Protein AF-0000000084354148 (afdb_homodimer)

InterPro domains:
  IPR012507 YibE/F-like [PF07907] (7-247)
  IPR012507 YibE/F-like [PTHR41771] (3-251)
  IPR014564 Uncharacterised conserved protein UCP031503, transmembrane [PIRSF031503] (1-254)

Organism: NCBI:txid482461

Foldseek 3Di:
DVVVVVVLVVQLVVQCVVVPQLSNLQSVLVVVLVVLVVVLVVVLPDLPDQLQVSLLVSLLVSLCSNQCSRVNDDLLSVLLSVLLSVLLVVLLVVLVVCCVPVVVCVVDCVVCVVVCVVVPPRVHDVSSVLSSVLSSLLSVLSSVLLSQLLVVLVVVCVVPVPDALVRSLVVSLVSLVVCLVVSLVVLVCVLVVVVVVVVVVCVVVVDDPVCSCPHSVNVSSVVSSVSSSVSSVSSSSSSSNSSSVSSNVVVVVVVVVD/DVVVVVVLVVQLVVQCVVVPPLSNLQSVLVVVLVVLVVVLVVVLPDQPDQLQVSLLVSLLVSLCSNQCSRVNDDLLSVLLSVLLSVLLVVLLCVLVVCCVPVVVCVVDCVVCVVVCVVCPPRVHDVSSVLSSVLSSLLSVLLSVLLSQLLVVLVVVCVVPVPDALVRSLVVSLVSLVVCLVVSLVVLVCVLVVVVVVVVVVCVVVVDDPVCSCPHSVNVSSVVSSVSSSVSSVSSSSSSSNSSSVSSNVVVVVVVVVD

Secondary structure (DSSP, 8-state):
-HHHHHHHHHHHHHHHHHHTHHHHHHHHHHHHHHHHHHHHHHHHHSTTS-HHHHHHHHHHHHHHIIIIIHH-S-HHHHHHHHHHHHHHHHHHHHHHHHHHHTTTT-S-TTTSHHHHHHHHHS---HHHHHHHHHHHHHHHHHHHHHHHHHHHHHHHHHH-TT--HHHHHHHHHHHHHHHHHHHHHHHHHHHHHHHHHHHHHHHTTT--HHHHHTSHHHHHHHHHHHHHHHHHHHHHHHHHHHHHHHHHHHHHHHHH--/-HHHHHHHHHHHHHHHHHHTHHHHHHHHHHHHHHHHHHHHHHHHHSTT--HHHHHHHHHHHHHHIIIIIHH-S-HHHHHHHHHHHHHHHHHHHHHHHHHHHTTTT-S-TTTSHHHHHHHHHS---HHHHHHHHHHHHHHHHHHHHHHHHHHHHHHHHHH-TT--HHHHHHHHHHHHHHHHHHHHHHHHHHHHHHHHHHHHHHHTTT--HHHHHTSHHHHHHHHHHHHHHHHHHHHHHHHHHHHHHHHHHHHHHHHHT-

Radius of gyration: 22.33 Å; Cα contacts (8 Å, |Δi|>4): 678; chains: 2; bounding box: 47×67×56 Å

Sequence (516 aa):
MNTLVWLAVILFLLMIGIGGKKGARSFFAIMLNFGVLIIILFMMLGRDNDPVILTIVASTLISCITLFFINKVNITTKTAFVSTVITIVLLIFFIVYLTDRSMIQGFSEEEMGELYVFTMHIGVDFVKIAASVIIMSTIGAITDVAISISSPMR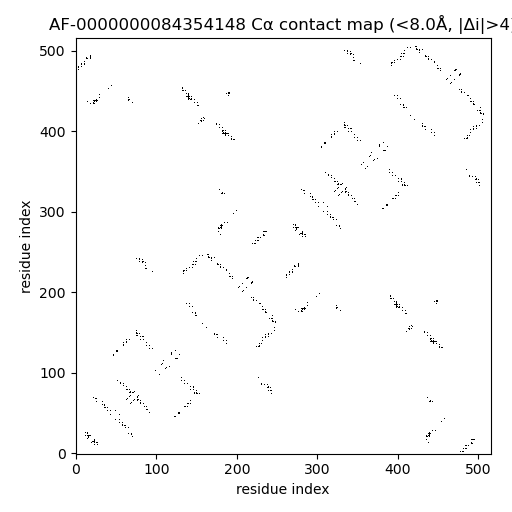EIFYHNPSMNRKELFFSGLSIGRDILGTNTNTVFFAFMGGYLALLIWYKDLAYSLGEIINSKVFAEEMIGILCAGMGVAIVIPITAWITALALVRTKKKSGATQMNTLVWLAVILFLLMIGIGGKKGARSFFAIMLNFGVLIIILFMMLGRDNDPVILTIVASTLISCITLFFINKVNITTKTAFVSTVITIVLLIFFIVYLTDRSMIQGFSEEEMGELYVFTMHIGVDFVKIAASVIIMSTIGAITDVAISISSPMREIFYHNPSMNRKELFFSGLSIGRDILGTNTNTVFFAFMGGYLALLIWYKDLAYSLGEIINSKVFAEEMIGILCAGMGVAIVIPITAWITALALVRTKKKSGATQ

Nearest PDB structures (foldseek):
  9csi-assembly1_A  TM=1.681E-01  e=7.898E-01  Acinetobacter baumannii
  6h2x-assembly1_A  TM=1.507E-01  e=2.523E+00  Escherichia coli K-12
  4f4c-assembly1_A  TM=1.715E-01  e=6.163E+00  Caenorhabditis elegans
  8ipr-assembly2_D  TM=2.597E-01  e=4.072E+00  Mycolicibacterium smegmatis
  9csi-assembly1_A  TM=1.675E-01  e=1.031E+00  Acinetobacter baumannii

Solvent-accessible surface area (backbone atoms only — not comparable to full-atom values): 25383 Å² total; per-residue (Å²): 109,65,65,58,52,50,45,46,50,51,35,46,49,47,26,26,72,71,31,42,70,33,18,47,34,21,53,51,35,47,54,51,41,49,51,51,50,53,53,50,51,53,47,49,73,36,87,86,46,62,38,61,60,52,39,52,53,48,51,50,50,43,47,44,40,46,35,39,62,28,70,37,89,42,73,38,34,51,32,18,47,55,28,35,54,54,36,50,54,50,44,51,52,49,53,54,49,48,49,65,68,39,66,58,58,63,64,31,66,75,68,34,33,74,60,32,64,49,49,71,74,65,76,61,60,59,65,44,49,53,50,35,43,35,48,54,22,30,48,23,50,34,42,28,53,17,38,58,31,24,48,47,46,48,53,45,38,70,78,39,72,82,61,49,51,66,58,44,25,50,51,20,42,53,52,33,36,66,41,46,35,28,49,42,37,17,52,41,24,25,55,44,32,56,45,49,60,50,48,62,57,38,50,77,66,68,58,51,69,66,53,50,66,65,25,64,68,43,52,53,50,50,48,38,37,38,52,38,37,40,41,47,51,53,27,36,61,46,18,20,49,48,33,23,53,51,54,53,49,51,47,52,48,56,54,63,70,96,108,64,64,58,51,51,43,46,50,51,35,46,51,48,27,26,72,70,31,42,70,33,18,47,34,20,52,50,34,47,54,50,43,49,51,52,50,54,52,48,52,54,47,49,72,35,89,85,45,62,38,61,62,52,39,52,52,48,51,52,51,43,47,45,40,45,33,39,62,27,68,37,90,43,73,42,36,51,31,18,46,54,29,36,53,54,36,51,54,50,43,50,51,49,53,54,49,48,49,66,67,40,65,57,59,61,62,33,64,76,66,34,32,74,60,32,64,49,48,73,74,56,80,62,60,59,64,44,49,52,49,34,44,34,46,56,23,30,47,24,49,34,42,28,54,16,37,57,30,24,48,49,46,49,54,45,38,68,78,39,71,82,62,49,52,67,56,42,24,50,52,20,42,52,51,32,36,67,42,46,34,29,47,40,38,18,52,41,24,23,54,44,31,55,45,49,59,50,47,62,57,39,50,78,66,69,59,52,67,67,53,49,66,65,26,62,70,41,50,53,51,48,48,39,38,38,51,37,36,40,40,48,50,54,28,37,60,48,19,18,49,48,35,23,54,51,56,51,51,52,46,53,49,57,53,62,71,97

pLDDT: mean 78.33, std 17.45, range [32.06, 96.81]

Structure (mmCIF, N/CA/C/O backbone):
data_AF-0000000084354148-model_v1
#
loop_
_entity.id
_entity.type
_entity.pdbx_description
1 polymer 'YibE/F-like protein'
#
loop_
_atom_site.group_PDB
_atom_site.id
_atom_site.type_symbol
_atom_site.label_atom_id
_atom_site.label_alt_id
_atom_site.label_comp_id
_atom_site.label_asym_id
_atom_site.label_entity_id
_atom_site.label_seq_id
_atom_site.pdbx_PDB_ins_code
_atom_site.Cartn_x
_atom_site.Cartn_y
_atom_site.Cartn_z
_atom_site.occupancy
_atom_site.B_iso_or_equiv
_atom_site.auth_seq_id
_atom_site.auth_comp_id
_atom_site.auth_asym_id
_atom_site.auth_atom_id
_atom_site.pdbx_PDB_model_num
ATOM 1 N N . MET A 1 1 ? -8.008 -24.547 9.305 1 52.78 1 MET A N 1
ATOM 2 C CA . MET A 1 1 ? -9.117 -23.594 9.32 1 52.78 1 MET A CA 1
ATOM 3 C C . MET A 1 1 ? -9.109 -22.781 10.617 1 52.78 1 MET A C 1
ATOM 5 O O . MET A 1 1 ? -9.32 -21.562 10.594 1 52.78 1 MET A O 1
ATOM 9 N N . ASN A 1 2 ? -8.508 -23.391 11.539 1 67.25 2 ASN A N 1
ATOM 10 C CA . ASN A 1 2 ? -8.562 -22.781 12.867 1 67.25 2 ASN A CA 1
ATOM 11 C C . ASN A 1 2 ? -7.582 -21.625 12.992 1 67.25 2 ASN A C 1
ATOM 13 O O . ASN A 1 2 ? -7.934 -20.562 13.516 1 67.25 2 ASN A O 1
ATOM 17 N N . THR A 1 3 ? -6.535 -21.812 12.328 1 71.44 3 THR A N 1
ATOM 18 C CA . THR A 1 3 ? -5.523 -20.781 12.453 1 71.44 3 THR A CA 1
ATOM 19 C C . THR A 1 3 ? -5.965 -19.5 11.742 1 71.44 3 THR A C 1
ATOM 21 O O . THR A 1 3 ? -5.754 -18.391 12.25 1 71.44 3 THR A O 1
ATOM 24 N N . LEU A 1 4 ? -6.668 -19.703 10.641 1 78.94 4 LEU A N 1
ATOM 25 C CA . LEU A 1 4 ? -7.137 -18.578 9.852 1 78.94 4 LEU A CA 1
ATOM 26 C C . LEU A 1 4 ? -8.172 -17.766 10.625 1 78.94 4 LEU A C 1
ATOM 28 O O . LEU A 1 4 ? -8.156 -16.531 10.602 1 78.94 4 LEU A O 1
ATOM 32 N N . VAL A 1 5 ? -9 -18.5 11.328 1 82.25 5 VAL A N 1
ATOM 33 C CA . VAL A 1 5 ? -10.062 -17.828 12.086 1 82.25 5 VAL A CA 1
ATOM 34 C C . VAL A 1 5 ? -9.453 -17.062 13.25 1 82.25 5 VAL A C 1
ATOM 36 O O . VAL A 1 5 ? -9.852 -15.922 13.523 1 82.25 5 VAL A O 1
ATOM 39 N N . TRP A 1 6 ? -8.477 -17.625 13.859 1 81.5 6 TRP A N 1
ATOM 40 C CA . TRP A 1 6 ? -7.828 -16.969 14.977 1 81.5 6 TRP A CA 1
ATOM 41 C C . TRP A 1 6 ? -7.109 -15.695 14.523 1 81.5 6 TRP A C 1
ATOM 43 O O . TRP A 1 6 ? -7.191 -14.656 15.18 1 81.5 6 TRP A O 1
ATOM 53 N N . LEU A 1 7 ? -6.422 -15.82 13.422 1 84.88 7 LEU A N 1
ATOM 54 C CA . LEU A 1 7 ? -5.719 -14.656 12.891 1 84.88 7 LEU A CA 1
ATOM 55 C C . LEU A 1 7 ? -6.699 -13.555 12.5 1 84.88 7 LEU A C 1
ATOM 57 O O . LEU A 1 7 ? -6.43 -12.375 12.711 1 84.88 7 LEU A O 1
ATOM 61 N N . ALA A 1 8 ? -7.824 -14.016 12.023 1 88.31 8 ALA A N 1
ATOM 62 C CA . ALA A 1 8 ? -8.844 -13.055 11.625 1 88.31 8 ALA A CA 1
ATOM 63 C C . ALA A 1 8 ? -9.422 -12.336 12.844 1 88.31 8 ALA A C 1
ATOM 65 O O . ALA A 1 8 ? -9.625 -11.117 12.805 1 88.31 8 ALA A O 1
ATOM 66 N N . VAL A 1 9 ? -9.617 -13.078 13.891 1 89.62 9 VAL A N 1
ATOM 67 C CA . VAL A 1 9 ? -10.164 -12.5 15.117 1 89.62 9 VAL A CA 1
ATOM 68 C C . VAL A 1 9 ? -9.156 -11.531 15.727 1 89.62 9 VAL A C 1
ATOM 70 O O . VAL A 1 9 ? -9.523 -10.445 16.188 1 89.62 9 VAL A O 1
ATOM 73 N N . ILE A 1 10 ? -7.957 -11.852 15.703 1 87.81 10 ILE A N 1
ATOM 74 C CA . ILE A 1 10 ? -6.91 -11.008 16.266 1 87.81 10 ILE A CA 1
ATOM 75 C C . ILE A 1 10 ? -6.82 -9.711 15.461 1 87.81 10 ILE A C 1
ATOM 77 O O . ILE A 1 10 ? -6.723 -8.617 16.031 1 87.81 10 ILE A O 1
ATOM 81 N N . LEU A 1 11 ? -6.863 -9.898 14.156 1 89.56 11 LEU A N 1
ATOM 82 C CA . LEU A 1 11 ? -6.836 -8.703 13.328 1 89.56 11 LEU A CA 1
ATOM 83 C C . LEU A 1 11 ? -8.047 -7.82 13.609 1 89.56 11 LEU A C 1
ATOM 85 O O . LEU A 1 11 ? -7.918 -6.598 13.703 1 89.56 11 LEU A O 1
ATOM 89 N N . PHE A 1 12 ? -9.172 -8.492 13.75 1 92.5 12 PHE A N 1
ATOM 90 C CA . PHE A 1 12 ? -10.406 -7.766 14.016 1 92.5 12 PHE A CA 1
ATOM 91 C C . PHE A 1 12 ? -10.305 -6.988 15.328 1 92.5 12 PHE A C 1
ATOM 93 O O . PHE A 1 12 ? -10.633 -5.805 15.375 1 92.5 12 PHE A O 1
ATOM 100 N N . LEU A 1 13 ? -9.797 -7.578 16.328 1 92.19 13 LEU A N 1
ATOM 101 C CA . LEU A 1 13 ? -9.656 -6.941 17.641 1 92.19 13 LEU A CA 1
ATOM 102 C C . LEU A 1 13 ? -8.617 -5.824 17.594 1 92.19 13 LEU A C 1
ATOM 104 O O . LEU A 1 13 ? -8.805 -4.773 18.203 1 92.19 13 LEU A O 1
ATOM 108 N N . LEU A 1 14 ? -7.574 -6.051 16.891 1 90.62 14 LEU A N 1
ATOM 109 C CA . LEU A 1 14 ? -6.539 -5.031 16.75 1 90.62 14 LEU A CA 1
ATOM 110 C C . LEU A 1 14 ? -7.078 -3.805 16.016 1 90.62 14 LEU A C 1
ATOM 112 O O . LEU A 1 14 ? -6.801 -2.672 16.422 1 90.62 14 LEU A O 1
ATOM 116 N N . MET A 1 15 ? -7.82 -4.086 14.977 1 91.19 15 MET A N 1
ATOM 117 C CA . MET A 1 15 ? -8.352 -2.982 14.18 1 91.19 15 MET A CA 1
ATOM 118 C C . MET A 1 15 ? -9.375 -2.182 14.984 1 91.19 15 MET A C 1
ATOM 120 O O . MET A 1 15 ? -9.414 -0.953 14.898 1 91.19 15 MET A O 1
ATOM 124 N N . ILE A 1 16 ? -10.141 -2.891 15.766 1 92 16 ILE A N 1
ATOM 125 C CA . ILE A 1 16 ? -11.117 -2.203 16.609 1 92 16 ILE A CA 1
ATOM 126 C C . ILE A 1 16 ? -10.391 -1.441 17.719 1 92 16 ILE A C 1
ATOM 128 O O . ILE A 1 16 ? -10.781 -0.326 18.062 1 92 16 ILE A O 1
ATOM 132 N N . GLY A 1 17 ? -9.445 -2.027 18.297 1 92.19 17 GLY A N 1
ATOM 133 C CA . GLY A 1 17 ? -8.695 -1.389 19.359 1 92.19 17 GLY A CA 1
ATOM 134 C C . GLY A 1 17 ? -8.023 -0.1 18.938 1 92.19 17 GLY A C 1
ATOM 135 O O . GLY A 1 17 ? -8 0.877 19.688 1 92.19 17 GLY A O 1
ATOM 136 N N . ILE A 1 18 ? -7.539 -0.09 17.75 1 89.25 18 ILE A N 1
ATOM 137 C CA . ILE A 1 18 ? -6.785 1.061 17.266 1 89.25 18 ILE A CA 1
ATOM 138 C C . ILE A 1 18 ? -7.73 2.039 16.578 1 89.25 18 ILE A C 1
ATOM 140 O O . ILE A 1 18 ? -7.664 3.248 16.812 1 89.25 18 ILE A O 1
ATOM 144 N N . GLY A 1 19 ? -8.586 1.522 15.711 1 88.88 19 GLY A N 1
ATOM 145 C CA . GLY A 1 19 ? -9.406 2.389 14.891 1 88.88 19 GLY A CA 1
ATOM 146 C C . GLY A 1 19 ? -10.797 2.613 15.453 1 88.88 19 GLY A C 1
ATOM 147 O O . GLY A 1 19 ? -11.547 3.463 14.969 1 88.88 19 GLY A O 1
ATOM 148 N N . GLY A 1 20 ? -11.227 1.86 16.516 1 91 20 GLY A N 1
ATOM 149 C CA . GLY A 1 20 ? -12.578 1.977 17.062 1 91 20 GLY A CA 1
ATOM 150 C C . GLY A 1 20 ? -13.648 1.497 16.094 1 91 20 GLY A C 1
ATOM 151 O O . GLY A 1 20 ? -13.562 0.383 15.57 1 91 20 GLY A O 1
ATOM 152 N N . LYS A 1 21 ? -14.594 2.342 15.805 1 89.94 21 LYS A N 1
ATOM 153 C CA . LYS A 1 21 ? -15.672 2.021 14.875 1 89.94 21 LYS A CA 1
ATOM 154 C C . LYS A 1 21 ? -15.164 1.943 13.438 1 89.94 21 LYS A C 1
ATOM 156 O O . LYS A 1 21 ? -15.586 1.081 12.672 1 89.94 21 LYS A O 1
ATOM 161 N N . LYS A 1 22 ? -14.25 2.793 13.164 1 87.06 22 LYS A N 1
ATOM 162 C CA . LYS A 1 22 ? -13.656 2.785 11.828 1 87.06 22 LYS A CA 1
ATOM 163 C C . LYS A 1 22 ? -12.875 1.499 11.586 1 87.06 22 LYS A C 1
ATOM 165 O O . LYS A 1 22 ? -12.852 0.983 10.461 1 87.06 22 LYS A O 1
ATOM 170 N N . GLY A 1 23 ? -12.273 1.069 12.703 1 89.75 23 GLY A N 1
ATOM 171 C CA . GLY A 1 23 ? -11.555 -0.191 12.594 1 89.75 23 GLY A CA 1
ATOM 172 C C . GLY A 1 23 ? -12.461 -1.371 12.297 1 89.75 23 GLY A C 1
ATOM 173 O O . GLY A 1 23 ? -12.125 -2.219 11.461 1 89.75 23 GLY A O 1
ATOM 174 N N . ALA A 1 24 ? -13.562 -1.397 12.891 1 91.5 24 ALA A N 1
ATOM 175 C CA . ALA A 1 24 ? -14.523 -2.463 12.648 1 91.5 24 ALA A CA 1
ATOM 176 C C . ALA A 1 24 ? -15.062 -2.404 11.219 1 91.5 24 ALA A C 1
ATOM 178 O O . ALA A 1 24 ? -15.156 -3.43 10.539 1 91.5 24 ALA A O 1
ATOM 179 N N . ARG A 1 25 ? -15.391 -1.276 10.828 1 91.75 25 ARG A N 1
ATOM 180 C CA . ARG A 1 25 ? -15.891 -1.088 9.469 1 91.75 25 ARG A CA 1
ATOM 181 C C . ARG A 1 25 ? -14.836 -1.47 8.438 1 91.75 25 ARG A C 1
ATOM 183 O O . ARG A 1 25 ? -15.164 -1.983 7.367 1 91.75 25 ARG A O 1
ATOM 190 N N . SER A 1 26 ? -13.578 -1.148 8.828 1 90.25 26 SER A N 1
ATOM 191 C CA . SER A 1 26 ? -12.484 -1.481 7.93 1 90.25 26 SER A CA 1
ATOM 192 C C . SER A 1 26 ? -12.383 -2.988 7.715 1 90.25 26 SER A C 1
ATOM 194 O O . SER A 1 26 ? -12.125 -3.445 6.598 1 90.25 26 SER A O 1
ATOM 196 N N . PHE A 1 27 ? -12.562 -3.719 8.766 1 91.62 27 PHE A N 1
ATOM 197 C CA . PHE A 1 27 ? -12.516 -5.172 8.672 1 91.62 27 PHE A CA 1
ATOM 198 C C . PHE A 1 27 ? -13.641 -5.695 7.793 1 91.62 27 PHE A C 1
ATOM 200 O O . PHE A 1 27 ? -13.422 -6.562 6.941 1 91.62 27 PHE A O 1
ATOM 207 N N . PHE A 1 28 ? -14.773 -5.191 7.938 1 91.31 28 PHE A N 1
ATOM 208 C CA . PHE A 1 28 ? -15.922 -5.613 7.141 1 91.31 28 PHE A CA 1
ATOM 209 C C . PHE A 1 28 ? -15.773 -5.16 5.691 1 91.31 28 PHE A C 1
ATOM 211 O O . PHE A 1 28 ? -16.25 -5.832 4.773 1 91.31 28 PHE A O 1
ATOM 218 N N . ALA A 1 29 ? -15.141 -4.02 5.555 1 90.31 29 ALA A N 1
ATOM 219 C CA . ALA A 1 29 ? -14.875 -3.547 4.199 1 90.31 29 ALA A CA 1
ATOM 220 C C . ALA A 1 29 ? -13.984 -4.523 3.441 1 90.31 29 ALA A C 1
ATOM 222 O O . ALA A 1 29 ? -14.172 -4.734 2.24 1 90.31 29 ALA A O 1
ATOM 223 N N . ILE A 1 30 ? -13.039 -5.113 4.16 1 89.25 30 ILE A N 1
ATOM 224 C CA . ILE A 1 30 ? -12.18 -6.113 3.545 1 89.25 30 ILE A CA 1
ATOM 225 C C . ILE A 1 30 ? -13.016 -7.293 3.057 1 89.25 30 ILE A C 1
ATOM 227 O O . ILE A 1 30 ? -12.828 -7.777 1.938 1 89.25 30 ILE A O 1
ATOM 231 N N . MET A 1 31 ? -13.961 -7.711 3.836 1 89.31 31 MET A N 1
ATOM 232 C CA . MET A 1 31 ? -14.836 -8.836 3.496 1 89.31 31 MET A CA 1
ATOM 233 C C . MET A 1 31 ? -15.727 -8.492 2.311 1 89.31 31 MET A C 1
ATOM 235 O O . MET A 1 31 ? -15.914 -9.312 1.409 1 89.31 31 MET A O 1
ATOM 239 N N . LEU A 1 32 ? -16.25 -7.328 2.34 1 90.81 32 LEU A N 1
ATOM 240 C CA . LEU A 1 32 ? -17.109 -6.891 1.25 1 90.81 32 LEU A CA 1
ATOM 241 C C . LEU A 1 32 ? -16.328 -6.777 -0.053 1 90.81 32 LEU A C 1
ATOM 243 O O . LEU A 1 32 ? -16.797 -7.199 -1.109 1 90.81 32 LEU A O 1
ATOM 247 N N . ASN A 1 33 ? -15.156 -6.211 0.075 1 89.06 33 ASN A N 1
ATOM 248 C CA . ASN A 1 33 ? -14.312 -6.07 -1.107 1 89.06 33 ASN A CA 1
ATOM 249 C C . ASN A 1 33 ? -13.883 -7.43 -1.652 1 89.06 33 ASN A C 1
ATOM 251 O O . ASN A 1 33 ? -13.719 -7.598 -2.863 1 89.06 33 ASN A O 1
ATOM 255 N N . PHE A 1 34 ? -13.664 -8.336 -0.78 1 86.62 34 PHE A N 1
ATOM 256 C CA . PHE A 1 34 ? -13.367 -9.703 -1.195 1 86.62 34 PHE A CA 1
ATOM 257 C C . PHE A 1 34 ? -14.508 -10.289 -2.012 1 86.62 34 PHE A C 1
ATOM 259 O O . PHE A 1 34 ? -14.281 -10.922 -3.043 1 86.62 34 PHE A O 1
ATOM 266 N N . GLY A 1 35 ? -15.703 -10.117 -1.498 1 85.19 35 GLY A N 1
ATOM 267 C CA . GLY A 1 35 ? -16.875 -10.562 -2.232 1 85.19 35 GLY A CA 1
ATOM 268 C C . GLY A 1 35 ? -16.984 -9.938 -3.611 1 85.19 35 GLY A C 1
ATOM 269 O O . GLY A 1 35 ? -17.266 -10.633 -4.594 1 85.19 35 GLY A O 1
ATOM 270 N N . VAL A 1 36 ? -16.797 -8.664 -3.691 1 87 36 VAL A N 1
ATOM 271 C CA . VAL A 1 36 ? -16.875 -7.949 -4.965 1 87 36 VAL A CA 1
ATOM 272 C C . VAL A 1 36 ? -15.805 -8.484 -5.918 1 87 36 VAL A C 1
ATOM 274 O O . VAL A 1 36 ? -16.062 -8.688 -7.105 1 87 36 VAL A O 1
ATOM 277 N N . LEU A 1 37 ? -14.617 -8.727 -5.395 1 83 37 LEU A N 1
ATOM 278 C CA . LEU A 1 37 ? -13.508 -9.219 -6.203 1 83 37 LEU A CA 1
ATOM 279 C C . LEU A 1 37 ? -13.844 -10.586 -6.797 1 83 37 LEU A C 1
ATOM 281 O O . LEU A 1 37 ? -13.617 -10.828 -7.984 1 83 37 LEU A O 1
ATOM 285 N N . ILE A 1 38 ? -14.406 -11.445 -6.02 1 78.62 38 ILE A N 1
ATOM 286 C CA . ILE A 1 38 ? -14.742 -12.797 -6.465 1 78.62 38 ILE A CA 1
ATOM 287 C C . ILE A 1 38 ? -15.82 -12.734 -7.539 1 78.62 38 ILE A C 1
ATOM 289 O O . ILE A 1 38 ? -15.734 -13.422 -8.555 1 78.62 38 ILE A O 1
ATOM 293 N N . ILE A 1 39 ? -16.797 -11.953 -7.289 1 82.44 39 ILE A N 1
ATOM 294 C CA . ILE A 1 39 ? -17.906 -11.836 -8.227 1 82.44 39 ILE A CA 1
ATOM 295 C C . ILE A 1 39 ? -17.391 -11.305 -9.562 1 82.44 39 ILE A C 1
ATOM 297 O O . ILE A 1 39 ? -17.734 -11.836 -10.625 1 82.44 39 ILE A O 1
ATOM 301 N N . ILE A 1 40 ? -16.594 -10.297 -9.547 1 78.5 40 ILE A N 1
ATOM 302 C CA . ILE A 1 40 ? -16.094 -9.68 -10.766 1 78.5 40 ILE A CA 1
ATOM 303 C C . ILE A 1 40 ? -15.164 -10.648 -11.484 1 78.5 40 ILE A C 1
ATOM 305 O O . ILE A 1 40 ? -15.141 -10.695 -12.719 1 78.5 40 ILE A O 1
ATOM 309 N N . LEU A 1 41 ? -14.391 -11.336 -10.742 1 73.44 41 LEU A N 1
ATOM 310 C CA . LEU A 1 41 ? -13.516 -12.336 -11.344 1 73.44 41 LEU A CA 1
ATOM 311 C C . LEU A 1 41 ? -14.32 -13.383 -12.102 1 73.44 41 LEU A C 1
ATOM 313 O O . LEU A 1 41 ? -13.953 -13.773 -13.211 1 73.44 41 LEU A O 1
ATOM 317 N N . PHE A 1 42 ? -15.398 -13.75 -11.508 1 74.06 42 PHE A N 1
ATOM 318 C CA . PHE A 1 42 ? -16.25 -14.742 -12.148 1 74.06 42 PHE A CA 1
ATOM 319 C C . PHE A 1 42 ? -16.938 -14.148 -13.375 1 74.06 42 PHE A C 1
ATOM 321 O O . PHE A 1 42 ? -17.109 -14.836 -14.383 1 74.06 42 PHE A O 1
ATOM 328 N N . MET A 1 43 ? -17.281 -12.969 -13.227 1 77.44 43 MET A N 1
ATOM 329 C CA . MET A 1 43 ? -17.938 -12.305 -14.344 1 77.44 43 MET A CA 1
ATOM 330 C C . MET A 1 43 ? -16.969 -12.07 -15.5 1 77.44 43 MET A C 1
ATOM 332 O O . MET A 1 43 ? -17.359 -12.094 -16.656 1 77.44 43 MET A O 1
ATOM 336 N N . MET A 1 44 ? -15.758 -11.797 -15.188 1 72.38 44 MET A N 1
ATOM 337 C CA . MET A 1 44 ? -14.719 -11.531 -16.188 1 72.38 44 MET A CA 1
ATOM 338 C C . MET A 1 44 ? -14.352 -12.805 -16.938 1 72.38 44 MET A C 1
ATOM 340 O O . MET A 1 44 ? -13.977 -12.758 -18.109 1 72.38 44 MET A O 1
ATOM 344 N N . LEU A 1 45 ? -14.359 -13.859 -16.203 1 66.75 45 LEU A N 1
ATOM 345 C CA . LEU A 1 45 ? -14.016 -15.141 -16.812 1 66.75 45 LEU A CA 1
ATOM 346 C C . LEU A 1 45 ? -15.164 -15.672 -17.672 1 66.75 45 LEU A C 1
ATOM 348 O O . LEU A 1 45 ? -14.977 -16.594 -18.469 1 66.75 45 LEU A O 1
ATOM 352 N N . GLY A 1 46 ? -16.25 -14.984 -17.406 1 62.81 46 GLY A N 1
ATOM 353 C CA . GLY A 1 46 ? -17.359 -15.367 -18.266 1 62.81 46 GLY A CA 1
ATOM 354 C C . GLY A 1 46 ? -17.312 -14.719 -19.625 1 62.81 46 GLY A C 1
ATOM 355 O O . GLY A 1 46 ? -16.672 -13.68 -19.812 1 62.81 46 GLY A O 1
ATOM 356 N N . ARG A 1 47 ? -17.547 -15.352 -20.766 1 60.5 47 ARG A N 1
ATOM 357 C CA . ARG A 1 47 ? -17.391 -15.094 -22.203 1 60.5 47 ARG A CA 1
ATOM 358 C C . ARG A 1 47 ? -18.031 -13.758 -22.578 1 60.5 47 ARG A C 1
ATOM 360 O O . ARG A 1 47 ? -17.531 -13.055 -23.453 1 60.5 47 ARG A O 1
ATOM 367 N N . ASP A 1 48 ? -18.953 -13.234 -21.906 1 63.34 48 ASP A N 1
ATOM 368 C CA . ASP A 1 48 ? -19.766 -12.227 -22.594 1 63.34 48 ASP A CA 1
ATOM 369 C C . ASP A 1 48 ? -19.5 -10.836 -22.031 1 63.34 48 ASP A C 1
ATOM 371 O O . ASP A 1 48 ? -20.031 -9.844 -22.531 1 63.34 48 ASP A O 1
ATOM 375 N N . ASN A 1 49 ? -18.5 -10.719 -21.203 1 70.88 49 ASN A N 1
ATOM 376 C CA . ASN A 1 49 ? -18.453 -9.375 -20.625 1 70.88 49 ASN A CA 1
ATOM 377 C C . ASN A 1 49 ? -17.141 -8.672 -20.953 1 70.88 49 ASN A C 1
ATOM 379 O O . ASN A 1 49 ? -16.094 -9.32 -21.109 1 70.88 49 ASN A O 1
ATOM 383 N N . ASP A 1 50 ? -17.328 -7.387 -21.312 1 79.75 50 ASP A N 1
ATOM 384 C CA . ASP A 1 50 ? -16.156 -6.547 -21.547 1 79.75 50 ASP A CA 1
ATOM 385 C C . ASP A 1 50 ? -15.367 -6.332 -20.25 1 79.75 50 ASP A C 1
ATOM 387 O O . ASP A 1 50 ? -15.891 -5.762 -19.297 1 79.75 50 ASP A O 1
ATOM 391 N N . PRO A 1 51 ? -14.148 -6.859 -20.172 1 79.88 51 PRO A N 1
ATOM 392 C CA . PRO A 1 51 ? -13.352 -6.758 -18.953 1 79.88 51 PRO A CA 1
ATOM 393 C C . PRO A 1 51 ? -13.117 -5.312 -18.516 1 79.88 51 PRO A C 1
ATOM 395 O O . PRO A 1 51 ? -12.992 -5.035 -17.328 1 79.88 51 PRO A O 1
ATOM 398 N N . VAL A 1 52 ? -13.102 -4.434 -19.5 1 80.75 52 VAL A N 1
ATOM 399 C CA . VAL A 1 52 ? -12.836 -3.029 -19.188 1 80.75 52 VAL A CA 1
ATOM 400 C C . VAL A 1 52 ? -14.016 -2.439 -18.406 1 80.75 52 VAL A C 1
ATOM 402 O O . VAL A 1 52 ? -13.82 -1.771 -17.391 1 80.75 52 VAL A O 1
ATOM 405 N N . ILE A 1 53 ? -15.156 -2.699 -18.844 1 84.38 53 ILE A N 1
ATOM 406 C CA . ILE A 1 53 ? -16.359 -2.178 -18.188 1 84.38 53 ILE A CA 1
ATOM 407 C C . ILE A 1 53 ? -16.484 -2.773 -16.797 1 84.38 53 ILE A C 1
ATOM 409 O O . ILE A 1 53 ? -16.812 -2.064 -15.836 1 84.38 53 ILE A O 1
ATOM 413 N N . LEU A 1 54 ? -16.203 -4.012 -16.703 1 85.12 54 LEU A N 1
ATOM 414 C CA . LEU A 1 54 ? -16.297 -4.684 -15.414 1 85.12 54 LEU A CA 1
ATOM 415 C C . LEU A 1 54 ? -15.266 -4.129 -14.438 1 85.12 54 LEU A C 1
ATOM 417 O O . LEU A 1 54 ? -15.539 -4.012 -13.242 1 85.12 54 LEU A O 1
ATOM 421 N N . THR A 1 55 ? -14.141 -3.814 -14.984 1 85.12 55 THR A N 1
ATOM 422 C CA . THR A 1 55 ? -13.078 -3.27 -14.148 1 85.12 55 THR A CA 1
ATOM 423 C C . THR A 1 55 ? -13.469 -1.894 -13.609 1 85.12 55 THR A C 1
ATOM 425 O O . THR A 1 55 ? -13.227 -1.589 -12.438 1 85.12 55 THR A O 1
ATOM 428 N N . ILE A 1 56 ? -14.055 -1.123 -14.414 1 87.19 56 ILE A N 1
ATOM 429 C CA . ILE A 1 56 ? -14.477 0.213 -14.016 1 87.19 56 ILE A CA 1
ATOM 430 C C . ILE A 1 56 ? -15.555 0.109 -12.938 1 87.19 56 ILE A C 1
ATOM 432 O O . ILE A 1 56 ? -15.5 0.808 -11.922 1 87.19 56 ILE A O 1
ATOM 436 N N . VAL A 1 57 ? -16.453 -0.754 -13.141 1 89.12 57 VAL A N 1
ATOM 437 C CA . VAL A 1 57 ? -17.547 -0.949 -12.195 1 89.12 57 VAL A CA 1
ATOM 438 C C . VAL A 1 57 ? -16.984 -1.479 -10.875 1 89.12 57 VAL A C 1
ATOM 440 O O . VAL A 1 57 ? -17.344 -0.995 -9.797 1 89.12 57 VAL A O 1
ATOM 443 N N . ALA A 1 58 ? -16.109 -2.428 -10.961 1 88.88 58 ALA A N 1
ATOM 444 C CA . ALA A 1 58 ? -15.516 -3.029 -9.773 1 88.88 58 ALA A CA 1
ATOM 445 C C . ALA A 1 58 ? -14.703 -2.004 -8.984 1 88.88 58 ALA A C 1
ATOM 447 O O . ALA A 1 58 ? -14.805 -1.93 -7.758 1 88.88 58 ALA A O 1
ATOM 448 N N . SER A 1 59 ? -13.93 -1.269 -9.703 1 88.81 59 SER A N 1
ATOM 449 C CA . SER A 1 59 ? -13.078 -0.283 -9.039 1 88.81 59 SER A CA 1
ATOM 450 C C . SER A 1 59 ? -13.914 0.793 -8.352 1 88.81 59 SER A C 1
ATOM 452 O O . SER A 1 59 ? -13.555 1.265 -7.273 1 88.81 59 SER A O 1
ATOM 454 N N . THR A 1 60 ? -14.977 1.182 -9.031 1 90.56 60 THR A N 1
ATOM 455 C CA . THR A 1 60 ? -15.875 2.17 -8.445 1 90.56 60 THR A CA 1
ATOM 456 C C . THR A 1 60 ? -16.547 1.62 -7.188 1 90.56 60 THR A C 1
ATOM 458 O O . THR A 1 60 ? -16.609 2.305 -6.164 1 90.56 60 THR A O 1
ATOM 461 N N . LEU A 1 61 ? -16.969 0.418 -7.25 1 92.06 61 LEU A N 1
ATOM 462 C CA . LEU A 1 61 ? -17.625 -0.209 -6.109 1 92.06 61 LEU A CA 1
ATOM 463 C C . LEU A 1 61 ? -16.656 -0.395 -4.953 1 92.06 61 LEU A C 1
ATOM 465 O O . LEU A 1 61 ? -16.984 -0.098 -3.803 1 92.06 61 LEU A O 1
ATOM 469 N N . ILE A 1 62 ? -15.484 -0.865 -5.207 1 91.56 62 ILE A N 1
ATOM 470 C CA . ILE A 1 62 ? -14.469 -1.117 -4.188 1 91.56 62 ILE A CA 1
ATOM 471 C C . ILE A 1 62 ? -14.062 0.198 -3.531 1 91.56 62 ILE A C 1
ATOM 473 O O . ILE A 1 62 ? -13.938 0.274 -2.307 1 9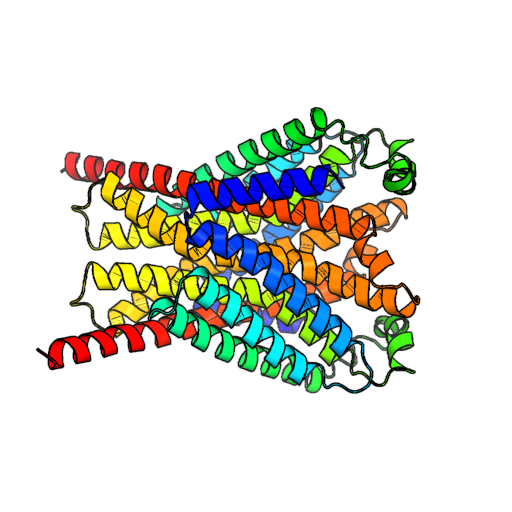1.56 62 ILE A O 1
ATOM 477 N N . SER A 1 63 ? -13.883 1.192 -4.402 1 91.5 63 SER A N 1
ATOM 478 C CA . SER A 1 63 ? -13.508 2.488 -3.85 1 91.5 63 SER A CA 1
ATOM 479 C C . SER A 1 63 ? -14.625 3.066 -2.988 1 91.5 63 SER A C 1
ATOM 481 O O . SER A 1 63 ? -14.359 3.699 -1.962 1 91.5 63 SER A O 1
ATOM 483 N N . CYS A 1 64 ? -15.836 2.846 -3.432 1 92.12 64 CYS A N 1
ATOM 484 C CA . CYS A 1 64 ? -16.984 3.322 -2.66 1 92.12 64 CYS A CA 1
ATOM 485 C C . CYS A 1 64 ? -17.047 2.641 -1.299 1 92.12 64 CYS A C 1
ATOM 487 O O . CYS A 1 64 ? -17.203 3.307 -0.274 1 92.12 64 CYS A O 1
ATOM 489 N N . ILE A 1 65 ? -16.844 1.418 -1.3 1 91.31 65 ILE A N 1
ATOM 490 C CA . ILE A 1 65 ? -16.891 0.656 -0.057 1 91.31 65 ILE A CA 1
ATOM 491 C C . ILE A 1 65 ? -15.727 1.071 0.841 1 91.31 65 ILE A C 1
ATOM 493 O O . ILE A 1 65 ? -15.922 1.347 2.027 1 91.31 65 ILE A O 1
ATOM 497 N N . THR A 1 66 ? -14.609 1.159 0.307 1 88.38 66 THR A N 1
ATOM 498 C CA . THR A 1 66 ? -13.391 1.413 1.069 1 88.38 66 THR A CA 1
ATOM 499 C C . THR A 1 66 ? -13.391 2.83 1.634 1 88.38 66 THR A C 1
ATOM 501 O O . THR A 1 66 ? -12.953 3.055 2.766 1 88.38 66 THR A O 1
ATOM 504 N N . LEU A 1 67 ? -13.898 3.734 0.873 1 89.56 67 LEU A N 1
ATOM 505 C CA . LEU A 1 67 ? -13.797 5.121 1.311 1 89.56 67 LEU A CA 1
ATOM 506 C C . LEU A 1 67 ? -15.023 5.531 2.109 1 89.56 67 LEU A C 1
ATOM 508 O O . LEU A 1 67 ? -14.906 6.133 3.18 1 89.56 67 LEU A O 1
ATOM 512 N N . PHE A 1 68 ? -16.172 5.1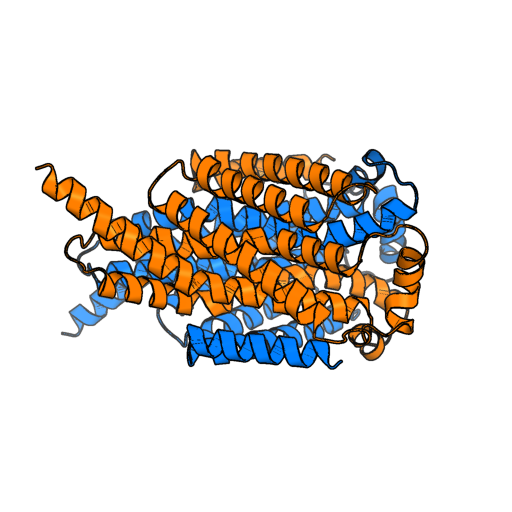52 1.663 1 90.5 68 PHE A N 1
ATOM 513 C CA . PHE A 1 68 ? -17.391 5.664 2.275 1 90.5 68 PHE A CA 1
ATOM 514 C C . PHE A 1 68 ? -17.844 4.754 3.408 1 90.5 68 PHE A C 1
ATOM 516 O O . PHE A 1 68 ? -18.438 5.219 4.387 1 90.5 68 PHE A O 1
ATOM 523 N N . PHE A 1 69 ? -17.672 3.518 3.236 1 87.94 69 PHE A N 1
ATOM 524 C CA . PHE A 1 69 ? -18.094 2.594 4.285 1 87.94 69 PHE A CA 1
ATOM 525 C C . PHE A 1 69 ? -17.203 2.73 5.512 1 87.94 69 PHE A C 1
ATOM 527 O O . PHE A 1 69 ? -17.672 2.67 6.648 1 87.94 69 PHE A O 1
ATOM 534 N N . ILE A 1 70 ? -15.953 2.975 5.324 1 83.44 70 ILE A N 1
ATOM 535 C CA . ILE A 1 70 ? -14.992 3.031 6.418 1 83.44 70 ILE A CA 1
ATOM 536 C C . ILE A 1 70 ? -15.031 4.41 7.07 1 83.44 70 ILE A C 1
ATOM 538 O O . ILE A 1 70 ? -15.148 4.52 8.297 1 83.44 70 ILE A O 1
ATOM 542 N N . ASN A 1 71 ? -14.852 5.598 6.324 1 80.31 71 ASN A N 1
ATOM 543 C CA . ASN A 1 71 ? -14.68 6.945 6.848 1 80.31 71 ASN A CA 1
ATOM 544 C C . ASN A 1 71 ? -15.984 7.738 6.789 1 80.31 71 ASN A C 1
ATOM 546 O O . ASN A 1 71 ? -16.031 8.914 7.164 1 80.31 71 ASN A O 1
ATOM 550 N N . LYS A 1 72 ? -17.125 7.176 6.547 1 81.62 72 LYS A N 1
ATOM 551 C CA . LYS A 1 72 ? -18.375 7.906 6.375 1 81.62 72 LYS A CA 1
ATOM 552 C C . LYS A 1 72 ? -18.266 8.93 5.254 1 81.62 72 LYS A C 1
ATOM 554 O O . LYS A 1 72 ? -17.188 9.133 4.691 1 81.62 72 LYS A O 1
ATOM 559 N N . VAL A 1 73 ? -19.281 9.555 5.004 1 87.5 73 VAL A N 1
ATOM 560 C CA . VAL A 1 73 ? -19.344 10.5 3.891 1 87.5 73 VAL A CA 1
ATOM 561 C C . VAL A 1 73 ? -18.922 11.883 4.371 1 87.5 73 VAL A C 1
ATOM 563 O O . VAL A 1 73 ? -19.656 12.531 5.125 1 87.5 73 VAL A O 1
ATOM 566 N N . ASN A 1 74 ? -17.688 12.312 4.023 1 89 74 ASN A N 1
ATOM 567 C CA . ASN A 1 74 ? -17.172 13.641 4.32 1 89 74 ASN A CA 1
ATOM 568 C C . ASN A 1 74 ? -16.406 14.219 3.139 1 89 74 ASN A C 1
ATOM 570 O O . ASN A 1 74 ? -16.328 13.594 2.078 1 89 74 ASN A O 1
ATOM 574 N N . ILE A 1 75 ? -16.016 15.398 3.277 1 89.75 75 ILE A N 1
ATOM 575 C CA . ILE A 1 75 ? -15.336 16.094 2.186 1 89.75 75 ILE A CA 1
ATOM 576 C C . ILE A 1 75 ? -14.055 15.352 1.815 1 89.75 75 ILE A C 1
ATOM 578 O O . ILE A 1 75 ? -13.703 15.25 0.637 1 89.75 75 ILE A O 1
ATOM 582 N N . THR A 1 76 ? -13.461 14.781 2.83 1 89.56 76 THR A N 1
ATOM 583 C CA . THR A 1 76 ? -12.211 14.055 2.627 1 89.56 76 THR A CA 1
ATOM 584 C C . THR A 1 76 ? -12.445 12.797 1.799 1 89.56 76 THR A C 1
ATOM 586 O O . THR A 1 76 ? -11.695 12.516 0.862 1 89.56 76 THR A O 1
ATOM 589 N N . THR A 1 77 ? -13.477 12.055 2.086 1 92.75 77 THR A N 1
ATOM 590 C CA . THR A 1 77 ? -13.766 10.812 1.385 1 92.75 77 THR A CA 1
ATOM 591 C C . THR A 1 77 ? -14.328 11.094 -0.006 1 92.75 77 THR A C 1
ATOM 593 O O . THR A 1 77 ? -14.047 10.352 -0.955 1 92.75 77 THR A O 1
ATOM 596 N N . LYS A 1 78 ? -15.055 12.109 -0.139 1 94.12 78 LYS A N 1
ATOM 597 C CA . LYS A 1 78 ? -15.617 12.469 -1.436 1 94.12 78 LYS A CA 1
ATOM 598 C C . LYS A 1 78 ? -14.523 12.859 -2.424 1 94.12 78 LYS A C 1
ATOM 600 O O . LYS A 1 78 ? -14.547 12.438 -3.58 1 94.12 78 LYS A O 1
ATOM 605 N N . THR A 1 79 ? -13.625 13.664 -1.902 1 94.94 79 THR A N 1
ATOM 606 C CA . THR A 1 79 ? -12.547 14.109 -2.781 1 94.94 79 THR A CA 1
ATOM 607 C C . THR A 1 79 ? -11.625 12.953 -3.129 1 94.94 79 THR A C 1
ATOM 609 O O . THR A 1 79 ? -11.156 12.844 -4.266 1 94.94 79 THR A O 1
ATOM 612 N N . ALA A 1 80 ? -11.383 12.117 -2.117 1 94.69 80 ALA A N 1
ATOM 613 C CA . ALA A 1 80 ? -10.555 10.938 -2.367 1 94.69 80 ALA A CA 1
ATOM 614 C C . ALA A 1 80 ? -11.211 10.016 -3.393 1 94.69 80 ALA A C 1
ATOM 616 O O . ALA A 1 80 ? -10.531 9.453 -4.254 1 94.69 80 ALA A O 1
ATOM 617 N N . PHE A 1 81 ? -12.531 9.891 -3.355 1 95.06 81 PHE A N 1
ATOM 618 C CA . PHE A 1 81 ? -13.289 9.023 -4.258 1 95.06 81 PHE A CA 1
ATOM 619 C C . PHE A 1 81 ? -13.219 9.547 -5.688 1 95.06 81 PHE A C 1
ATOM 621 O O . PHE A 1 81 ? -12.906 8.797 -6.617 1 95.06 81 PHE A O 1
ATOM 628 N N . VAL A 1 82 ? -13.508 10.805 -5.863 1 95.44 82 VAL A N 1
ATOM 629 C CA . VAL A 1 82 ? -13.492 11.414 -7.184 1 95.44 82 VAL A CA 1
ATOM 630 C C . VAL A 1 82 ? -12.086 11.312 -7.785 1 95.44 82 VAL A C 1
ATOM 632 O O . VAL A 1 82 ? -11.938 10.992 -8.969 1 95.44 82 VAL A O 1
ATOM 635 N N . SER A 1 83 ? -11.102 11.625 -6.945 1 96 83 SER A N 1
ATOM 636 C CA . SER A 1 83 ? -9.719 11.539 -7.402 1 96 83 SER A CA 1
ATOM 637 C C . SER A 1 83 ? -9.367 10.125 -7.84 1 96 83 SER A C 1
ATOM 639 O O . SER A 1 83 ? -8.664 9.93 -8.836 1 96 83 SER A O 1
ATOM 641 N N . THR A 1 84 ? -9.836 9.125 -7.117 1 94.56 84 THR A N 1
ATOM 642 C CA . THR A 1 84 ? -9.562 7.727 -7.414 1 94.56 84 THR A CA 1
ATOM 643 C C . THR A 1 84 ? -10.203 7.32 -8.742 1 94.56 84 THR A C 1
ATOM 645 O O . THR A 1 84 ? -9.555 6.699 -9.586 1 94.56 84 THR A O 1
ATOM 648 N N . VAL A 1 85 ? -11.422 7.699 -8.945 1 93 85 VAL A N 1
ATOM 649 C CA . VAL A 1 85 ? -12.148 7.344 -10.164 1 93 85 VAL A CA 1
ATOM 650 C C . VAL A 1 85 ? -11.469 7.977 -11.375 1 93 85 VAL A C 1
ATOM 652 O O . VAL A 1 85 ? -11.258 7.312 -12.391 1 93 85 VAL A O 1
ATOM 655 N N . ILE A 1 86 ? -11.125 9.203 -11.25 1 94.38 86 ILE A N 1
ATOM 656 C CA . ILE A 1 86 ? -10.477 9.914 -12.344 1 94.38 86 ILE A CA 1
ATOM 657 C C . ILE A 1 86 ? -9.148 9.25 -12.68 1 94.38 86 ILE A C 1
ATOM 659 O O . ILE A 1 86 ? -8.82 9.039 -13.852 1 94.38 86 ILE A O 1
ATOM 663 N N . THR A 1 87 ? -8.422 8.914 -11.648 1 94.25 87 THR A N 1
ATOM 664 C CA . THR A 1 87 ? -7.105 8.305 -11.844 1 94.25 87 THR A CA 1
ATOM 665 C C . THR A 1 87 ? -7.23 6.938 -12.508 1 94.25 87 THR A C 1
ATOM 667 O O . THR A 1 87 ? -6.438 6.594 -13.383 1 94.25 87 THR A O 1
ATOM 670 N N . ILE A 1 88 ? -8.211 6.137 -12.109 1 91.31 88 ILE A N 1
ATOM 671 C CA . ILE A 1 88 ? -8.414 4.805 -12.664 1 91.31 88 ILE A CA 1
ATOM 672 C C . ILE A 1 88 ? -8.781 4.91 -14.141 1 91.31 88 ILE A C 1
ATOM 674 O O . ILE A 1 88 ? -8.258 4.164 -14.969 1 91.31 88 ILE A O 1
ATOM 678 N N . VAL A 1 89 ? -9.672 5.812 -14.484 1 90.69 89 VAL A N 1
ATOM 679 C CA . VAL A 1 89 ? -10.086 6.016 -15.867 1 90.69 89 VAL A CA 1
ATOM 680 C C . VAL A 1 89 ? -8.883 6.434 -16.703 1 90.69 89 VAL A C 1
ATOM 682 O O . VAL A 1 89 ? -8.68 5.926 -17.812 1 90.69 89 VAL A O 1
ATOM 685 N N . LEU A 1 90 ? -8.07 7.32 -16.172 1 91.19 90 LEU A N 1
ATOM 686 C CA . LEU A 1 90 ? -6.875 7.773 -16.875 1 91.19 90 LEU A CA 1
ATOM 687 C C . LEU A 1 90 ? -5.883 6.625 -17.062 1 91.19 90 LEU A C 1
ATOM 689 O O . LEU A 1 90 ? -5.27 6.492 -18.125 1 91.19 90 LEU A O 1
ATOM 693 N N . LEU A 1 91 ? -5.785 5.84 -16.047 1 89.44 91 LEU A N 1
ATOM 694 C CA . LEU A 1 91 ? -4.844 4.727 -16.094 1 89.44 91 LEU A CA 1
ATOM 695 C C . LEU A 1 91 ? -5.293 3.676 -17.094 1 89.44 91 LEU A C 1
ATOM 697 O O . LEU A 1 91 ? -4.469 3.107 -17.812 1 89.44 91 LEU A O 1
ATOM 701 N N . ILE A 1 92 ? -6.578 3.375 -17.094 1 85 92 ILE A N 1
ATOM 702 C CA . ILE A 1 92 ? -7.113 2.416 -18.047 1 85 92 ILE A CA 1
ATOM 703 C C . ILE A 1 92 ? -6.867 2.916 -19.469 1 85 92 ILE A C 1
ATOM 705 O O . ILE A 1 92 ? -6.43 2.154 -20.344 1 85 92 ILE A O 1
ATOM 709 N N . PHE A 1 93 ? -7.191 4.16 -19.672 1 84.88 93 PHE A N 1
ATOM 710 C CA . PHE A 1 93 ? -6.969 4.762 -20.984 1 84.88 93 PHE A CA 1
ATOM 711 C C . PHE A 1 93 ? -5.496 4.699 -21.375 1 84.88 93 PHE A C 1
ATOM 713 O O . PHE A 1 93 ? -5.16 4.426 -22.531 1 84.88 93 PHE A O 1
ATOM 720 N N . PHE A 1 94 ? -4.645 4.961 -20.453 1 83.62 94 PHE A N 1
ATOM 721 C CA . PHE A 1 94 ? -3.207 4.941 -20.688 1 83.62 94 PHE A CA 1
ATOM 722 C C . PHE A 1 94 ? -2.734 3.531 -21.031 1 83.62 94 PHE A C 1
ATOM 724 O O . PHE A 1 94 ? -1.951 3.34 -21.953 1 83.62 94 PHE A O 1
ATOM 731 N N . ILE A 1 95 ? -3.195 2.504 -20.281 1 79.75 95 ILE A N 1
ATOM 732 C CA . ILE A 1 95 ? -2.779 1.119 -20.469 1 79.75 95 ILE A CA 1
ATOM 733 C C . ILE A 1 95 ? -3.254 0.625 -21.844 1 79.75 95 ILE A C 1
ATOM 735 O O . ILE A 1 95 ? -2.486 0.012 -22.578 1 79.75 95 ILE A O 1
ATOM 739 N N . VAL A 1 96 ? -4.473 0.9 -22.172 1 74.19 96 VAL A N 1
ATOM 740 C CA . VAL A 1 96 ? -5.031 0.46 -23.453 1 74.19 96 VAL A CA 1
ATOM 741 C C . VAL A 1 96 ? -4.336 1.185 -24.594 1 74.19 96 VAL A C 1
ATOM 743 O O . VAL A 1 96 ? -4.047 0.583 -25.641 1 74.19 96 VAL A O 1
ATOM 746 N N . TYR A 1 97 ? -4.105 2.486 -24.406 1 76.06 97 TYR A N 1
ATOM 747 C CA . TYR A 1 97 ? -3.443 3.289 -25.422 1 76.06 97 TYR A CA 1
ATOM 748 C C . TYR A 1 97 ? -2.023 2.795 -25.672 1 76.06 97 TYR A C 1
ATOM 750 O O . TYR A 1 97 ? -1.573 2.721 -26.812 1 76.06 97 TYR A O 1
ATOM 758 N N . LEU A 1 98 ? -1.25 2.531 -24.656 1 70.62 98 LEU A N 1
ATOM 759 C CA . LEU A 1 98 ? 0.133 2.084 -24.781 1 70.62 98 LEU A CA 1
ATOM 760 C C . LEU A 1 98 ? 0.203 0.694 -25.406 1 70.62 98 LEU A C 1
ATOM 762 O O . LEU A 1 98 ? 1.148 0.382 -26.125 1 70.62 98 LEU A O 1
ATOM 766 N N . THR A 1 99 ? -0.724 -0.117 -25.047 1 64.81 99 THR A N 1
ATOM 767 C CA . THR A 1 99 ? -0.73 -1.467 -25.594 1 64.81 99 THR A CA 1
ATOM 768 C C . THR A 1 99 ? -1.109 -1.442 -27.078 1 64.81 99 THR A C 1
ATOM 770 O O . THR A 1 99 ? -0.591 -2.23 -27.859 1 64.81 99 THR A O 1
ATOM 773 N N . ASP A 1 100 ? -2.037 -0.619 -27.422 1 61.5 100 ASP A N 1
ATOM 774 C CA . ASP A 1 100 ? -2.424 -0.512 -28.828 1 61.5 100 ASP A CA 1
ATOM 775 C C . ASP A 1 100 ? -1.282 0.048 -29.672 1 61.5 100 ASP A C 1
ATOM 777 O O . ASP A 1 100 ? -1.053 -0.405 -30.797 1 61.5 100 ASP A O 1
ATOM 781 N N . ARG A 1 101 ? -0.762 1.17 -29.234 1 55.78 101 ARG A N 1
ATOM 782 C CA . ARG A 1 101 ? 0.311 1.792 -30 1 55.78 101 ARG A CA 1
ATOM 783 C C . ARG A 1 101 ? 1.6 0.983 -29.891 1 55.78 101 ARG A C 1
ATOM 785 O O . ARG A 1 101 ? 2.457 1.053 -30.781 1 55.78 101 ARG A O 1
ATOM 792 N N . SER A 1 102 ? 1.907 0.749 -28.672 1 49.22 102 SER A N 1
ATOM 793 C CA . SER A 1 102 ? 3.059 -0.143 -28.578 1 49.22 102 SER A CA 1
ATOM 794 C C . SER A 1 102 ? 2.773 -1.484 -29.25 1 49.22 102 SER A C 1
ATOM 796 O O . SER A 1 102 ? 1.723 -2.088 -29.016 1 49.22 102 SER A O 1
ATOM 798 N N . MET A 1 103 ? 2.855 -1.526 -30.641 1 38.16 103 MET A N 1
ATOM 799 C CA . MET A 1 103 ? 2.906 -2.854 -31.25 1 38.16 103 MET A CA 1
ATOM 800 C C . MET A 1 103 ? 3.309 -3.906 -30.219 1 38.16 103 MET A C 1
ATOM 802 O O . MET A 1 103 ? 4.402 -4.473 -30.297 1 38.16 103 MET A O 1
ATOM 806 N N . ILE A 1 104 ? 3.291 -3.684 -29.219 1 39.72 104 ILE A N 1
ATOM 807 C CA . ILE A 1 104 ? 3.617 -4.707 -28.234 1 39.72 104 ILE A CA 1
ATOM 808 C C . ILE A 1 104 ? 3.037 -6.051 -28.672 1 39.72 104 ILE A C 1
ATOM 810 O O . ILE A 1 104 ? 1.896 -6.375 -28.328 1 39.72 104 ILE A O 1
ATOM 814 N N . GLN A 1 105 ? 2.775 -6.273 -29.844 1 35.66 105 GLN A N 1
ATOM 815 C CA . GLN A 1 105 ? 3.039 -7.523 -30.547 1 35.66 105 GLN A CA 1
ATOM 816 C C . GLN A 1 105 ? 4.16 -8.312 -29.875 1 35.66 105 GLN A C 1
ATOM 818 O O . GLN A 1 105 ? 4.32 -9.508 -30.109 1 35.66 105 GLN A O 1
ATOM 823 N N . GLY A 1 106 ? 5.254 -7.539 -29.531 1 33.59 106 GLY A N 1
ATOM 824 C CA . GLY A 1 106 ? 6.43 -8.18 -28.984 1 33.59 106 GLY A CA 1
ATOM 825 C C . GLY A 1 106 ? 6.145 -8.953 -27.703 1 33.59 106 GLY A C 1
ATOM 826 O O . GLY A 1 106 ? 7.066 -9.398 -27.016 1 33.59 106 GLY A O 1
ATOM 827 N N . PHE A 1 107 ? 5.137 -8.531 -26.922 1 35.5 107 PHE A N 1
ATOM 828 C CA . PHE A 1 107 ? 4.766 -9.75 -26.203 1 35.5 107 PHE A CA 1
ATOM 829 C C . PHE A 1 107 ? 4.812 -10.953 -27.141 1 35.5 107 PHE A C 1
ATOM 831 O O . PHE A 1 107 ? 3.984 -11.078 -28.047 1 35.5 107 PHE A O 1
ATOM 838 N N . SER A 1 108 ? 5.988 -11.172 -27.719 1 32.06 108 SER A N 1
ATOM 839 C CA . SER A 1 108 ? 6.309 -12.203 -28.703 1 32.06 108 SER A CA 1
ATOM 840 C C . SER A 1 108 ? 5.262 -13.305 -28.703 1 32.06 108 SER A C 1
ATOM 842 O O . SER A 1 108 ? 4.695 -13.641 -27.656 1 32.06 108 SER A O 1
ATOM 844 N N . GLU A 1 109 ? 4.605 -13.547 -29.828 1 34.22 109 GLU A N 1
ATOM 845 C CA . GLU A 1 109 ? 3.926 -14.789 -30.172 1 34.22 109 GLU A CA 1
ATOM 846 C C . GLU A 1 109 ? 4.426 -15.945 -29.312 1 34.22 109 GLU A C 1
ATOM 848 O O . GLU A 1 109 ? 3.652 -16.844 -28.953 1 34.22 109 GLU A O 1
ATOM 853 N N . GLU A 1 110 ? 5.711 -16.062 -29.266 1 34.03 110 GLU A N 1
ATOM 854 C CA . GLU A 1 110 ? 6.367 -17.125 -28.516 1 34.03 110 GLU A CA 1
ATOM 855 C C . GLU A 1 110 ? 6.098 -17 -27.031 1 34.03 110 GLU A C 1
ATOM 857 O O . GLU A 1 110 ? 6.066 -18 -26.312 1 34.03 110 GLU A O 1
ATOM 862 N N . GLU A 1 111 ? 6.18 -15.781 -26.516 1 33.66 111 GLU A N 1
ATOM 863 C CA . GLU A 1 111 ? 6.012 -15.531 -25.094 1 33.66 111 GLU A CA 1
ATOM 864 C C . GLU A 1 111 ? 4.535 -15.5 -24.703 1 33.66 111 GLU A C 1
ATOM 866 O O . GLU A 1 111 ? 4.184 -15.766 -23.547 1 33.66 111 GLU A O 1
ATOM 871 N N . MET A 1 112 ? 3.666 -15 -25.453 1 35.84 112 MET A N 1
ATOM 872 C CA . MET A 1 112 ? 2.219 -15.203 -25.469 1 35.84 112 MET A CA 1
ATOM 873 C C . MET A 1 112 ? 1.87 -16.641 -25.828 1 35.84 112 MET A C 1
ATOM 875 O O . MET A 1 112 ? 0.694 -17 -25.875 1 35.84 112 MET A O 1
ATOM 879 N N . GLY A 1 113 ? 2.691 -17.312 -26.422 1 32.69 113 GLY A N 1
ATOM 880 C CA . GLY A 1 113 ? 2.432 -18.656 -26.891 1 32.69 113 GLY A CA 1
ATOM 881 C C . GLY A 1 113 ? 1.616 -19.484 -25.906 1 32.69 113 GLY A C 1
ATOM 882 O O . GLY A 1 113 ? 0.62 -20.094 -26.297 1 32.69 113 GLY A O 1
ATOM 883 N N . GLU A 1 114 ? 2.312 -19.703 -24.75 1 33.47 114 GLU A N 1
ATOM 884 C CA . GLU A 1 114 ? 1.51 -20.562 -23.891 1 33.47 114 GLU A CA 1
ATOM 885 C C . GLU A 1 114 ? 0.297 -19.828 -23.344 1 33.47 114 GLU A C 1
ATOM 887 O O . GLU A 1 114 ? -0.691 -20.438 -22.938 1 33.47 114 GLU A O 1
ATOM 892 N N . LEU A 1 115 ? 0.392 -18.516 -23.156 1 35.44 115 LEU A N 1
ATOM 893 C CA . LEU A 1 115 ? -0.835 -17.75 -22.906 1 35.44 115 LEU A CA 1
ATOM 894 C C . LEU A 1 115 ? -1.673 -17.672 -24.188 1 35.44 115 LEU A C 1
ATOM 896 O O . LEU A 1 115 ? -2.855 -17.328 -24.125 1 35.44 115 LEU A O 1
ATOM 900 N N . TYR A 1 116 ? -1.169 -17.734 -25.344 1 35.97 116 TYR A N 1
ATOM 901 C CA . TYR A 1 116 ? -1.777 -17.906 -26.656 1 35.97 116 TYR A CA 1
ATOM 902 C C . TYR A 1 116 ? -2.688 -19.125 -26.672 1 35.97 116 TYR A C 1
ATOM 904 O O . TYR A 1 116 ? -3.629 -19.203 -27.469 1 35.97 116 TYR A O 1
ATOM 912 N N . VAL A 1 117 ? -2.137 -20.188 -26.047 1 34.72 117 VAL A N 1
ATOM 913 C CA . VAL A 1 117 ? -3.131 -21.25 -26.078 1 34.72 117 VAL A CA 1
ATOM 914 C C . VAL A 1 117 ? -4.492 -20.703 -25.672 1 34.72 117 VAL A C 1
ATOM 916 O O . VAL A 1 117 ? -5.531 -21.203 -26.094 1 34.72 117 VAL A O 1
ATOM 919 N N . PHE A 1 118 ? -4.371 -19.672 -24.797 1 34.56 118 PHE A N 1
ATOM 920 C CA . PHE A 1 118 ? -5.633 -19.078 -24.375 1 34.56 118 PHE A CA 1
ATOM 921 C C . PHE A 1 118 ? -6.164 -18.125 -25.438 1 34.56 118 PHE A C 1
ATOM 923 O O . PHE A 1 118 ? -7.293 -17.641 -25.328 1 34.56 118 PHE A O 1
ATOM 930 N N . THR A 1 119 ? -5.316 -17.453 -26.188 1 37.34 119 THR A N 1
ATOM 931 C CA . THR A 1 119 ? -5.809 -16.578 -27.234 1 37.34 119 THR A CA 1
ATOM 932 C C . THR A 1 119 ? -6.719 -17.344 -28.188 1 37.34 119 THR A C 1
ATOM 934 O O . THR A 1 119 ? -7.539 -16.75 -28.891 1 37.34 119 THR A O 1
ATOM 937 N N . MET A 1 120 ? -6.234 -18.516 -28.562 1 34.75 120 MET A N 1
ATOM 938 C CA . MET A 1 120 ? -6.973 -19.109 -29.672 1 34.75 120 MET A CA 1
ATOM 939 C C . MET A 1 120 ? -8.469 -19.078 -29.406 1 34.75 120 MET A C 1
ATOM 941 O O . MET A 1 120 ? -9.266 -18.844 -30.312 1 34.75 120 MET A O 1
ATOM 945 N N . HIS A 1 121 ? -8.984 -19.812 -28.344 1 35.88 121 HIS A N 1
ATOM 946 C CA . HIS A 1 121 ? -10.414 -20.109 -28.344 1 35.88 121 HIS A CA 1
ATOM 947 C C . HIS A 1 121 ? -11.195 -19.047 -27.578 1 35.88 121 HIS A C 1
ATOM 949 O O . HIS A 1 121 ? -12.414 -18.922 -27.734 1 35.88 121 HIS A O 1
ATOM 955 N N . ILE A 1 122 ? -10.742 -18.5 -26.438 1 40.31 122 ILE A N 1
ATOM 956 C CA . ILE A 1 122 ? -11.742 -17.781 -25.656 1 40.31 122 ILE A CA 1
ATOM 957 C C . ILE A 1 122 ? -11.711 -16.297 -26 1 40.31 122 ILE A C 1
ATOM 959 O O . ILE A 1 122 ? -12.625 -15.547 -25.656 1 40.31 122 ILE A O 1
ATOM 963 N N . GLY A 1 123 ? -11.648 -15.703 -27.219 1 41.12 123 GLY A N 1
ATOM 964 C CA . GLY A 1 123 ? -11.812 -14.367 -27.781 1 41.12 123 GLY A CA 1
ATOM 965 C C . GLY A 1 123 ? -11.438 -13.266 -26.797 1 41.12 123 GLY A C 1
ATOM 966 O O . GLY A 1 123 ? -11.734 -12.094 -27.031 1 41.12 123 GLY A O 1
ATOM 967 N N . VAL A 1 124 ? -11.289 -13.445 -25.5 1 50.47 124 VAL A N 1
ATOM 968 C CA . VAL A 1 124 ? -11.094 -12.328 -24.594 1 50.47 124 VAL A CA 1
ATOM 969 C C . VAL A 1 124 ? -9.648 -11.852 -24.656 1 50.47 124 VAL A C 1
ATOM 971 O O . VAL A 1 124 ? -8.719 -12.664 -24.641 1 50.47 124 VAL A O 1
ATOM 974 N N . ASP A 1 125 ? -9.414 -10.492 -25.141 1 60.28 125 ASP A N 1
ATOM 975 C CA . ASP A 1 125 ? -8.148 -9.773 -25.297 1 60.28 125 ASP A CA 1
ATOM 976 C C . ASP A 1 125 ? -7.332 -9.82 -24 1 60.28 125 ASP A C 1
ATOM 978 O O . ASP A 1 125 ? -7.766 -9.32 -22.969 1 60.28 125 ASP A O 1
ATOM 982 N N . PHE A 1 126 ? -6.414 -10.68 -23.766 1 63.44 126 PHE A N 1
ATOM 983 C CA . PHE A 1 126 ? -5.508 -10.875 -22.641 1 63.44 126 PHE A CA 1
ATOM 984 C C . PHE A 1 126 ? -5.008 -9.539 -22.109 1 63.44 126 PHE A C 1
ATOM 986 O O . PHE A 1 126 ? -4.801 -9.383 -20.906 1 63.44 126 PHE A O 1
ATOM 993 N N . VAL A 1 127 ? -4.938 -8.695 -23.047 1 69.19 127 VAL A N 1
ATOM 994 C CA . VAL A 1 127 ? -4.453 -7.383 -22.641 1 69.19 127 VAL A CA 1
ATOM 995 C C . VAL A 1 127 ? -5.469 -6.723 -21.703 1 69.19 127 VAL A C 1
ATOM 997 O O . VAL A 1 127 ? -5.098 -6.105 -20.703 1 69.19 127 VAL A O 1
ATOM 1000 N N . LYS A 1 128 ? -6.719 -6.953 -22.062 1 74.38 128 LYS A N 1
ATOM 1001 C CA . LYS A 1 128 ? -7.773 -6.344 -21.266 1 74.38 128 LYS A CA 1
ATOM 1002 C C . LYS A 1 128 ? -7.875 -7.008 -19.891 1 74.38 128 LYS A C 1
ATOM 1004 O O . LYS A 1 128 ? -8.117 -6.34 -18.891 1 74.38 128 LYS A O 1
ATOM 1009 N N . ILE A 1 129 ? -7.582 -8.266 -19.875 1 74.44 129 ILE A N 1
ATOM 1010 C CA . ILE A 1 129 ? -7.621 -8.992 -18.625 1 74.44 129 ILE A CA 1
ATOM 1011 C C . ILE A 1 129 ? -6.426 -8.602 -17.75 1 74.44 129 ILE A C 1
ATOM 1013 O O . ILE A 1 129 ? -6.57 -8.359 -16.562 1 74.44 129 ILE A O 1
ATOM 1017 N N . ALA A 1 130 ? -5.297 -8.555 -18.422 1 73.06 130 ALA A N 1
ATOM 1018 C CA . ALA A 1 130 ? -4.094 -8.148 -17.703 1 73.06 130 ALA A CA 1
ATOM 1019 C C . ALA A 1 130 ? -4.246 -6.75 -17.125 1 73.06 130 ALA A C 1
ATOM 1021 O O . ALA A 1 130 ? -3.85 -6.496 -15.984 1 73.06 130 ALA A O 1
ATOM 1022 N N . ALA A 1 131 ? -4.844 -5.91 -17.891 1 77.31 131 ALA A N 1
ATOM 1023 C CA . ALA A 1 131 ? -5.086 -4.547 -17.438 1 77.31 131 ALA A CA 1
ATOM 1024 C C . ALA A 1 131 ? -6.039 -4.535 -16.234 1 77.31 131 ALA A C 1
ATOM 1026 O O . ALA A 1 131 ? -5.832 -3.787 -15.281 1 77.31 131 ALA A O 1
ATOM 1027 N N . SER A 1 132 ? -7.004 -5.355 -16.359 1 78.94 132 SER A N 1
ATOM 1028 C CA . SER A 1 132 ? -7.977 -5.445 -15.273 1 78.94 132 SER A CA 1
ATOM 1029 C C . SER A 1 132 ? -7.328 -5.945 -13.984 1 78.94 132 SER A C 1
ATOM 1031 O O . SER A 1 132 ? -7.605 -5.426 -12.906 1 78.94 132 SER A O 1
ATOM 1033 N N . VAL A 1 133 ? -6.5 -6.895 -14.117 1 76.12 133 VAL A N 1
ATOM 1034 C CA . VAL A 1 133 ? -5.816 -7.461 -12.961 1 76.12 133 VAL A CA 1
ATOM 1035 C C . VAL A 1 133 ? -4.906 -6.406 -12.336 1 76.12 133 VAL A C 1
ATOM 1037 O O . VAL A 1 133 ? -4.863 -6.266 -11.109 1 76.12 133 VAL A O 1
ATOM 1040 N N . ILE A 1 134 ? -4.266 -5.668 -13.125 1 79.31 134 ILE A N 1
ATOM 1041 C CA . ILE A 1 134 ? -3.359 -4.629 -12.656 1 79.31 134 ILE A CA 1
ATOM 1042 C C . ILE A 1 134 ? -4.148 -3.555 -11.906 1 79.31 134 ILE A C 1
ATOM 1044 O O . ILE A 1 134 ? -3.76 -3.135 -10.82 1 79.31 134 ILE A O 1
ATOM 1048 N N . ILE A 1 135 ? -5.219 -3.201 -12.453 1 84.12 135 ILE A N 1
ATOM 1049 C CA . ILE A 1 135 ? -6.023 -2.143 -11.859 1 84.12 135 ILE A CA 1
ATOM 1050 C C . ILE A 1 135 ? -6.609 -2.621 -10.531 1 84.12 135 ILE A C 1
ATOM 1052 O O . ILE A 1 135 ? -6.602 -1.886 -9.539 1 84.12 135 ILE A O 1
ATOM 1056 N N . MET A 1 136 ? -7.039 -3.816 -10.562 1 81.69 136 MET A N 1
ATOM 1057 C CA . MET A 1 136 ? -7.625 -4.367 -9.352 1 81.69 136 MET A CA 1
ATOM 1058 C C . MET A 1 136 ? -6.578 -4.492 -8.25 1 81.69 136 MET A C 1
ATOM 1060 O O . MET A 1 136 ? -6.891 -4.332 -7.066 1 81.69 136 MET A O 1
ATOM 1064 N N . SER A 1 137 ? -5.438 -4.715 -8.648 1 80.56 137 SER A N 1
ATOM 1065 C CA . SER A 1 137 ? -4.352 -4.867 -7.6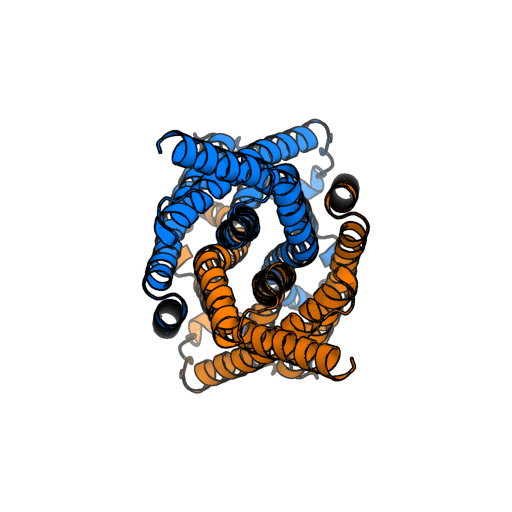84 1 80.56 137 SER A CA 1
ATOM 1066 C C . SER A 1 137 ? -3.891 -3.514 -7.156 1 80.56 137 SER A C 1
ATOM 1068 O O . SER A 1 137 ? -3.357 -3.422 -6.051 1 80.56 137 SER A O 1
ATOM 1070 N N . THR A 1 138 ? -4.164 -2.498 -7.949 1 85.81 138 THR A N 1
ATOM 1071 C 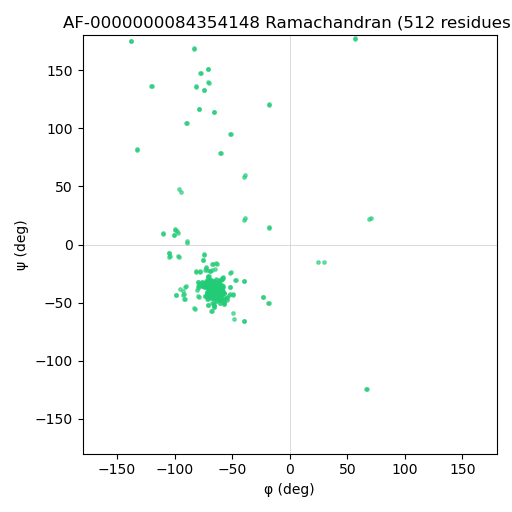CA . THR A 1 138 ? -3.588 -1.199 -7.613 1 85.81 138 THR A CA 1
ATOM 1072 C C . THR A 1 138 ? -4.648 -0.277 -7.016 1 85.81 138 THR A C 1
ATOM 1074 O O . THR A 1 138 ? -4.32 0.775 -6.461 1 85.81 138 THR A O 1
ATOM 1077 N N . ILE A 1 139 ? -5.859 -0.687 -7.102 1 88.44 139 ILE A N 1
ATOM 1078 C CA . ILE A 1 139 ? -6.953 0.168 -6.648 1 88.44 139 ILE A CA 1
ATOM 1079 C C . ILE A 1 139 ? -6.758 0.519 -5.176 1 88.44 139 ILE A C 1
ATOM 1081 O O . ILE A 1 139 ? -7.043 1.643 -4.754 1 88.44 139 ILE A O 1
ATOM 1085 N N . GLY A 1 140 ? -6.332 -0.411 -4.398 1 88.44 140 GLY A N 1
ATOM 1086 C CA . GLY A 1 140 ? -6.074 -0.148 -2.992 1 88.44 140 GLY A CA 1
ATOM 1087 C C . GLY A 1 140 ? -5.023 0.921 -2.768 1 88.44 140 GLY A C 1
ATOM 1088 O O . GLY A 1 140 ? -5.211 1.821 -1.946 1 88.44 140 GLY A O 1
ATOM 1089 N N . ALA A 1 141 ? -3.953 0.859 -3.514 1 90.06 141 ALA A N 1
ATOM 1090 C CA . ALA A 1 141 ? -2.863 1.823 -3.387 1 90.06 141 ALA A CA 1
ATOM 1091 C C . ALA A 1 141 ? -3.311 3.217 -3.818 1 90.06 141 ALA A C 1
ATOM 1093 O O . ALA A 1 141 ? -2.951 4.215 -3.189 1 90.06 141 ALA A O 1
ATOM 1094 N N . ILE A 1 142 ? -4.074 3.26 -4.859 1 93.12 142 ILE A N 1
ATOM 1095 C CA . ILE A 1 142 ? -4.543 4.539 -5.387 1 93.12 142 ILE A CA 1
ATOM 1096 C C . ILE A 1 142 ? -5.473 5.203 -4.375 1 93.12 142 ILE A C 1
ATOM 1098 O O . ILE A 1 142 ? -5.328 6.391 -4.078 1 93.12 142 ILE A O 1
ATOM 1102 N N . THR A 1 143 ? -6.371 4.469 -3.83 1 92.06 143 THR A N 1
ATOM 1103 C CA . THR A 1 143 ? -7.312 5 -2.85 1 92.06 143 THR A CA 1
ATOM 1104 C C . THR A 1 143 ? -6.586 5.41 -1.571 1 92.06 143 THR A C 1
ATOM 1106 O O . THR A 1 143 ? -6.938 6.41 -0.945 1 92.06 143 THR A O 1
ATOM 1109 N N . ASP A 1 144 ? -5.645 4.645 -1.273 1 91.56 144 ASP A N 1
ATOM 1110 C CA . ASP A 1 144 ? -4.855 4.93 -0.079 1 91.56 144 ASP A CA 1
ATOM 1111 C C . ASP A 1 144 ? -4.113 6.258 -0.215 1 91.56 144 ASP A C 1
ATOM 1113 O O . ASP A 1 144 ? -4.09 7.062 0.72 1 91.56 144 ASP A O 1
ATOM 1117 N N . VAL A 1 145 ? -3.453 6.426 -1.332 1 93.38 145 VAL A N 1
ATOM 1118 C CA . VAL A 1 145 ? -2.736 7.68 -1.555 1 93.38 145 VAL A CA 1
ATOM 1119 C C . VAL A 1 145 ? -3.719 8.844 -1.538 1 93.38 145 VAL A C 1
ATOM 1121 O O . VAL A 1 145 ? -3.43 9.906 -0.971 1 93.38 145 VAL A O 1
ATOM 1124 N N . ALA A 1 146 ? -4.867 8.656 -2.088 1 94.94 146 ALA A N 1
ATOM 1125 C CA . ALA A 1 146 ? -5.875 9.719 -2.158 1 94.94 146 ALA A CA 1
ATOM 1126 C C . ALA A 1 146 ? -6.301 10.156 -0.762 1 94.94 146 ALA A C 1
ATOM 1128 O O . ALA A 1 146 ? -6.293 11.352 -0.453 1 94.94 146 ALA A O 1
ATOM 1129 N N . ILE A 1 147 ? -6.566 9.211 0.059 1 91.94 147 ILE A N 1
ATOM 1130 C CA . ILE A 1 147 ? -7.047 9.555 1.392 1 91.94 147 ILE A CA 1
ATOM 1131 C C . ILE A 1 147 ? -5.887 10.047 2.25 1 91.94 147 ILE A C 1
ATOM 1133 O O . ILE A 1 147 ? -6.07 10.891 3.131 1 91.94 147 ILE A O 1
ATOM 1137 N N . SER A 1 148 ? -4.684 9.562 2.053 1 90.75 148 SER A N 1
ATOM 1138 C CA . SER A 1 148 ? -3.498 9.969 2.797 1 90.75 148 SER A CA 1
ATOM 1139 C C . SER A 1 148 ? -3.123 11.414 2.488 1 90.75 148 SER A C 1
ATOM 1141 O O . SER A 1 148 ? -2.338 12.031 3.215 1 90.75 148 SER A O 1
ATOM 1143 N N . ILE A 1 149 ? -3.656 11.883 1.455 1 94.19 149 ILE A N 1
ATOM 1144 C CA . ILE A 1 149 ? -3.422 13.281 1.115 1 94.19 149 ILE A CA 1
ATOM 1145 C C . ILE A 1 149 ? -4.609 14.125 1.567 1 94.19 149 ILE A C 1
ATOM 1147 O O . ILE A 1 149 ? -4.434 15.156 2.227 1 94.19 149 ILE A O 1
ATOM 1151 N N . SER A 1 150 ? -5.793 13.68 1.341 1 94.19 150 SER A N 1
ATOM 1152 C CA . SER A 1 150 ? -6.992 14.461 1.612 1 94.19 150 SER A CA 1
ATOM 1153 C C . SER A 1 150 ? -7.227 14.609 3.111 1 94.19 150 SER A C 1
ATOM 1155 O O . SER A 1 150 ? -7.641 15.672 3.576 1 94.19 150 SER A O 1
ATOM 1157 N N . SER A 1 151 ? -6.914 13.523 3.846 1 90.69 151 SER A N 1
ATOM 1158 C CA . SER A 1 151 ? -7.164 13.539 5.281 1 90.69 151 SER A CA 1
ATOM 1159 C C . SER A 1 151 ? -6.281 14.562 5.984 1 90.69 151 SER A C 1
ATOM 1161 O O . SER A 1 151 ? -6.777 15.422 6.715 1 90.69 151 SER A O 1
ATOM 1163 N N . PRO A 1 152 ? -4.957 14.531 5.82 1 90.56 152 PRO A N 1
ATOM 1164 C CA . PRO A 1 152 ? -4.129 15.562 6.461 1 90.56 152 PRO A CA 1
ATOM 1165 C C . PRO A 1 152 ? -4.449 16.969 5.961 1 90.56 152 PRO A C 1
ATOM 1167 O O . PRO A 1 152 ? -4.328 17.938 6.715 1 90.56 152 PRO A O 1
ATOM 1170 N N . MET A 1 153 ? -4.832 17.125 4.707 1 91.69 153 MET A N 1
ATOM 1171 C CA . MET A 1 153 ? -5.203 18.438 4.184 1 91.69 153 MET A CA 1
ATOM 1172 C C . MET A 1 153 ? -6.395 19 4.949 1 91.69 153 MET A C 1
ATOM 1174 O O . MET A 1 153 ? -6.445 20.203 5.219 1 91.69 153 MET A O 1
ATOM 1178 N N . ARG A 1 154 ? -7.289 18.156 5.254 1 90.19 154 ARG A N 1
ATOM 1179 C CA . ARG A 1 154 ? -8.438 18.578 6.055 1 90.19 154 ARG A CA 1
ATOM 1180 C C . ARG A 1 154 ? -8 19 7.449 1 90.19 154 ARG A C 1
ATOM 1182 O O . ARG A 1 154 ? -8.492 20 7.977 1 90.19 154 ARG A O 1
ATOM 1189 N N . GLU A 1 155 ? -7.121 18.219 8.031 1 85.06 155 GLU A N 1
ATOM 1190 C CA . GLU A 1 155 ? -6.617 18.547 9.367 1 85.06 155 GLU A CA 1
ATOM 1191 C C . GLU A 1 155 ? -5.84 19.859 9.359 1 85.06 155 GLU A C 1
ATOM 1193 O O . GLU A 1 155 ? -5.941 20.656 10.297 1 85.06 155 GLU A O 1
ATOM 1198 N N . ILE A 1 156 ? -5.094 20.062 8.312 1 86 156 ILE A N 1
ATOM 1199 C CA . ILE A 1 156 ? -4.328 21.297 8.172 1 86 156 ILE A CA 1
ATOM 1200 C C . ILE A 1 156 ? -5.281 22.484 8.031 1 86 156 ILE A C 1
ATOM 1202 O O . ILE A 1 156 ? -5.102 23.516 8.68 1 86 156 ILE A O 1
ATOM 1206 N N . PHE A 1 157 ? -6.254 22.297 7.219 1 87.88 157 PHE A N 1
ATOM 1207 C CA . PHE A 1 157 ? -7.234 23.344 6.969 1 87.88 157 PHE A CA 1
ATOM 1208 C C . PHE A 1 157 ? -8.062 23.625 8.219 1 87.88 157 PHE A C 1
ATOM 1210 O O . PHE A 1 157 ? -8.445 24.766 8.477 1 87.88 157 PHE A O 1
ATOM 1217 N N . TYR A 1 158 ? -8.32 22.609 8.961 1 83.06 158 TYR A N 1
ATOM 1218 C CA . TYR A 1 158 ? -9.086 22.734 10.203 1 83.06 158 TYR A CA 1
ATOM 1219 C C . TYR A 1 158 ? -8.328 23.562 11.219 1 83.06 158 TYR A C 1
ATOM 1221 O O . TYR A 1 158 ? -8.922 24.406 11.914 1 83.06 158 TYR A O 1
ATOM 1229 N N . HIS A 1 159 ? -7.047 23.344 11.32 1 81.88 159 HIS A N 1
ATOM 1230 C CA . HIS A 1 159 ? -6.234 24.078 12.289 1 81.88 159 HIS A CA 1
ATOM 1231 C C . HIS A 1 159 ? -5.852 25.453 11.758 1 81.88 159 HIS A C 1
ATOM 1233 O O . HIS A 1 159 ? -5.531 26.359 12.531 1 81.88 159 HIS A O 1
ATOM 1239 N N . ASN A 1 160 ? -5.836 25.672 10.383 1 84.5 160 ASN A N 1
ATOM 1240 C CA . ASN A 1 160 ? -5.559 26.953 9.742 1 84.5 160 ASN A CA 1
ATOM 1241 C C . ASN A 1 160 ? -6.586 27.266 8.664 1 84.5 160 ASN A C 1
ATOM 1243 O O . ASN A 1 160 ? -6.262 27.266 7.473 1 84.5 160 ASN A O 1
ATOM 1247 N N . PRO A 1 161 ? -7.711 27.781 9.07 1 84.62 161 PRO A N 1
ATOM 1248 C CA . PRO A 1 161 ? -8.805 28 8.133 1 84.62 161 PRO A CA 1
ATOM 1249 C C . PRO A 1 161 ? -8.562 29.188 7.203 1 84.62 161 PRO A C 1
ATOM 1251 O O . PRO A 1 161 ? -9.258 29.344 6.199 1 84.62 161 PRO A O 1
ATOM 1254 N N . SER A 1 162 ? -7.562 29.938 7.453 1 85.69 162 SER A N 1
ATOM 1255 C CA . SER A 1 162 ? -7.281 31.125 6.652 1 85.69 162 SER A CA 1
ATOM 1256 C C . SER A 1 162 ? -6.379 30.797 5.469 1 85.69 162 SER A C 1
ATOM 1258 O O . SER A 1 162 ? -6.113 31.656 4.621 1 85.69 162 SER A O 1
ATOM 1260 N N . MET A 1 163 ? -6.066 29.594 5.332 1 86.75 163 MET A N 1
ATOM 1261 C CA . MET A 1 163 ? -5.172 29.188 4.25 1 86.75 163 MET A CA 1
ATOM 1262 C C . MET A 1 163 ? -5.867 29.297 2.896 1 86.75 163 MET A C 1
ATOM 1264 O O . MET A 1 163 ? -7.047 28.953 2.771 1 86.75 163 MET A O 1
ATOM 1268 N N . ASN A 1 164 ? -5.148 29.766 1.914 1 90.25 164 ASN A N 1
ATOM 1269 C CA . ASN A 1 164 ? -5.684 29.891 0.563 1 90.25 164 ASN A CA 1
ATOM 1270 C C . ASN A 1 164 ? -5.59 28.562 -0.198 1 90.25 164 ASN A C 1
ATOM 1272 O O . ASN A 1 164 ? -4.918 27.625 0.248 1 90.25 164 ASN A O 1
ATOM 1276 N N . ARG A 1 165 ? -6.254 28.562 -1.293 1 92.19 165 ARG A N 1
ATOM 1277 C CA . ARG A 1 165 ? -6.324 27.359 -2.115 1 92.19 165 ARG A CA 1
ATOM 1278 C C . ARG A 1 165 ? -4.938 26.938 -2.594 1 92.19 165 ARG A C 1
ATOM 1280 O O . ARG A 1 165 ? -4.613 25.75 -2.611 1 92.19 165 ARG A O 1
ATOM 1287 N N . LYS A 1 166 ? -4.18 27.828 -2.918 1 93.88 166 LYS A N 1
ATOM 1288 C CA . LYS A 1 166 ? -2.842 27.562 -3.436 1 93.88 166 LYS A CA 1
ATOM 1289 C C . LYS A 1 166 ? -1.938 26.984 -2.35 1 93.88 166 LYS A C 1
ATOM 1291 O O . LYS A 1 166 ? -1.188 26.047 -2.6 1 93.88 166 LYS A O 1
ATOM 1296 N N . GLU A 1 167 ? -2.051 27.547 -1.189 1 91.62 167 GLU A N 1
ATOM 1297 C CA . GLU A 1 167 ? -1.246 27.078 -0.069 1 91.62 167 GLU A CA 1
ATOM 1298 C C . GLU A 1 167 ? -1.634 25.641 0.326 1 91.62 167 GLU A C 1
ATOM 1300 O O . GLU A 1 167 ? -0.767 24.828 0.62 1 91.62 167 GLU A O 1
ATOM 1305 N N . LEU A 1 168 ? -2.91 25.5 0.261 1 91.19 168 LEU A N 1
ATOM 1306 C CA . LEU A 1 168 ? -3.408 24.188 0.608 1 91.19 168 LEU A CA 1
ATOM 1307 C C . LEU A 1 168 ? -2.984 23.156 -0.433 1 91.19 168 LEU A C 1
ATOM 1309 O O . LEU A 1 168 ? -2.623 22.031 -0.087 1 91.19 168 LEU A O 1
ATOM 1313 N N . PHE A 1 169 ? -3.037 23.547 -1.687 1 94.19 169 PHE A N 1
ATOM 1314 C CA . PHE A 1 169 ? -2.611 22.672 -2.775 1 94.19 169 PHE A CA 1
ATOM 1315 C C . PHE A 1 169 ? -1.14 22.312 -2.631 1 94.19 169 PHE A C 1
ATOM 1317 O O . PHE A 1 169 ? -0.768 21.141 -2.779 1 94.19 169 PHE A O 1
ATOM 1324 N N . PHE A 1 170 ? -0.354 23.234 -2.242 1 91.5 170 PHE A N 1
ATOM 1325 C CA . PHE A 1 170 ? 1.078 23 -2.111 1 91.5 170 PHE A CA 1
ATOM 1326 C C . PHE A 1 170 ? 1.373 22.125 -0.891 1 91.5 170 PHE A C 1
ATOM 1328 O O . PHE A 1 170 ? 2.307 21.328 -0.904 1 91.5 170 PHE A O 1
ATOM 1335 N N . SER A 1 171 ? 0.568 22.344 0.133 1 89.88 171 SER A N 1
ATOM 1336 C CA . SER A 1 171 ? 0.713 21.484 1.297 1 89.88 171 SER A CA 1
ATOM 1337 C C . SER A 1 171 ? 0.381 20.031 0.952 1 89.88 171 SER A C 1
ATOM 1339 O O . SER A 1 171 ? 1.076 19.109 1.385 1 89.88 171 SER A O 1
ATOM 1341 N N . GLY A 1 172 ? -0.693 19.875 0.153 1 92.44 172 GLY A N 1
ATOM 1342 C CA . GLY A 1 172 ? -1.057 18.547 -0.303 1 92.44 172 GLY A CA 1
ATOM 1343 C C . GLY A 1 172 ? -0.006 17.922 -1.196 1 92.44 172 GLY A C 1
ATOM 1344 O O . GLY A 1 172 ? 0.293 16.719 -1.067 1 92.44 172 GLY A O 1
ATOM 1345 N N . LEU A 1 173 ? 0.552 18.734 -2.047 1 91.62 173 LEU A N 1
ATOM 1346 C CA . LEU A 1 173 ? 1.601 18.25 -2.941 1 91.62 173 LEU A CA 1
ATOM 1347 C C . LEU A 1 173 ? 2.85 17.875 -2.156 1 91.62 173 LEU A C 1
ATOM 1349 O O . LEU A 1 173 ? 3.531 16.906 -2.502 1 91.62 173 LEU A O 1
ATOM 1353 N N . SER A 1 174 ? 3.125 18.641 -1.129 1 89.81 174 SER A N 1
ATOM 1354 C CA . SER A 1 174 ? 4.273 18.344 -0.279 1 89.81 174 SER A CA 1
ATOM 1355 C C . SER A 1 174 ? 4.109 17.016 0.431 1 89.81 174 SER A C 1
ATOM 1357 O O . SER A 1 174 ? 5.043 16.203 0.476 1 89.81 174 SER A O 1
ATOM 1359 N N . ILE A 1 175 ? 2.941 16.781 0.879 1 89.25 175 ILE A N 1
ATOM 1360 C CA . ILE A 1 175 ? 2.629 15.516 1.529 1 89.25 175 ILE A CA 1
ATOM 1361 C C . ILE A 1 175 ? 2.736 14.375 0.52 1 89.25 175 ILE A C 1
ATOM 1363 O O . ILE A 1 175 ? 3.311 13.328 0.817 1 89.25 175 ILE A O 1
ATOM 1367 N N . GLY A 1 176 ? 2.174 14.617 -0.688 1 92.25 176 GLY A N 1
ATOM 1368 C CA . GLY A 1 176 ? 2.217 13.625 -1.749 1 92.25 176 GLY A CA 1
ATOM 1369 C C . GLY A 1 176 ? 3.627 13.273 -2.176 1 92.25 176 GLY A C 1
ATOM 1370 O O . GLY A 1 176 ? 3.924 12.109 -2.455 1 92.25 176 GLY A O 1
ATOM 1371 N N . ARG A 1 177 ? 4.457 14.227 -2.18 1 90.06 177 ARG A N 1
ATOM 1372 C CA . ARG A 1 177 ? 5.852 13.992 -2.553 1 90.06 177 ARG A CA 1
ATOM 1373 C C . ARG A 1 177 ? 6.559 13.133 -1.517 1 90.06 177 ARG A C 1
ATOM 1375 O O . ARG A 1 177 ? 7.406 12.305 -1.864 1 90.06 177 ARG A O 1
ATOM 1382 N N . ASP A 1 178 ? 6.195 13.312 -0.311 1 86.69 178 ASP A N 1
ATOM 1383 C CA . ASP A 1 178 ? 6.816 12.555 0.773 1 86.69 178 ASP A CA 1
ATOM 1384 C C . ASP A 1 178 ? 6.383 11.094 0.737 1 86.69 178 ASP A C 1
ATOM 1386 O O . ASP A 1 178 ? 7.145 10.203 1.136 1 86.69 178 ASP A O 1
ATOM 1390 N N . ILE A 1 179 ? 5.168 10.867 0.2 1 88.81 179 ILE A N 1
ATOM 1391 C CA . ILE A 1 179 ? 4.652 9.508 0.313 1 88.81 179 ILE A CA 1
ATOM 1392 C C . ILE A 1 179 ? 4.762 8.805 -1.036 1 88.81 179 ILE A C 1
ATOM 1394 O O . ILE A 1 179 ? 4.523 7.598 -1.133 1 88.81 179 ILE A O 1
ATOM 1398 N N . LEU A 1 180 ? 5.145 9.523 -2.092 1 90.44 180 LEU A N 1
ATOM 1399 C CA . LEU A 1 180 ? 5.254 8.969 -3.436 1 90.44 180 LEU A CA 1
ATOM 1400 C C . LEU A 1 180 ? 6.203 7.773 -3.453 1 90.44 180 LEU A C 1
ATOM 1402 O O . LEU A 1 180 ? 5.84 6.691 -3.924 1 90.44 180 LEU A O 1
ATOM 1406 N N . GLY A 1 181 ? 7.375 7.977 -2.912 1 87.81 181 GLY A N 1
ATOM 1407 C CA . GLY A 1 181 ? 8.383 6.93 -2.904 1 87.81 181 GLY A CA 1
ATOM 1408 C C . GLY A 1 181 ? 7.965 5.703 -2.115 1 87.81 181 GLY A C 1
ATOM 1409 O O . GLY A 1 181 ? 8.078 4.578 -2.604 1 87.81 181 GLY A O 1
ATOM 1410 N N . THR A 1 182 ? 7.414 5.891 -0.977 1 86.81 182 THR A N 1
ATOM 1411 C CA . THR A 1 182 ? 7.039 4.781 -0.108 1 86.81 182 THR A CA 1
ATOM 1412 C C . THR A 1 182 ? 5.84 4.027 -0.677 1 86.81 182 THR A C 1
ATOM 1414 O O . THR A 1 182 ? 5.773 2.801 -0.586 1 86.81 182 THR A O 1
ATOM 1417 N N . ASN A 1 183 ? 4.906 4.738 -1.267 1 90.31 183 ASN A N 1
ATOM 1418 C CA . ASN A 1 183 ? 3.74 4.086 -1.853 1 90.31 183 ASN A CA 1
ATOM 1419 C C . ASN A 1 183 ? 4.121 3.25 -3.072 1 90.31 183 ASN A C 1
ATOM 1421 O O . ASN A 1 183 ? 3.598 2.15 -3.262 1 90.31 183 ASN A O 1
ATOM 1425 N N . THR A 1 184 ? 4.992 3.797 -3.883 1 89.06 184 THR A N 1
ATOM 1426 C CA . THR A 1 184 ? 5.438 3.027 -5.039 1 89.06 184 THR A CA 1
ATOM 1427 C C . THR A 1 184 ? 6.215 1.79 -4.598 1 89.06 184 THR A C 1
ATOM 1429 O O . THR A 1 184 ? 6.098 0.727 -5.211 1 89.06 184 THR A O 1
ATOM 1432 N N . ASN A 1 185 ? 6.949 1.964 -3.559 1 87.75 185 ASN A N 1
ATOM 1433 C CA . ASN A 1 185 ? 7.668 0.816 -3.016 1 87.75 185 ASN A CA 1
ATOM 1434 C C . ASN A 1 185 ? 6.711 -0.224 -2.441 1 87.75 185 ASN A C 1
ATOM 1436 O O . ASN A 1 185 ? 6.977 -1.426 -2.514 1 87.75 185 ASN A O 1
ATOM 1440 N N . THR A 1 186 ? 5.691 0.262 -1.828 1 86.56 186 THR A N 1
ATOM 1441 C CA . THR A 1 186 ? 4.676 -0.641 -1.302 1 86.56 186 THR A CA 1
ATOM 1442 C C . THR A 1 186 ? 4.102 -1.516 -2.414 1 86.56 186 THR A C 1
ATOM 1444 O O . THR A 1 186 ? 3.982 -2.732 -2.254 1 86.56 186 THR A O 1
ATOM 1447 N N . VAL A 1 187 ? 3.729 -0.914 -3.482 1 84.56 187 VAL A N 1
ATOM 1448 C CA . VAL A 1 187 ? 3.186 -1.643 -4.621 1 84.56 187 VAL A CA 1
ATOM 1449 C C . VAL A 1 187 ? 4.23 -2.617 -5.16 1 84.56 187 VAL A C 1
ATOM 1451 O O . VAL A 1 187 ? 3.904 -3.754 -5.512 1 84.56 187 VAL A O 1
ATOM 1454 N N . PHE A 1 188 ? 5.426 -2.154 -5.164 1 87.44 188 PHE A N 1
ATOM 1455 C CA . PHE A 1 188 ? 6.527 -2.982 -5.641 1 87.44 188 PHE A CA 1
ATOM 1456 C C . PHE A 1 188 ? 6.66 -4.242 -4.793 1 87.44 188 PHE A C 1
ATOM 1458 O O . PHE A 1 188 ? 6.695 -5.355 -5.324 1 87.44 188 PHE A O 1
ATOM 1465 N N . PHE A 1 189 ? 6.699 -4.141 -3.539 1 83.38 189 PHE A N 1
ATOM 1466 C CA . PHE A 1 189 ? 6.918 -5.273 -2.648 1 83.38 189 PHE A CA 1
ATOM 1467 C C . PHE A 1 189 ? 5.684 -6.164 -2.59 1 83.38 189 PHE A C 1
ATOM 1469 O O . PHE A 1 189 ? 5.797 -7.379 -2.426 1 83.38 189 PHE A O 1
ATOM 1476 N N . ALA A 1 190 ? 4.594 -5.543 -2.725 1 78.19 190 ALA A N 1
ATOM 1477 C CA . ALA A 1 190 ? 3.365 -6.336 -2.74 1 78.19 190 ALA A CA 1
ATOM 1478 C C . ALA A 1 190 ? 3.332 -7.273 -3.943 1 78.19 190 ALA A C 1
ATOM 1480 O O . ALA A 1 190 ? 2.963 -8.445 -3.816 1 78.19 190 ALA A O 1
ATOM 1481 N N . PHE A 1 191 ? 3.762 -6.793 -5.039 1 74.88 191 PHE A N 1
ATOM 1482 C CA . PHE A 1 191 ? 3.787 -7.594 -6.258 1 74.88 191 PHE A CA 1
ATOM 1483 C C . PHE A 1 191 ? 4.93 -8.602 -6.215 1 74.88 191 PHE A C 1
ATOM 1485 O O . PHE A 1 191 ? 4.773 -9.742 -6.656 1 74.88 191 PHE A O 1
ATOM 1492 N N . MET A 1 192 ? 5.996 -8.211 -5.641 1 76.88 192 MET A N 1
ATOM 1493 C CA . MET A 1 192 ? 7.168 -9.078 -5.609 1 76.88 192 MET A CA 1
ATOM 1494 C C . MET A 1 192 ? 6.984 -10.203 -4.594 1 76.88 192 MET A C 1
ATOM 1496 O O . MET A 1 192 ? 7.531 -11.297 -4.766 1 76.88 192 MET A O 1
ATOM 1500 N N . GLY A 1 193 ? 6.285 -9.852 -3.523 1 67 193 GLY A N 1
ATOM 1501 C CA . GLY A 1 193 ? 6.027 -10.898 -2.543 1 67 193 GLY A CA 1
ATOM 1502 C C . GLY A 1 193 ? 5.363 -12.125 -3.139 1 67 193 GLY A C 1
ATOM 1503 O O . GLY A 1 193 ? 5.758 -13.258 -2.846 1 67 193 GLY A O 1
ATOM 1504 N N . GLY A 1 194 ? 4.32 -11.961 -3.98 1 61.62 194 GLY A N 1
ATOM 1505 C CA . GLY A 1 194 ? 3.684 -13.07 -4.672 1 61.62 194 GLY A CA 1
ATOM 1506 C C . GLY A 1 194 ? 4.629 -13.82 -5.59 1 61.62 194 GLY A C 1
ATOM 1507 O O . GLY A 1 194 ? 4.559 -15.047 -5.691 1 61.62 194 GLY A O 1
ATOM 1508 N N . TYR A 1 195 ? 5.523 -13.07 -6.07 1 63.38 195 TYR A N 1
ATOM 1509 C CA . TYR A 1 195 ? 6.477 -13.68 -6.992 1 63.38 195 TYR A CA 1
ATOM 1510 C C . TYR A 1 195 ? 7.551 -14.445 -6.234 1 63.38 195 TYR A C 1
ATOM 1512 O O . TYR A 1 195 ? 8.039 -15.477 -6.711 1 63.38 195 TYR A O 1
ATOM 1520 N N . LEU A 1 196 ? 7.93 -13.93 -5.121 1 65.25 196 LEU A N 1
ATOM 1521 C CA . LEU A 1 196 ? 8.945 -14.609 -4.316 1 65.25 196 LEU A CA 1
ATOM 1522 C C . LEU A 1 196 ? 8.5 -16.031 -3.973 1 65.25 196 LEU A C 1
ATOM 1524 O O . LEU A 1 196 ? 9.305 -16.953 -4.012 1 65.25 196 LEU A O 1
ATOM 1528 N N . ALA A 1 197 ? 7.254 -16.109 -3.645 1 59.31 197 ALA A N 1
ATOM 1529 C CA . ALA A 1 197 ? 6.715 -17.438 -3.35 1 59.31 197 ALA A CA 1
ATOM 1530 C C . ALA A 1 197 ? 6.855 -18.359 -4.551 1 59.31 197 ALA A C 1
ATOM 1532 O O . ALA A 1 197 ? 7.184 -19.547 -4.398 1 59.31 197 ALA A O 1
ATOM 1533 N N . LEU A 1 198 ? 6.664 -17.781 -5.684 1 59.44 198 LEU A N 1
ATOM 1534 C CA . LEU A 1 198 ? 6.777 -18.562 -6.918 1 59.44 198 LEU A CA 1
ATOM 1535 C C . LEU A 1 198 ? 8.227 -18.922 -7.199 1 59.44 198 LEU A C 1
ATOM 1537 O O . LEU A 1 198 ? 8.516 -20.031 -7.664 1 59.44 198 LEU A O 1
ATOM 1541 N N . LEU A 1 199 ? 9.102 -18.031 -6.879 1 63.16 199 LEU A N 1
ATOM 1542 C CA . LEU A 1 199 ? 10.523 -18.25 -7.145 1 63.16 199 LEU A CA 1
ATOM 1543 C C . LEU A 1 199 ? 11.086 -19.344 -6.234 1 63.16 199 LEU A C 1
ATOM 1545 O O . LEU A 1 199 ? 11.93 -20.141 -6.66 1 63.16 199 LEU A O 1
ATOM 1549 N N . ILE A 1 200 ? 10.633 -19.344 -5.082 1 61.34 200 ILE A N 1
ATOM 1550 C CA . ILE A 1 200 ? 11.07 -20.375 -4.141 1 61.34 200 ILE A CA 1
ATOM 1551 C C . ILE A 1 200 ? 10.641 -21.75 -4.645 1 61.34 200 ILE A C 1
ATOM 1553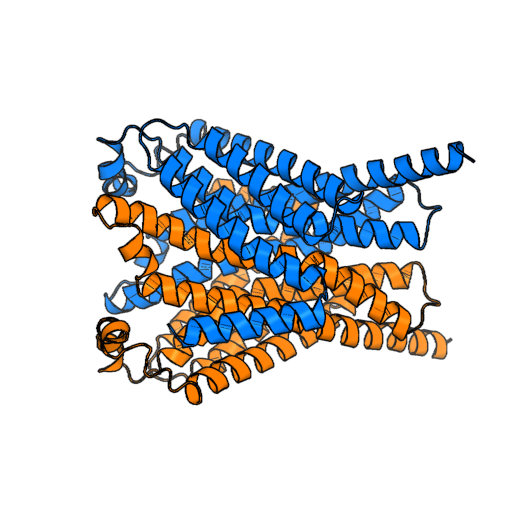 O O . ILE A 1 200 ? 11.383 -22.719 -4.523 1 61.34 200 ILE A O 1
ATOM 1557 N N . TRP A 1 201 ? 9.539 -21.672 -5.328 1 55.66 201 TRP A N 1
ATOM 1558 C CA . TRP A 1 201 ? 9.031 -22.906 -5.906 1 55.66 201 TRP A CA 1
ATOM 1559 C C . TRP A 1 201 ? 9.883 -23.344 -7.098 1 55.66 201 TRP A C 1
ATOM 1561 O O . TRP A 1 201 ? 10.133 -24.531 -7.285 1 55.66 201 TRP A O 1
ATOM 1571 N N . TYR A 1 202 ? 10.352 -22.391 -7.855 1 56.19 202 TYR A N 1
ATOM 1572 C CA . TYR A 1 202 ? 11.117 -22.641 -9.07 1 56.19 202 TYR A CA 1
ATOM 1573 C C . TYR A 1 202 ? 12.523 -23.125 -8.727 1 56.19 202 TYR A C 1
ATOM 1575 O O . TYR A 1 202 ? 13.148 -23.844 -9.516 1 56.19 202 TYR A O 1
ATOM 1583 N N . LYS A 1 203 ? 13.062 -22.625 -7.719 1 58.22 203 LYS A N 1
ATOM 1584 C CA . LYS A 1 203 ? 14.414 -23.047 -7.355 1 58.22 203 LYS A CA 1
ATOM 1585 C C . LYS A 1 203 ? 14.516 -24.562 -7.262 1 58.22 203 LYS A C 1
ATOM 1587 O O . LYS A 1 203 ? 15.547 -25.141 -7.609 1 58.22 203 LYS A O 1
ATOM 1592 N N . ASP A 1 204 ? 13.508 -25.047 -6.812 1 54.44 204 ASP A N 1
ATOM 1593 C CA . ASP A 1 204 ? 13.555 -26.5 -6.754 1 54.44 204 ASP A CA 1
ATOM 1594 C C . ASP A 1 204 ? 13.68 -27.109 -8.148 1 54.44 204 ASP A C 1
ATOM 1596 O O . ASP A 1 204 ? 14.164 -28.234 -8.305 1 54.44 204 ASP A O 1
ATOM 1600 N N . LEU A 1 205 ? 13.367 -26.234 -9.047 1 51.84 205 LEU A N 1
ATOM 1601 C CA . LEU A 1 205 ? 13.383 -26.766 -10.406 1 51.84 205 LEU A CA 1
ATOM 1602 C C . LEU A 1 205 ? 14.703 -26.438 -11.102 1 51.84 205 LEU A C 1
ATOM 1604 O O . LEU A 1 205 ? 14.852 -26.672 -12.297 1 51.84 205 LEU A O 1
ATOM 1608 N N . ALA A 1 206 ? 15.656 -25.953 -10.422 1 58.19 206 ALA A N 1
ATOM 1609 C CA . ALA A 1 206 ? 17.016 -25.719 -10.922 1 58.19 206 ALA A CA 1
ATOM 1610 C C . ALA A 1 206 ? 17.031 -24.562 -11.914 1 58.19 206 ALA A C 1
ATOM 1612 O O . ALA A 1 206 ? 17.781 -24.594 -12.898 1 58.19 206 ALA A O 1
ATOM 1613 N N . TYR A 1 207 ? 16.094 -23.719 -11.859 1 60.12 207 TYR A N 1
ATOM 1614 C CA . TYR A 1 207 ? 16.125 -22.594 -12.797 1 60.12 207 TYR A CA 1
ATOM 1615 C C . TYR A 1 207 ? 17.172 -21.562 -12.383 1 60.12 207 TYR A C 1
ATOM 1617 O O . TYR A 1 207 ? 17.406 -21.359 -11.188 1 60.12 207 TYR A O 1
ATOM 1625 N N . SER A 1 208 ? 17.938 -21.172 -13.414 1 62.19 208 SER A N 1
ATOM 1626 C CA . SER A 1 208 ? 18.922 -20.109 -13.195 1 62.19 208 SER A CA 1
ATOM 1627 C C . SER A 1 208 ? 18.25 -18.75 -13.008 1 62.19 208 SER A C 1
ATOM 1629 O O . SER A 1 208 ? 17.094 -18.578 -13.406 1 62.19 208 SER A O 1
ATOM 1631 N N . LEU A 1 209 ? 18.797 -17.828 -12.281 1 65.19 209 LEU A N 1
ATOM 1632 C CA . LEU A 1 209 ? 18.312 -16.469 -12.07 1 65.19 209 LEU A CA 1
ATOM 1633 C C . LEU A 1 209 ? 17.984 -15.797 -13.398 1 65.19 209 LEU A C 1
ATOM 1635 O O . LEU A 1 209 ? 17 -15.055 -13.492 1 65.19 209 LEU A O 1
ATOM 1639 N N . GLY A 1 210 ? 18.906 -16.062 -14.258 1 63.66 210 GLY A N 1
ATOM 1640 C CA . GLY A 1 210 ? 18.672 -15.492 -15.57 1 63.66 210 GLY A CA 1
ATOM 1641 C C . GLY A 1 210 ? 17.359 -15.953 -16.203 1 63.66 210 GLY A C 1
ATOM 1642 O O . GLY A 1 210 ? 16.641 -15.156 -16.812 1 63.66 210 GLY A O 1
ATOM 1643 N N . GLU A 1 211 ? 17.016 -17.141 -15.953 1 68.5 211 GLU A N 1
ATOM 1644 C CA . GLU A 1 211 ? 15.773 -17.703 -16.5 1 68.5 211 GLU A CA 1
ATOM 1645 C C . GLU A 1 211 ? 14.555 -17.109 -15.797 1 68.5 211 GLU A C 1
ATOM 1647 O O . GLU A 1 211 ? 13.516 -16.906 -16.422 1 68.5 211 GLU A O 1
ATOM 1652 N N . ILE A 1 212 ? 14.812 -16.828 -14.617 1 65.5 212 ILE A N 1
ATOM 1653 C CA . ILE A 1 212 ? 13.719 -16.281 -13.828 1 65.5 212 ILE A CA 1
ATOM 1654 C C . ILE A 1 212 ? 13.422 -14.844 -14.273 1 65.5 212 ILE A C 1
ATOM 1656 O O . ILE A 1 212 ? 12.266 -14.492 -14.516 1 65.5 212 ILE A O 1
ATOM 1660 N N . ILE A 1 213 ? 14.492 -14.125 -14.445 1 66.06 213 ILE A N 1
ATOM 1661 C CA . ILE A 1 213 ? 14.359 -12.719 -14.828 1 66.06 213 ILE A CA 1
ATOM 1662 C C . ILE A 1 213 ? 13.836 -12.617 -16.25 1 66.06 213 ILE A C 1
ATOM 1664 O O . ILE A 1 213 ? 13.109 -11.68 -16.594 1 66.06 213 ILE A O 1
ATOM 1668 N N . ASN A 1 214 ? 14.094 -13.711 -16.891 1 63.09 214 ASN A N 1
ATOM 1669 C CA . ASN A 1 214 ? 13.688 -13.695 -18.297 1 63.09 214 ASN A CA 1
ATOM 1670 C C . ASN A 1 214 ? 12.367 -14.43 -18.5 1 63.09 214 ASN A C 1
ATOM 1672 O O . ASN A 1 214 ? 11.922 -14.594 -19.641 1 63.09 214 ASN A O 1
ATOM 1676 N N . SER A 1 215 ? 11.93 -14.695 -17.391 1 67.12 215 SER A N 1
ATOM 1677 C CA . SER A 1 215 ? 10.664 -15.406 -17.5 1 67.12 215 SER A CA 1
ATOM 1678 C C . SER A 1 215 ? 9.523 -14.453 -17.828 1 67.12 215 SER A C 1
ATOM 1680 O O . SER A 1 215 ? 9.586 -13.266 -17.516 1 67.12 215 SER A O 1
ATOM 1682 N N . LYS A 1 216 ? 8.602 -14.945 -18.547 1 65.56 216 LYS A N 1
ATOM 1683 C CA . LYS A 1 216 ? 7.406 -14.195 -18.938 1 65.56 216 LYS A CA 1
ATOM 1684 C C . LYS A 1 216 ? 6.641 -13.719 -17.703 1 65.56 216 LYS A C 1
ATOM 1686 O O . LYS A 1 216 ? 6.109 -12.609 -17.688 1 65.56 216 LYS A O 1
ATOM 1691 N N . VAL A 1 217 ? 6.652 -14.516 -16.766 1 65.94 217 VAL A N 1
ATOM 1692 C CA . VAL A 1 217 ? 5.93 -14.203 -15.531 1 65.94 217 VAL A CA 1
ATOM 1693 C C . VAL A 1 217 ? 6.562 -12.984 -14.859 1 65.94 217 VAL A C 1
ATOM 1695 O O . VAL A 1 217 ? 5.852 -12.109 -14.352 1 65.94 217 VAL A O 1
ATOM 1698 N N . PHE A 1 218 ? 7.859 -12.93 -15.023 1 71.94 218 PHE A N 1
ATOM 1699 C CA . PHE A 1 218 ? 8.57 -11.805 -14.43 1 71.94 218 PHE A CA 1
ATOM 1700 C C . PHE A 1 218 ? 8.281 -10.516 -15.188 1 71.94 218 PHE A C 1
ATOM 1702 O O . PHE A 1 218 ? 8.07 -9.461 -14.586 1 71.94 218 PHE A O 1
ATOM 1709 N N . ALA A 1 219 ? 8.258 -10.586 -16.406 1 73.81 219 ALA A N 1
ATOM 1710 C CA . ALA A 1 219 ? 7.98 -9.414 -17.234 1 73.81 219 ALA A CA 1
ATOM 1711 C C . ALA A 1 219 ? 6.578 -8.883 -16.984 1 73.81 219 ALA A C 1
ATOM 1713 O O . ALA A 1 219 ? 6.371 -7.668 -16.906 1 73.81 219 ALA A O 1
ATOM 1714 N N . GLU A 1 220 ? 5.66 -9.758 -16.797 1 71.12 220 GLU A N 1
ATOM 1715 C CA . GLU A 1 220 ? 4.273 -9.375 -16.547 1 71.12 220 GLU A CA 1
ATOM 1716 C C . GLU A 1 220 ? 4.133 -8.695 -15.18 1 71.12 220 GLU A C 1
ATOM 1718 O O . GLU A 1 220 ? 3.395 -7.715 -15.047 1 71.12 220 GLU A O 1
ATOM 1723 N N . GLU A 1 221 ? 4.867 -9.234 -14.281 1 74.19 221 GLU A N 1
ATOM 1724 C CA . GLU A 1 221 ? 4.836 -8.641 -12.945 1 74.19 221 GLU A CA 1
ATOM 1725 C C . GLU A 1 221 ? 5.453 -7.25 -12.945 1 74.19 221 GLU A C 1
ATOM 1727 O O . GLU A 1 221 ? 4.953 -6.344 -12.266 1 74.19 221 GLU A O 1
ATOM 1732 N N . MET A 1 222 ? 6.473 -7.129 -13.758 1 80.5 222 MET A N 1
ATOM 1733 C CA . MET A 1 222 ? 7.141 -5.836 -13.836 1 80.5 222 MET A CA 1
ATOM 1734 C C . MET A 1 222 ? 6.246 -4.797 -14.492 1 80.5 222 MET A C 1
ATOM 1736 O O . MET A 1 222 ? 6.219 -3.635 -14.078 1 80.5 222 MET A O 1
ATOM 1740 N N . ILE A 1 223 ? 5.527 -5.23 -15.469 1 80 223 ILE A N 1
ATOM 1741 C CA . ILE A 1 223 ? 4.59 -4.332 -16.125 1 80 223 ILE A CA 1
ATOM 1742 C C . ILE A 1 223 ? 3.523 -3.875 -15.141 1 80 223 ILE A C 1
ATOM 1744 O O . ILE A 1 223 ? 3.172 -2.693 -15.102 1 80 223 ILE A O 1
ATOM 1748 N N . GLY A 1 224 ? 3.055 -4.828 -14.359 1 81.12 224 GLY A N 1
ATOM 1749 C CA . GLY A 1 224 ? 2.078 -4.5 -13.328 1 81.12 224 GLY A CA 1
ATOM 1750 C C . GLY A 1 224 ? 2.586 -3.482 -12.328 1 81.12 224 GLY A C 1
ATOM 1751 O O . GLY A 1 224 ? 1.864 -2.553 -11.961 1 81.12 224 GLY A O 1
ATOM 1752 N N . ILE A 1 225 ? 3.805 -3.625 -11.961 1 84.19 225 ILE A N 1
ATOM 1753 C CA . ILE A 1 225 ? 4.43 -2.744 -10.984 1 84.19 225 ILE A CA 1
ATOM 1754 C C . ILE A 1 225 ? 4.562 -1.339 -11.562 1 84.19 225 ILE A C 1
ATOM 1756 O O . ILE A 1 225 ? 4.234 -0.351 -10.906 1 84.19 225 ILE A O 1
ATOM 1760 N N . LEU A 1 226 ? 5 -1.269 -12.805 1 87.62 226 LEU A N 1
ATOM 1761 C CA . LEU A 1 226 ? 5.234 0.022 -13.438 1 87.62 226 LEU A CA 1
ATOM 1762 C C . LEU A 1 226 ? 3.918 0.761 -13.672 1 87.62 226 LEU A C 1
ATOM 1764 O O . LEU A 1 226 ? 3.826 1.964 -13.414 1 87.62 226 LEU A O 1
ATOM 1768 N N . CYS A 1 227 ? 2.936 0.037 -14.039 1 86 227 CYS A N 1
ATOM 1769 C CA . CYS A 1 227 ? 1.628 0.646 -14.25 1 86 227 CYS A CA 1
ATOM 1770 C C . CYS A 1 227 ? 1.009 1.092 -12.938 1 86 227 CYS A C 1
ATOM 1772 O O . CYS A 1 227 ? 0.42 2.17 -12.852 1 86 227 CYS A O 1
ATOM 1774 N N . ALA A 1 228 ? 1.114 0.233 -11.984 1 86.56 228 ALA A N 1
ATOM 1775 C CA . ALA A 1 228 ? 0.604 0.573 -10.656 1 86.56 228 ALA A CA 1
ATOM 1776 C C . ALA A 1 228 ? 1.298 1.814 -10.109 1 86.56 228 ALA A C 1
ATOM 1778 O O . ALA A 1 228 ? 0.654 2.674 -9.5 1 86.56 228 ALA A O 1
ATOM 1779 N N . GLY A 1 229 ? 2.623 1.848 -10.336 1 90 229 GLY A N 1
ATOM 1780 C CA . GLY A 1 229 ? 3.377 3.02 -9.914 1 90 229 GLY A CA 1
ATOM 1781 C C . GLY A 1 229 ? 2.922 4.297 -10.602 1 90 229 GLY A C 1
ATOM 1782 O O . GLY A 1 229 ? 2.891 5.359 -9.984 1 90 229 GLY A O 1
ATOM 1783 N N . MET A 1 230 ? 2.549 4.199 -11.797 1 91.38 230 MET A N 1
ATOM 1784 C CA . MET A 1 230 ? 2.041 5.352 -12.531 1 91.38 230 MET A CA 1
ATOM 1785 C C . MET A 1 230 ? 0.729 5.848 -11.93 1 91.38 230 MET A C 1
ATOM 1787 O O . MET A 1 230 ? 0.513 7.051 -11.805 1 91.38 230 MET A O 1
ATOM 1791 N N . GLY A 1 231 ? -0.094 4.887 -11.633 1 91.75 231 GLY A N 1
ATOM 1792 C CA . GLY A 1 231 ? -1.34 5.258 -10.984 1 91.75 231 GLY A CA 1
ATOM 1793 C C . GLY A 1 231 ? -1.131 6.02 -9.688 1 91.75 231 GLY A C 1
ATOM 1794 O O . GLY A 1 231 ? -1.798 7.023 -9.438 1 91.75 231 GLY A O 1
ATOM 1795 N N . VAL A 1 232 ? -0.168 5.57 -8.922 1 91.69 232 VAL A N 1
ATOM 1796 C CA . VAL A 1 232 ? 0.158 6.188 -7.641 1 91.69 232 VAL A CA 1
ATOM 1797 C C . VAL A 1 232 ? 0.691 7.598 -7.867 1 91.69 232 VAL A C 1
ATOM 1799 O O . VAL A 1 232 ? 0.366 8.516 -7.113 1 91.69 232 VAL A O 1
ATOM 1802 N N . ALA A 1 233 ? 1.47 7.758 -8.875 1 93.31 233 ALA A N 1
ATOM 1803 C CA . ALA A 1 233 ? 2.047 9.062 -9.172 1 93.31 233 ALA A CA 1
ATOM 1804 C C . ALA A 1 233 ? 0.976 10.047 -9.633 1 93.31 233 ALA A C 1
ATOM 1806 O O . ALA A 1 233 ? 0.945 11.195 -9.195 1 93.31 233 ALA A O 1
ATOM 1807 N N . ILE A 1 234 ? 0.053 9.633 -10.398 1 94.5 234 ILE A N 1
ATOM 1808 C CA . ILE A 1 234 ? -0.943 10.484 -11.039 1 94.5 234 ILE A CA 1
ATOM 1809 C C . ILE A 1 234 ? -1.979 10.93 -10.008 1 94.5 234 ILE A C 1
ATOM 1811 O O . ILE A 1 234 ? -2.465 12.062 -10.062 1 94.5 234 ILE A O 1
ATOM 1815 N N . VAL A 1 235 ? -2.277 10.109 -9.047 1 96.12 235 VAL A N 1
ATOM 1816 C CA . VAL A 1 235 ? -3.363 10.391 -8.117 1 96.12 235 VAL A CA 1
ATOM 1817 C C . VAL A 1 235 ? -2.949 11.516 -7.168 1 96.12 235 VAL A C 1
ATOM 1819 O O . VAL A 1 235 ? -3.799 12.227 -6.625 1 96.12 235 VAL A O 1
ATOM 1822 N N . ILE A 1 236 ? -1.665 11.789 -7.012 1 95.5 236 ILE A N 1
ATOM 1823 C CA . ILE A 1 236 ? -1.146 12.742 -6.035 1 95.5 236 ILE A CA 1
ATOM 1824 C C . ILE A 1 236 ? -1.564 14.156 -6.426 1 95.5 236 ILE A C 1
ATOM 1826 O O . ILE A 1 236 ? -2.285 14.828 -5.684 1 95.5 236 ILE A O 1
ATOM 1830 N N . PRO A 1 237 ? -1.217 14.609 -7.641 1 95.69 237 PRO A N 1
ATOM 1831 C CA . PRO A 1 237 ? -1.632 15.969 -7.996 1 95.69 237 PRO A CA 1
ATOM 1832 C C . PRO A 1 237 ? -3.145 16.094 -8.164 1 95.69 237 PRO A C 1
ATOM 1834 O O . PRO A 1 237 ? -3.713 17.156 -7.859 1 95.69 237 PRO A O 1
ATOM 1837 N N . ILE A 1 238 ? -3.822 15.094 -8.578 1 96.62 238 ILE A N 1
ATOM 1838 C CA . ILE A 1 238 ? -5.266 15.109 -8.773 1 96.62 238 ILE A CA 1
ATOM 1839 C C . ILE A 1 238 ? -5.973 15.281 -7.434 1 96.62 238 ILE A C 1
ATOM 1841 O O . ILE A 1 238 ? -6.859 16.125 -7.297 1 96.62 238 ILE A O 1
ATOM 1845 N N . THR A 1 239 ? -5.535 14.516 -6.441 1 96.81 239 THR A N 1
ATOM 1846 C CA . THR A 1 239 ? -6.16 14.578 -5.125 1 96.81 239 THR A CA 1
ATOM 1847 C C . THR A 1 239 ? -5.871 15.914 -4.449 1 96.81 239 THR A C 1
ATOM 1849 O O . THR A 1 239 ? -6.758 16.5 -3.824 1 96.81 239 THR A O 1
ATOM 1852 N N . ALA A 1 240 ? -4.598 16.375 -4.543 1 96.06 240 ALA A N 1
ATOM 1853 C CA . ALA A 1 240 ? -4.242 17.656 -3.936 1 96.06 240 ALA A CA 1
ATOM 1854 C C . ALA A 1 240 ? -5.086 18.781 -4.512 1 96.06 240 ALA A C 1
ATOM 1856 O O . ALA A 1 240 ? -5.582 19.641 -3.768 1 96.06 240 ALA A O 1
ATOM 1857 N N . TRP A 1 241 ? -5.285 18.703 -5.832 1 96.38 241 TRP A N 1
ATOM 1858 C CA . TRP A 1 241 ? -6.031 19.75 -6.52 1 96.38 241 TRP A CA 1
ATOM 1859 C C . TRP A 1 241 ? -7.512 19.688 -6.16 1 96.38 241 TRP A C 1
ATOM 1861 O O . TRP A 1 241 ? -8.117 20.703 -5.789 1 96.38 241 TRP A O 1
ATOM 1871 N N . ILE A 1 242 ? -8.094 18.578 -6.188 1 96.69 242 ILE A N 1
ATOM 1872 C CA . ILE A 1 242 ? -9.523 18.406 -5.949 1 96.69 242 ILE A CA 1
ATOM 1873 C C . ILE A 1 242 ? -9.844 18.703 -4.488 1 96.69 242 ILE A C 1
ATOM 1875 O O . ILE A 1 242 ? -10.859 19.344 -4.184 1 96.69 242 ILE A O 1
ATOM 1879 N N . THR A 1 243 ? -8.992 18.25 -3.604 1 95.44 243 THR A N 1
ATOM 1880 C CA . THR A 1 243 ? -9.227 18.469 -2.18 1 95.44 243 THR A CA 1
ATOM 1881 C C . THR A 1 243 ? -9.094 19.938 -1.818 1 95.44 243 THR A C 1
ATOM 1883 O O . THR A 1 243 ? -9.883 20.469 -1.027 1 95.44 243 THR A O 1
ATOM 1886 N N . ALA A 1 244 ? -8.086 20.609 -2.354 1 95 244 ALA A N 1
ATOM 1887 C CA . ALA A 1 244 ? -7.914 22.031 -2.1 1 95 244 ALA A CA 1
ATOM 1888 C C . ALA A 1 244 ? -9.141 22.828 -2.562 1 95 244 ALA A C 1
ATOM 1890 O O . ALA A 1 244 ? -9.617 23.719 -1.855 1 95 244 ALA A O 1
ATOM 1891 N N . LEU A 1 245 ? -9.625 22.453 -3.752 1 94.5 245 LEU A N 1
ATOM 1892 C CA . LEU A 1 245 ? -10.797 23.141 -4.297 1 94.5 245 LEU A CA 1
ATOM 1893 C C . LEU A 1 245 ? -12.031 22.875 -3.432 1 94.5 245 LEU A C 1
ATOM 1895 O O . LEU A 1 245 ? -12.797 23.797 -3.148 1 94.5 245 LEU A O 1
ATOM 1899 N N . ALA A 1 246 ? -12.234 21.734 -2.965 1 94 246 ALA A N 1
ATOM 1900 C CA . ALA A 1 246 ? -13.414 21.344 -2.207 1 94 246 ALA A CA 1
ATOM 1901 C C . ALA A 1 246 ? -13.414 21.969 -0.817 1 94 246 ALA A C 1
ATOM 1903 O O . ALA A 1 246 ? -14.445 22.453 -0.34 1 94 246 ALA A O 1
ATOM 1904 N N . LEU A 1 247 ? -12.305 22.016 -0.154 1 91.5 247 LEU A N 1
ATOM 1905 C CA . LEU A 1 247 ? -12.211 22.531 1.21 1 91.5 247 LEU A CA 1
ATOM 1906 C C . LEU A 1 247 ? -12.414 24.047 1.24 1 91.5 247 LEU A C 1
ATOM 1908 O O . LEU A 1 247 ? -13.133 24.562 2.1 1 91.5 247 LEU A O 1
ATOM 1912 N N . VAL A 1 248 ? -11.781 24.719 0.334 1 90.38 248 VAL A N 1
ATOM 1913 C CA . VAL A 1 248 ? -11.891 26.172 0.294 1 90.38 248 VAL A CA 1
ATOM 1914 C C . VAL A 1 248 ? -13.312 26.578 -0.112 1 90.38 248 VAL A C 1
ATOM 1916 O O . VAL A 1 248 ? -13.867 27.547 0.412 1 90.38 248 VAL A O 1
ATOM 1919 N N . ARG A 1 249 ? -13.852 25.797 -0.978 1 88.88 249 ARG A N 1
ATOM 1920 C CA . ARG A 1 249 ? -15.203 26.094 -1.432 1 88.88 249 ARG A CA 1
ATOM 1921 C C . ARG A 1 249 ? -16.219 25.891 -0.308 1 88.88 249 ARG A C 1
ATOM 1923 O O . ARG A 1 249 ? -17.188 26.641 -0.198 1 88.88 249 ARG A O 1
ATOM 1930 N N . THR A 1 250 ? -16.078 24.891 0.469 1 82.62 250 THR A N 1
ATOM 1931 C CA . THR A 1 250 ? -17 24.594 1.566 1 82.62 250 THR A CA 1
ATOM 1932 C C . THR A 1 250 ? -16.938 25.688 2.633 1 82.62 250 THR A C 1
ATOM 1934 O O . THR A 1 250 ? -17.953 26.031 3.232 1 82.62 250 THR A O 1
ATOM 1937 N N . LYS A 1 251 ? -15.781 26.234 2.893 1 79.25 251 LYS A N 1
ATOM 1938 C CA . LYS A 1 251 ? -15.656 27.344 3.848 1 79.25 251 LYS A CA 1
ATOM 1939 C C . LYS A 1 251 ? -16.344 28.594 3.33 1 79.25 251 LYS A C 1
ATOM 1941 O O . LYS A 1 251 ? -17.016 29.297 4.086 1 79.25 251 LYS A O 1
ATOM 1946 N N . LYS A 1 252 ? -16.109 28.891 2.104 1 71.94 252 LYS A N 1
ATOM 1947 C CA . LYS A 1 252 ? -16.734 30.062 1.522 1 71.94 252 LYS A CA 1
ATOM 1948 C C . LYS A 1 252 ? -18.266 29.969 1.594 1 71.94 252 LYS A C 1
ATOM 1950 O O . LYS A 1 252 ? -18.938 30.969 1.817 1 71.94 252 LYS A O 1
ATOM 1955 N N . LYS A 1 253 ? -18.688 28.859 1.553 1 71.25 253 LYS A N 1
ATOM 1956 C CA . LYS A 1 253 ? -20.141 28.688 1.598 1 71.25 253 LYS A CA 1
ATOM 1957 C C . LYS A 1 253 ? -20.656 28.797 3.027 1 71.25 253 LYS A C 1
ATOM 1959 O O . LYS A 1 253 ? -21.766 29.297 3.25 1 71.25 253 LYS A O 1
ATOM 1964 N N . SER A 1 254 ? -19.844 28.078 3.834 1 64.81 254 SER A N 1
ATOM 1965 C CA . SER A 1 254 ? -20.25 28.172 5.23 1 64.81 254 SER A CA 1
ATOM 1966 C C . SER A 1 254 ? -20.125 29.594 5.75 1 64.81 254 SER A C 1
ATOM 1968 O O . SER A 1 254 ? -20.891 30.016 6.621 1 64.81 254 SER A O 1
ATOM 1970 N N . GLY A 1 255 ? -19.062 30.203 5.363 1 52.12 255 GLY A N 1
ATOM 1971 C CA . GLY A 1 255 ? -18.953 31.594 5.73 1 52.12 255 GLY A CA 1
ATOM 1972 C C . GLY A 1 255 ? -20 32.469 5.055 1 52.12 255 GLY A C 1
ATOM 1973 O O . GLY A 1 255 ? -20.406 33.5 5.605 1 52.12 255 GLY A O 1
ATOM 1974 N N . ALA A 1 256 ? -20.312 32.188 3.871 1 51.56 256 ALA A N 1
ATOM 1975 C CA . ALA A 1 256 ? -21.344 33 3.217 1 51.56 256 ALA A CA 1
ATOM 1976 C C . ALA A 1 256 ? -22.703 32.781 3.885 1 51.56 256 ALA A C 1
ATOM 1978 O O . ALA A 1 256 ? -23.625 33.562 3.68 1 51.56 256 ALA A O 1
ATOM 1979 N N . THR A 1 257 ? -22.969 31.594 4.395 1 40.66 257 THR A N 1
ATOM 1980 C CA . THR A 1 257 ? -24.266 31.438 5.051 1 40.66 257 THR A CA 1
ATOM 1981 C C . THR A 1 257 ? -24.281 32.188 6.383 1 40.66 257 THR A C 1
ATOM 1983 O O . THR A 1 257 ? -25.328 32.281 7.023 1 40.66 257 THR A O 1
ATOM 1986 N N . GLN A 1 258 ? -23.172 32.469 6.992 1 34.47 258 GLN A N 1
ATOM 1987 C CA . GLN A 1 258 ? -23.438 33.406 8.078 1 34.47 258 GLN A CA 1
ATOM 1988 C C . GLN A 1 258 ? -23.562 34.844 7.562 1 34.47 258 GLN A C 1
ATOM 1990 O O . GLN A 1 258 ? -22.797 35.281 6.691 1 34.47 258 GLN A O 1
ATOM 1995 N N . MET B 1 1 ? 10.953 -6.668 -24.344 1 52.78 1 MET B N 1
ATOM 1996 C CA . MET B 1 1 ? 11.906 -5.898 -23.547 1 52.78 1 MET B CA 1
ATOM 1997 C C . MET B 1 1 ? 11.703 -4.402 -23.75 1 52.78 1 MET B C 1
ATOM 1999 O O . MET B 1 1 ? 11.734 -3.629 -22.797 1 52.78 1 MET B O 1
ATOM 2003 N N . ASN B 1 2 ? 11.156 -4.168 -24.859 1 67.31 2 ASN B N 1
ATOM 2004 C CA . ASN B 1 2 ? 11.023 -2.764 -25.234 1 67.31 2 ASN B CA 1
ATOM 2005 C C . ASN B 1 2 ? 9.875 -2.088 -24.484 1 67.31 2 ASN B C 1
ATOM 2007 O O . ASN B 1 2 ? 10.031 -0.976 -23.969 1 67.31 2 ASN B O 1
ATOM 2011 N N . THR B 1 3 ? 8.914 -2.873 -24.312 1 71.44 3 THR B N 1
ATOM 2012 C CA . THR B 1 3 ? 7.754 -2.279 -23.656 1 71.44 3 THR B CA 1
ATOM 2013 C C . THR B 1 3 ? 8.047 -1.977 -22.188 1 71.44 3 THR B C 1
ATOM 2015 O O . THR B 1 3 ? 7.645 -0.935 -21.672 1 71.44 3 THR B O 1
ATOM 2018 N N . LEU B 1 4 ? 8.844 -2.855 -21.609 1 78.81 4 LEU B N 1
ATOM 2019 C CA . LEU B 1 4 ? 9.195 -2.693 -20.203 1 78.81 4 LEU B CA 1
ATOM 2020 C C . LEU B 1 4 ? 10.047 -1.443 -19.984 1 78.81 4 LEU B C 1
ATOM 2022 O O . LEU B 1 4 ? 9.844 -0.707 -19.031 1 78.81 4 LEU B O 1
ATOM 2026 N N . VAL B 1 5 ? 10.922 -1.226 -20.953 1 82.19 5 VAL B N 1
ATOM 2027 C CA . VAL B 1 5 ? 11.82 -0.079 -20.828 1 82.19 5 VAL B CA 1
ATOM 2028 C C . VAL B 1 5 ? 11.023 1.215 -21 1 82.19 5 VAL B C 1
ATOM 2030 O O . VAL B 1 5 ? 11.234 2.182 -20.266 1 82.19 5 VAL B O 1
ATOM 2033 N N . TRP B 1 6 ? 10.102 1.184 -21.906 1 81.44 6 TRP B N 1
ATOM 2034 C CA . TRP B 1 6 ? 9.281 2.365 -22.141 1 81.44 6 TRP B CA 1
ATOM 2035 C C . TRP B 1 6 ? 8.414 2.684 -20.922 1 81.44 6 TRP B C 1
ATOM 2037 O O . TRP B 1 6 ? 8.297 3.846 -20.531 1 81.44 6 TRP B O 1
ATOM 2047 N N . LEU B 1 7 ? 7.84 1.662 -20.375 1 84.88 7 LEU B N 1
ATOM 2048 C CA . LEU B 1 7 ? 7.012 1.865 -19.188 1 84.88 7 LEU B CA 1
ATOM 2049 C C . LEU B 1 7 ? 7.844 2.383 -18.031 1 84.88 7 LEU B C 1
ATOM 2051 O O . LEU B 1 7 ? 7.391 3.236 -17.266 1 84.88 7 LEU B O 1
ATOM 2055 N N . ALA B 1 8 ? 9.055 1.893 -18 1 88.25 8 ALA B N 1
ATOM 2056 C CA . ALA B 1 8 ? 9.953 2.328 -16.938 1 88.25 8 ALA B CA 1
ATOM 2057 C C . ALA B 1 8 ? 10.328 3.799 -17.094 1 88.25 8 ALA B C 1
ATOM 2059 O O . ALA B 1 8 ? 10.352 4.555 -16.125 1 88.25 8 ALA B O 1
ATOM 2060 N N . VAL B 1 9 ? 10.555 4.184 -18.328 1 89.56 9 VAL B N 1
ATOM 2061 C CA . VAL B 1 9 ? 10.922 5.566 -18.609 1 89.56 9 VAL B CA 1
ATOM 2062 C C . VAL B 1 9 ? 9.742 6.488 -18.312 1 89.56 9 VAL B C 1
ATOM 2064 O O . VAL B 1 9 ? 9.914 7.566 -17.75 1 89.56 9 VAL B O 1
ATOM 2067 N N . ILE B 1 10 ? 8.609 6.094 -18.641 1 87.81 10 ILE B N 1
ATOM 2068 C CA . ILE B 1 10 ? 7.41 6.891 -18.406 1 87.81 10 ILE B CA 1
ATOM 2069 C C . ILE B 1 10 ? 7.188 7.059 -16.906 1 87.81 10 ILE B C 1
ATOM 2071 O O . ILE B 1 10 ? 6.891 8.156 -16.438 1 87.81 10 ILE B O 1
ATOM 2075 N N . LEU B 1 11 ? 7.352 5.934 -16.234 1 89.62 11 LEU B N 1
ATOM 2076 C CA . LEU B 1 11 ? 7.207 6.023 -14.789 1 89.62 11 LEU B CA 1
ATOM 2077 C C . LEU B 1 11 ? 8.25 6.961 -14.195 1 89.62 11 LEU B C 1
ATOM 2079 O O . LEU B 1 11 ? 7.938 7.773 -13.32 1 89.62 11 LEU B O 1
ATOM 2083 N N . PHE B 1 12 ? 9.445 6.832 -14.727 1 92.5 12 PHE B N 1
ATOM 2084 C CA . PHE B 1 12 ? 10.539 7.672 -14.242 1 92.5 12 PHE B CA 1
ATOM 2085 C C . PHE B 1 12 ? 10.227 9.148 -14.477 1 92.5 12 PHE B C 1
ATOM 2087 O O . PHE B 1 12 ? 10.375 9.969 -13.57 1 92.5 12 PHE B O 1
ATOM 2094 N N . LEU B 1 13 ? 9.742 9.484 -15.602 1 92.19 13 LEU B N 1
ATOM 2095 C CA . LEU B 1 13 ? 9.422 10.867 -15.938 1 92.19 13 LEU B CA 1
ATOM 2096 C C . LEU B 1 13 ? 8.234 11.367 -15.117 1 92.19 13 LEU B C 1
ATOM 2098 O O . LEU B 1 13 ? 8.219 12.516 -14.68 1 92.19 13 LEU B O 1
ATOM 2102 N N . LEU B 1 14 ? 7.289 10.516 -14.922 1 90.56 14 LEU B N 1
ATOM 2103 C CA . LEU B 1 14 ? 6.125 10.883 -14.117 1 90.56 14 LEU B CA 1
ATOM 2104 C C . LEU B 1 14 ? 6.527 11.164 -12.672 1 90.56 14 LEU B C 1
ATOM 2106 O O . LEU B 1 14 ? 6.055 12.125 -12.07 1 90.56 14 LEU B O 1
ATOM 2110 N N . MET B 1 15 ? 7.375 10.289 -12.188 1 91.25 15 MET B N 1
ATOM 2111 C CA . MET B 1 15 ? 7.793 10.438 -10.797 1 91.25 15 MET B CA 1
ATOM 2112 C C . MET B 1 15 ? 8.625 11.703 -10.609 1 91.25 15 MET B C 1
ATOM 2114 O O . MET B 1 15 ? 8.484 12.398 -9.602 1 91.25 15 MET B O 1
ATOM 2118 N N . ILE B 1 16 ? 9.43 11.984 -11.594 1 92 16 ILE B N 1
ATOM 2119 C CA . ILE B 1 16 ? 10.227 13.203 -11.523 1 92 16 ILE B CA 1
ATOM 2120 C C . ILE B 1 16 ? 9.32 14.422 -11.68 1 92 16 ILE B C 1
ATOM 2122 O O . ILE B 1 16 ? 9.523 15.438 -11.008 1 92 16 ILE B O 1
ATOM 2126 N N . GLY B 1 17 ? 8.438 14.383 -12.562 1 92.12 17 GLY B N 1
ATOM 2127 C CA . GLY B 1 17 ? 7.527 15.492 -12.789 1 92.12 17 GLY B CA 1
ATOM 2128 C C . GLY B 1 17 ? 6.699 15.852 -11.57 1 92.12 17 GLY B C 1
ATOM 2129 O O . GLY B 1 17 ? 6.484 17.031 -11.281 1 92.12 17 GLY B O 1
ATOM 2130 N N . ILE B 1 18 ? 6.312 14.867 -10.852 1 89.25 18 ILE B N 1
ATOM 2131 C CA . ILE B 1 18 ? 5.434 15.086 -9.711 1 89.25 18 ILE B CA 1
ATOM 2132 C C . ILE B 1 18 ? 6.27 15.289 -8.445 1 89.25 18 ILE B C 1
ATOM 2134 O O . ILE B 1 18 ? 6.012 16.203 -7.664 1 89.25 18 ILE B O 1
ATOM 2138 N N . GLY B 1 19 ? 7.238 14.422 -8.258 1 88.81 19 GLY B N 1
ATOM 2139 C CA . GLY B 1 19 ? 7.984 14.43 -7.004 1 88.81 19 GLY B CA 1
ATOM 2140 C C . GLY B 1 19 ? 9.273 15.219 -7.086 1 88.81 19 GLY B C 1
ATOM 2141 O O . GLY B 1 19 ? 9.922 15.477 -6.066 1 88.81 19 GLY B O 1
ATOM 2142 N N . GLY B 1 20 ? 9.742 15.656 -8.297 1 90.88 20 GLY B N 1
ATOM 2143 C CA . GLY B 1 20 ? 11.016 16.344 -8.445 1 90.88 20 GLY B CA 1
ATOM 2144 C C . GLY B 1 20 ? 12.211 15.469 -8.141 1 90.88 20 GLY B C 1
ATOM 2145 O O . GLY B 1 20 ? 12.328 14.367 -8.688 1 90.88 20 GLY B O 1
ATOM 2146 N N . LYS B 1 21 ? 13.039 15.898 -7.238 1 89.88 21 LYS B N 1
ATOM 2147 C CA . LYS B 1 21 ? 14.219 15.148 -6.832 1 89.88 21 LYS B CA 1
ATOM 2148 C C . LYS B 1 21 ? 13.828 13.906 -6.027 1 89.88 21 LYS B C 1
ATOM 2150 O O . LYS B 1 21 ? 14.43 12.844 -6.18 1 89.88 21 LYS B O 1
ATOM 2155 N N . LYS B 1 22 ? 12.828 14.086 -5.258 1 87.12 22 LYS B N 1
ATOM 2156 C CA . LYS B 1 22 ? 12.344 12.961 -4.469 1 87.12 22 LYS B CA 1
ATOM 2157 C C . LYS B 1 22 ? 11.773 11.859 -5.367 1 87.12 22 LYS B C 1
ATOM 2159 O O . LYS B 1 22 ? 11.906 10.672 -5.062 1 87.12 22 LYS B O 1
ATOM 2164 N N . GLY B 1 23 ? 11.164 12.375 -6.445 1 89.69 23 GLY B N 1
ATOM 2165 C CA . GLY B 1 23 ? 10.648 11.406 -7.406 1 89.69 23 GLY B CA 1
ATOM 2166 C C . GLY B 1 23 ? 11.742 10.586 -8.062 1 89.69 23 GLY B C 1
ATOM 2167 O O . GLY B 1 23 ? 11.602 9.367 -8.219 1 89.69 23 GLY B O 1
ATOM 2168 N N . ALA B 1 24 ? 12.789 11.188 -8.383 1 91.5 24 ALA B N 1
ATOM 2169 C CA . ALA B 1 24 ? 13.922 10.492 -8.984 1 91.5 24 ALA B CA 1
ATOM 2170 C C . ALA B 1 24 ? 14.539 9.5 -8 1 91.5 24 ALA B C 1
ATOM 2172 O O . ALA B 1 24 ? 14.836 8.359 -8.359 1 91.5 24 ALA B O 1
ATOM 2173 N N . ARG B 1 25 ? 14.719 9.938 -6.859 1 91.62 25 ARG B N 1
ATOM 2174 C CA . ARG B 1 25 ? 15.281 9.078 -5.82 1 91.62 25 ARG B CA 1
ATOM 2175 C C . ARG B 1 25 ? 14.367 7.891 -5.543 1 91.62 25 ARG B C 1
ATOM 2177 O O . ARG B 1 25 ? 14.844 6.793 -5.242 1 91.62 25 ARG B O 1
ATOM 2184 N N . SER B 1 26 ? 13.055 8.211 -5.633 1 90.19 26 SER B N 1
ATOM 2185 C CA . SER B 1 26 ? 12.086 7.141 -5.398 1 90.19 26 SER B CA 1
ATOM 2186 C C . SER B 1 26 ? 12.227 6.035 -6.438 1 90.19 26 SER B C 1
ATOM 2188 O O . SER B 1 26 ? 12.117 4.852 -6.109 1 90.19 26 SER B O 1
ATOM 2190 N N . PHE B 1 27 ? 12.438 6.418 -7.645 1 91.5 27 PHE B N 1
ATOM 2191 C CA . PHE B 1 27 ? 12.617 5.441 -8.711 1 91.5 27 PHE B CA 1
ATOM 2192 C C . PHE B 1 27 ? 13.867 4.602 -8.484 1 91.5 27 PHE B C 1
ATOM 2194 O O . PHE B 1 27 ? 13.836 3.381 -8.633 1 91.5 27 PHE B O 1
ATOM 2201 N N . PHE B 1 28 ? 14.898 5.195 -8.109 1 91.25 28 PHE B N 1
ATOM 2202 C CA . PHE B 1 28 ? 16.156 4.488 -7.852 1 91.25 28 PHE B CA 1
ATOM 2203 C C . PHE B 1 28 ? 16.031 3.623 -6.602 1 91.25 28 PHE B C 1
ATOM 2205 O O . PHE B 1 28 ? 16.672 2.57 -6.508 1 91.25 28 PHE B O 1
ATOM 2212 N N . ALA B 1 29 ? 15.25 4.129 -5.688 1 90.19 29 ALA B N 1
ATOM 2213 C CA . ALA B 1 29 ? 15.016 3.336 -4.484 1 90.19 29 ALA B CA 1
ATOM 2214 C C . ALA B 1 29 ? 14.336 2.012 -4.824 1 90.19 29 ALA B C 1
ATOM 2216 O O . ALA B 1 29 ? 14.633 0.981 -4.215 1 90.19 29 ALA B O 1
ATOM 2217 N N . ILE B 1 30 ? 13.438 2.061 -5.793 1 89.25 30 ILE B N 1
ATOM 2218 C CA . ILE B 1 30 ? 12.781 0.839 -6.242 1 89.25 30 ILE B CA 1
ATOM 2219 C C . ILE B 1 30 ? 13.82 -0.139 -6.781 1 89.25 30 ILE B C 1
ATOM 2221 O O . ILE B 1 30 ? 13.781 -1.33 -6.461 1 89.25 30 ILE B O 1
ATOM 2225 N N . MET B 1 31 ? 14.766 0.354 -7.523 1 89.12 31 MET B N 1
ATOM 2226 C CA . MET B 1 31 ? 15.812 -0.473 -8.117 1 89.12 31 MET B CA 1
ATOM 2227 C C . MET B 1 31 ? 16.719 -1.045 -7.035 1 89.12 31 MET B C 1
ATOM 2229 O O . MET B 1 31 ? 17.094 -2.219 -7.086 1 89.12 31 MET B O 1
ATOM 2233 N N . LEU B 1 32 ? 17.062 -0.246 -6.121 1 90.75 32 LEU B N 1
ATOM 2234 C CA . LEU B 1 32 ? 17.922 -0.691 -5.031 1 90.75 32 LEU B CA 1
ATOM 2235 C C . LEU B 1 32 ? 17.219 -1.745 -4.18 1 90.75 32 LEU B C 1
ATOM 2237 O O . LEU B 1 32 ? 17.828 -2.75 -3.807 1 90.75 32 LEU B O 1
ATOM 2241 N N . ASN B 1 33 ? 15.969 -1.459 -3.908 1 88.94 33 ASN B N 1
ATOM 2242 C CA . ASN B 1 33 ? 15.203 -2.412 -3.115 1 88.94 33 ASN B CA 1
ATOM 2243 C C . ASN B 1 33 ? 15.016 -3.734 -3.854 1 88.94 33 ASN B C 1
ATOM 2245 O O . ASN B 1 33 ? 14.969 -4.797 -3.23 1 88.94 33 ASN B O 1
ATOM 2249 N N . PHE B 1 34 ? 14.891 -3.65 -5.113 1 86.62 34 PHE B N 1
ATOM 2250 C CA . PHE B 1 34 ? 14.82 -4.859 -5.926 1 86.62 34 PHE B CA 1
ATOM 2251 C C . PHE B 1 34 ? 16.094 -5.68 -5.777 1 86.62 34 PHE B C 1
ATOM 2253 O O . PHE B 1 34 ? 16.047 -6.902 -5.637 1 86.62 34 PHE B O 1
ATOM 2260 N N . GLY B 1 35 ? 17.203 -4.992 -5.895 1 85.19 35 GLY B N 1
ATOM 2261 C CA . GLY B 1 35 ? 18.484 -5.664 -5.691 1 85.19 35 GLY B CA 1
ATOM 2262 C C . GLY B 1 35 ? 18.594 -6.328 -4.332 1 85.19 35 GLY B C 1
ATOM 2263 O O . GLY B 1 35 ? 19.031 -7.477 -4.234 1 85.19 35 GLY B O 1
ATOM 2264 N N . VAL B 1 36 ? 18.219 -5.633 -3.307 1 87 36 VAL B N 1
ATOM 2265 C CA . VAL B 1 36 ? 18.281 -6.168 -1.95 1 87 36 VAL B CA 1
ATOM 2266 C C . VAL B 1 36 ? 17.375 -7.395 -1.844 1 87 36 VAL B C 1
ATOM 2268 O O . VAL B 1 36 ? 17.734 -8.398 -1.23 1 87 36 VAL B O 1
ATOM 2271 N N . LEU B 1 37 ? 16.203 -7.316 -2.443 1 82.94 37 LEU B N 1
ATOM 2272 C CA . LEU B 1 37 ? 15.234 -8.414 -2.4 1 82.94 37 LEU B CA 1
ATOM 2273 C C . LEU B 1 37 ? 15.812 -9.664 -3.059 1 82.94 37 LEU B C 1
ATOM 2275 O O . LEU B 1 37 ? 15.703 -10.766 -2.514 1 82.94 37 LEU B O 1
ATOM 2279 N N . ILE B 1 38 ? 16.453 -9.5 -4.18 1 78.62 38 ILE B N 1
ATOM 2280 C CA . ILE B 1 38 ? 17 -10.625 -4.922 1 78.62 38 ILE B CA 1
ATOM 2281 C C . ILE B 1 38 ? 18.141 -11.266 -4.117 1 78.62 38 ILE B C 1
ATOM 2283 O O . ILE B 1 38 ? 18.219 -12.492 -4.02 1 78.62 38 ILE B O 1
ATOM 2287 N N . ILE B 1 39 ? 18.953 -10.453 -3.594 1 82.44 39 ILE B N 1
ATOM 2288 C CA . ILE B 1 39 ? 20.094 -10.945 -2.822 1 82.44 39 ILE B CA 1
ATOM 2289 C C . ILE B 1 39 ? 19.594 -11.727 -1.61 1 82.44 39 ILE B C 1
ATOM 2291 O O . ILE B 1 39 ? 20.078 -12.828 -1.333 1 82.44 39 ILE B O 1
ATOM 2295 N N . ILE B 1 40 ? 18.656 -11.219 -0.913 1 78.31 40 ILE B N 1
ATOM 2296 C CA . ILE B 1 40 ? 18.156 -11.859 0.295 1 78.31 40 ILE B CA 1
ATOM 2297 C C . ILE B 1 40 ? 17.422 -13.148 -0.072 1 78.31 40 ILE B C 1
ATOM 2299 O O . ILE B 1 40 ? 17.5 -14.133 0.662 1 78.31 40 ILE B O 1
ATOM 2303 N N . LEU B 1 41 ? 16.734 -13.109 -1.121 1 73.25 41 LEU B N 1
ATOM 2304 C CA . LEU B 1 41 ? 16.062 -14.32 -1.584 1 73.25 41 LEU B CA 1
ATOM 2305 C C . LEU B 1 41 ? 17.078 -15.43 -1.856 1 73.25 41 LEU B C 1
ATOM 2307 O O . LEU B 1 41 ? 16.844 -16.578 -1.486 1 73.25 41 LEU B O 1
ATOM 2311 N N . PHE B 1 42 ? 18.141 -15.031 -2.436 1 74.06 42 PHE B N 1
ATOM 2312 C CA . PHE B 1 42 ? 19.188 -16 -2.732 1 74.06 42 PHE B CA 1
ATOM 2313 C C . PHE B 1 42 ? 19.859 -16.5 -1.451 1 74.06 42 PHE B C 1
ATOM 2315 O O . PHE B 1 42 ? 20.188 -17.672 -1.331 1 74.06 42 PHE B O 1
ATOM 2322 N N . MET B 1 43 ? 19.984 -15.609 -0.606 1 77.31 43 MET B N 1
ATOM 2323 C CA . MET B 1 43 ? 20.609 -15.969 0.663 1 77.31 43 MET B CA 1
ATOM 2324 C C . MET B 1 43 ? 19.688 -16.859 1.49 1 77.31 43 MET B C 1
ATOM 2326 O O . MET B 1 43 ? 20.172 -17.719 2.234 1 77.31 43 MET B O 1
ATOM 2330 N N . MET B 1 44 ? 18.453 -16.625 1.426 1 72.25 44 MET B N 1
ATOM 2331 C CA . MET B 1 44 ? 17.469 -17.391 2.178 1 72.25 44 MET B CA 1
ATOM 2332 C C . MET B 1 44 ? 17.344 -18.812 1.637 1 72.25 44 MET B C 1
ATOM 2334 O O . MET B 1 44 ? 17.047 -19.734 2.389 1 72.25 44 MET B O 1
ATOM 2338 N N . LEU B 1 45 ? 17.453 -18.891 0.364 1 66.62 45 LEU B N 1
ATOM 2339 C CA . LEU B 1 45 ? 17.344 -20.203 -0.273 1 66.62 45 LEU B CA 1
ATOM 2340 C C . LEU B 1 45 ? 18.609 -21.016 -0.068 1 66.62 45 LEU B C 1
ATOM 2342 O O . LEU B 1 45 ? 18.625 -22.234 -0.297 1 66.62 45 LEU B O 1
ATOM 2346 N N . GLY B 1 46 ? 19.562 -20.234 0.379 1 62.59 46 GLY B N 1
ATOM 2347 C CA . GLY B 1 46 ? 20.781 -20.969 0.698 1 62.59 46 GLY B CA 1
ATOM 2348 C C . GLY B 1 46 ? 20.734 -21.625 2.062 1 62.59 46 GLY B C 1
ATOM 2349 O O . GLY B 1 46 ? 19.953 -21.219 2.93 1 62.59 46 GLY B O 1
ATOM 2350 N N . ARG B 1 47 ? 21.141 -22.875 2.316 1 60.44 47 ARG B N 1
ATOM 2351 C CA . ARG B 1 47 ? 21.062 -23.828 3.412 1 60.44 47 ARG B CA 1
ATOM 2352 C C . ARG B 1 47 ? 21.531 -23.203 4.723 1 60.44 47 ARG B C 1
ATOM 2354 O O . ARG B 1 47 ? 20.984 -23.516 5.789 1 60.44 47 ARG B O 1
ATOM 2361 N N . ASP B 1 48 ? 22.297 -22.234 4.754 1 63.34 48 ASP B N 1
ATOM 2362 C CA . ASP B 1 48 ? 23 -22.016 6.016 1 63.34 48 ASP B CA 1
ATOM 2363 C C . ASP B 1 48 ? 22.484 -20.75 6.715 1 63.34 48 ASP B C 1
ATOM 2365 O O . ASP B 1 48 ? 22.922 -20.438 7.828 1 63.34 48 ASP B O 1
ATOM 2369 N N . ASN B 1 49 ? 21.438 -20.203 6.23 1 70.62 49 ASN B N 1
ATOM 2370 C CA . ASN B 1 49 ? 21.141 -18.938 6.895 1 70.62 49 ASN B CA 1
ATOM 2371 C C . ASN B 1 49 ? 19.766 -18.953 7.555 1 70.62 49 ASN B C 1
ATOM 2373 O O . ASN B 1 49 ? 18.859 -19.625 7.082 1 70.62 49 ASN B O 1
ATOM 2377 N N . ASP B 1 50 ? 19.797 -18.406 8.789 1 79.88 50 ASP B N 1
ATOM 2378 C CA . ASP B 1 50 ? 18.531 -18.234 9.5 1 79.88 50 ASP B CA 1
ATOM 2379 C C . ASP B 1 50 ? 17.641 -17.219 8.797 1 79.88 50 ASP B C 1
ATOM 2381 O O . ASP B 1 50 ? 18 -16.047 8.672 1 79.88 50 ASP B O 1
ATOM 2385 N N . PRO B 1 51 ? 16.5 -17.656 8.258 1 79.88 51 PRO B N 1
ATOM 2386 C CA . PRO B 1 51 ? 15.617 -16.766 7.504 1 79.88 51 PRO B CA 1
ATOM 2387 C C . PRO B 1 51 ? 15.141 -15.578 8.328 1 79.88 51 PRO B C 1
ATOM 2389 O O . PRO B 1 51 ? 14.898 -14.5 7.781 1 79.88 51 PRO B O 1
ATOM 2392 N N . VAL B 1 52 ? 15.047 -15.797 9.617 1 80.94 52 VAL B N 1
ATOM 2393 C CA . VAL B 1 52 ? 14.555 -14.734 10.492 1 80.94 52 VAL B CA 1
ATOM 2394 C C . VAL B 1 52 ? 15.578 -13.594 10.547 1 80.94 52 VAL B C 1
ATOM 2396 O O . VAL B 1 52 ? 15.219 -12.422 10.414 1 80.94 52 VAL B O 1
ATOM 2399 N N . ILE B 1 53 ? 16.766 -13.922 10.711 1 84.38 53 ILE B N 1
ATOM 2400 C CA . ILE B 1 53 ? 17.828 -12.922 10.797 1 84.38 53 ILE B CA 1
ATOM 2401 C C . ILE B 1 53 ? 17.953 -12.188 9.461 1 84.38 53 ILE B C 1
ATOM 2403 O O . ILE B 1 53 ? 18.109 -10.961 9.43 1 84.38 53 ILE B O 1
ATOM 2407 N N . LEU B 1 54 ? 17.859 -12.922 8.43 1 85 54 LEU B N 1
ATOM 2408 C CA . LEU B 1 54 ? 17.969 -12.328 7.105 1 85 54 LEU B CA 1
ATOM 2409 C C . LEU B 1 54 ? 16.812 -11.375 6.84 1 85 54 LEU B C 1
ATOM 2411 O O . LEU B 1 54 ? 16.984 -10.336 6.199 1 85 54 LEU B O 1
ATOM 2415 N N . THR B 1 55 ? 15.68 -11.773 7.348 1 85.19 55 THR B N 1
ATOM 2416 C CA . THR B 1 55 ? 14.492 -10.945 7.164 1 85.19 55 THR B CA 1
ATOM 2417 C C . THR B 1 55 ? 14.633 -9.625 7.914 1 85.19 55 THR B C 1
ATOM 2419 O O . THR B 1 55 ? 14.266 -8.57 7.398 1 85.19 55 THR B O 1
ATOM 2422 N N . ILE B 1 56 ? 15.156 -9.688 9.055 1 87.12 56 ILE B N 1
ATOM 2423 C CA . ILE B 1 56 ? 15.344 -8.492 9.867 1 87.12 56 ILE B CA 1
ATOM 2424 C C . ILE B 1 56 ? 16.344 -7.566 9.188 1 87.12 56 ILE B C 1
ATOM 2426 O O . ILE B 1 56 ? 16.125 -6.359 9.086 1 87.12 56 ILE B O 1
ATOM 2430 N N . VAL B 1 57 ? 17.375 -8.125 8.719 1 89.06 57 VAL B N 1
ATOM 2431 C CA . VAL B 1 57 ? 18.422 -7.344 8.047 1 89.06 57 VAL B CA 1
ATOM 2432 C C . VAL B 1 57 ? 17.859 -6.73 6.766 1 89.06 57 VAL B C 1
ATOM 2434 O O . VAL B 1 57 ? 18.062 -5.547 6.488 1 89.06 57 VAL B O 1
ATOM 2437 N N . ALA B 1 58 ? 17.156 -7.512 6.023 1 88.94 58 ALA B N 1
ATOM 2438 C CA . ALA B 1 58 ? 16.578 -7.051 4.762 1 88.9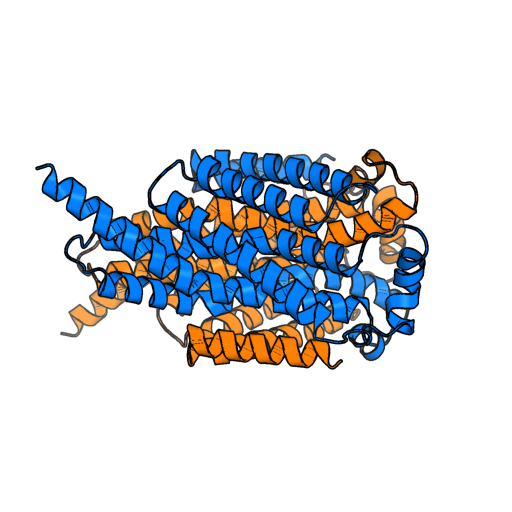4 58 ALA B CA 1
ATOM 2439 C C . ALA B 1 58 ? 15.562 -5.934 5.004 1 88.94 58 ALA B C 1
ATOM 2441 O O . ALA B 1 58 ? 15.562 -4.922 4.293 1 88.94 58 ALA B O 1
ATOM 2442 N N . SER B 1 59 ? 14.734 -6.148 5.969 1 88.81 59 SER B N 1
ATOM 2443 C CA . SER B 1 59 ? 13.703 -5.156 6.254 1 88.81 59 SER B CA 1
ATOM 2444 C C . SER B 1 59 ? 14.312 -3.838 6.711 1 88.81 59 SER B C 1
ATOM 2446 O O . SER B 1 59 ? 13.82 -2.764 6.367 1 88.81 59 SER B O 1
ATOM 2448 N N . THR B 1 60 ? 15.352 -3.963 7.523 1 90.56 60 THR B N 1
ATOM 2449 C CA . THR B 1 60 ? 16.047 -2.768 7.984 1 90.56 60 THR B CA 1
ATOM 2450 C C . THR B 1 60 ? 16.703 -2.033 6.812 1 90.56 60 THR B C 1
ATOM 2452 O O . THR B 1 60 ? 16.594 -0.811 6.703 1 90.56 60 THR B O 1
ATOM 2455 N N . LEU B 1 61 ? 17.297 -2.758 5.949 1 92.19 61 LEU B N 1
ATOM 2456 C CA . LEU B 1 61 ? 17.969 -2.164 4.793 1 92.19 61 LEU B CA 1
ATOM 2457 C C . LEU B 1 61 ? 16.953 -1.527 3.85 1 92.19 61 LEU B C 1
ATOM 2459 O O . LEU B 1 61 ? 17.156 -0.406 3.377 1 92.19 61 LEU B O 1
ATOM 2463 N N . ILE B 1 62 ? 15.891 -2.189 3.568 1 91.56 62 ILE B N 1
ATOM 2464 C CA . ILE B 1 62 ? 14.852 -1.707 2.66 1 91.56 62 ILE B CA 1
ATOM 2465 C C . ILE B 1 62 ? 14.211 -0.446 3.234 1 91.56 62 ILE B C 1
ATOM 2467 O O . ILE B 1 62 ? 13.992 0.529 2.512 1 91.56 62 ILE B O 1
ATOM 2471 N N . SER B 1 63 ? 13.945 -0.537 4.535 1 91.56 63 SER B N 1
ATOM 2472 C CA . SER B 1 63 ? 13.344 0.636 5.16 1 91.56 63 SER B CA 1
ATOM 2473 C C . SER B 1 63 ? 14.305 1.822 5.148 1 91.56 63 SER B C 1
ATOM 2475 O O . SER B 1 63 ? 13.875 2.967 4.969 1 91.56 63 SER B O 1
ATOM 2477 N N . CYS B 1 64 ? 15.555 1.529 5.34 1 92.19 64 CYS B N 1
ATOM 2478 C CA . CYS B 1 64 ? 16.562 2.588 5.305 1 92.19 64 CYS B CA 1
ATOM 2479 C C . CYS B 1 64 ? 16.625 3.23 3.922 1 92.19 64 CYS B C 1
ATOM 2481 O O . CYS B 1 64 ? 16.625 4.457 3.805 1 92.19 64 CYS B O 1
ATOM 2483 N N . ILE B 1 65 ? 16.609 2.447 2.967 1 91.31 65 ILE B N 1
ATOM 2484 C CA . ILE B 1 65 ? 16.672 2.943 1.598 1 91.31 65 ILE B CA 1
ATOM 2485 C C . ILE B 1 65 ? 15.406 3.725 1.272 1 91.31 65 ILE B C 1
ATOM 2487 O O . ILE B 1 65 ? 15.477 4.84 0.752 1 91.31 65 ILE B O 1
ATOM 2491 N N . THR B 1 66 ? 14.328 3.201 1.599 1 88.38 66 THR B N 1
ATOM 2492 C CA . THR B 1 66 ? 13.031 3.766 1.23 1 88.38 66 THR B CA 1
ATOM 2493 C C . THR B 1 66 ? 12.789 5.078 1.971 1 88.38 66 THR B C 1
ATOM 2495 O O . THR B 1 66 ? 12.242 6.023 1.401 1 88.38 66 THR B O 1
ATOM 2498 N N . LEU B 1 67 ? 13.211 5.121 3.178 1 89.62 67 LEU B N 1
ATOM 2499 C CA . LEU B 1 67 ? 12.875 6.301 3.969 1 89.62 67 LEU B CA 1
ATOM 2500 C C . LEU B 1 67 ? 13.977 7.352 3.869 1 89.62 67 LEU B C 1
ATOM 2502 O O . LEU B 1 67 ? 13.695 8.531 3.646 1 89.62 67 LEU B O 1
ATOM 2506 N N . PHE B 1 68 ? 15.18 6.938 3.947 1 90.5 68 PHE B N 1
ATOM 2507 C CA . PHE B 1 68 ? 16.266 7.906 4.039 1 90.5 68 PHE B CA 1
ATOM 2508 C C . PHE B 1 68 ? 16.781 8.281 2.65 1 90.5 68 PHE B C 1
ATOM 2510 O O . PHE B 1 68 ? 17.219 9.414 2.432 1 90.5 68 PHE B O 1
ATOM 2517 N N . PHE B 1 69 ? 16.797 7.359 1.794 1 87.81 69 PHE B N 1
ATOM 2518 C CA . PHE B 1 69 ? 17.266 7.66 0.447 1 87.81 69 PHE B CA 1
ATOM 2519 C C . PHE B 1 69 ? 16.281 8.555 -0.286 1 87.81 69 PHE B C 1
ATOM 2521 O O . PHE B 1 69 ? 16.688 9.469 -1.015 1 87.81 69 PHE B O 1
ATOM 2528 N N . ILE B 1 70 ? 15.039 8.375 -0.072 1 83.38 70 ILE B N 1
ATOM 2529 C CA . ILE B 1 70 ? 14 9.109 -0.786 1 83.38 70 ILE B CA 1
ATOM 2530 C C . ILE B 1 70 ? 13.781 10.477 -0.131 1 83.38 70 ILE B C 1
ATOM 2532 O O . ILE B 1 70 ? 13.797 11.5 -0.809 1 83.38 70 ILE B O 1
ATOM 2536 N N . ASN B 1 71 ? 13.477 10.602 1.242 1 80.25 71 ASN B N 1
ATOM 2537 C CA . ASN B 1 71 ? 13.07 11.82 1.942 1 80.25 71 ASN B CA 1
ATOM 2538 C C . ASN B 1 71 ? 14.242 12.453 2.684 1 80.25 71 ASN B C 1
ATOM 2540 O O . ASN B 1 71 ? 14.078 13.469 3.359 1 80.25 71 ASN B O 1
ATOM 2544 N N . LYS B 1 72 ? 15.469 12.102 2.48 1 81.56 72 LYS B N 1
ATOM 2545 C CA . LYS B 1 72 ? 16.609 12.609 3.238 1 81.56 72 LYS B CA 1
ATOM 2546 C C . LYS B 1 72 ? 16.438 12.359 4.734 1 81.56 72 LYS B C 1
ATOM 2548 O O . LYS B 1 72 ? 15.383 11.891 5.168 1 81.56 72 LYS B O 1
ATOM 2553 N N . VAL B 1 73 ? 17.359 12.695 5.441 1 87.5 73 VAL B N 1
ATOM 2554 C CA . VAL B 1 73 ? 17.359 12.43 6.875 1 87.5 73 VAL B CA 1
ATOM 2555 C C . VAL B 1 73 ? 16.719 13.586 7.621 1 87.5 73 VAL B C 1
ATOM 2557 O O . VAL B 1 73 ? 17.281 14.688 7.691 1 87.5 73 VAL B O 1
ATOM 2560 N N . ASN B 1 74 ? 15.469 13.406 8.094 1 89.06 74 ASN B N 1
ATOM 2561 C CA . ASN B 1 74 ? 14.734 14.375 8.906 1 89.06 74 ASN B CA 1
ATOM 2562 C C . ASN B 1 74 ? 13.977 13.695 10.047 1 89.06 74 ASN B C 1
ATOM 2564 O O . ASN B 1 74 ? 14.07 12.484 10.227 1 89.06 74 ASN B O 1
ATOM 2568 N N . ILE B 1 75 ? 13.398 14.477 10.836 1 89.81 75 ILE B N 1
ATOM 2569 C CA . ILE B 1 75 ? 12.711 13.953 12.008 1 89.81 75 ILE B CA 1
ATOM 2570 C C . ILE B 1 75 ? 11.586 13.023 11.578 1 89.81 75 ILE B C 1
ATOM 2572 O O . ILE B 1 75 ? 11.336 12 12.219 1 89.81 75 ILE B O 1
ATOM 2576 N N . THR B 1 76 ? 11.008 13.367 10.461 1 89.44 76 THR B N 1
ATOM 2577 C CA . THR B 1 76 ? 9.898 12.586 9.945 1 89.44 76 THR B CA 1
ATOM 2578 C C . THR B 1 76 ? 10.375 11.203 9.508 1 89.44 76 THR B C 1
ATOM 2580 O O . THR B 1 76 ? 9.734 10.188 9.82 1 89.44 76 THR B O 1
ATOM 2583 N N . THR B 1 77 ? 11.477 11.125 8.828 1 92.81 77 THR B N 1
ATOM 2584 C CA . THR B 1 77 ? 12 9.859 8.32 1 92.81 77 THR B CA 1
ATOM 2585 C C . THR B 1 77 ? 12.609 9.039 9.453 1 92.81 77 THR B C 1
ATOM 2587 O O . THR B 1 77 ? 12.508 7.812 9.461 1 92.81 77 THR B O 1
ATOM 2590 N N . LYS B 1 78 ? 13.18 9.664 10.375 1 94.12 78 LYS B N 1
ATOM 2591 C CA . LYS B 1 78 ? 13.781 8.969 11.508 1 94.12 78 LYS B CA 1
ATOM 2592 C C . LYS B 1 78 ? 12.719 8.281 12.359 1 94.12 78 LYS B C 1
ATOM 2594 O O . LYS B 1 78 ? 12.883 7.125 12.758 1 94.12 78 LYS B O 1
ATOM 2599 N N . THR B 1 79 ? 11.68 9.055 12.586 1 94.94 79 THR B N 1
ATOM 2600 C CA . THR B 1 79 ? 10.617 8.484 13.406 1 94.94 79 THR B CA 1
ATOM 2601 C C . THR B 1 79 ? 9.898 7.363 12.664 1 94.94 79 THR B C 1
ATOM 2603 O O . THR B 1 79 ? 9.531 6.348 13.258 1 94.94 79 THR B O 1
ATOM 2606 N N . ALA B 1 80 ? 9.695 7.598 11.375 1 94.69 80 ALA B N 1
ATOM 2607 C CA . ALA B 1 80 ? 9.078 6.559 10.562 1 94.69 80 ALA B CA 1
ATOM 2608 C C . ALA B 1 80 ? 9.938 5.293 10.539 1 94.69 80 ALA B C 1
ATOM 2610 O O . ALA B 1 80 ? 9.406 4.18 10.602 1 94.69 80 ALA B O 1
ATOM 2611 N N . PHE B 1 81 ? 11.266 5.438 10.508 1 95.12 81 PHE B N 1
ATOM 2612 C CA . PHE B 1 81 ? 12.203 4.32 10.469 1 95.12 81 PHE B CA 1
ATOM 2613 C C . PHE B 1 81 ? 12.156 3.523 11.766 1 95.12 81 PHE B C 1
ATOM 2615 O O . PHE B 1 81 ? 12.016 2.299 11.75 1 95.12 81 PHE B O 1
ATOM 2622 N N . VAL B 1 82 ? 12.258 4.199 12.859 1 95.5 82 VAL B N 1
ATOM 2623 C CA . VAL B 1 82 ? 12.242 3.551 14.172 1 95.5 82 VAL B CA 1
ATOM 2624 C C . VAL B 1 82 ? 10.922 2.816 14.367 1 95.5 82 VAL B C 1
ATOM 2626 O O . VAL B 1 82 ? 10.898 1.683 14.852 1 95.5 82 VAL B O 1
ATOM 2629 N N . SER B 1 83 ? 9.844 3.516 14.016 1 96 83 SER B N 1
ATOM 2630 C CA . SER B 1 83 ? 8.523 2.904 14.141 1 96 83 SER B CA 1
ATOM 2631 C C . SER B 1 83 ? 8.414 1.643 13.297 1 96 83 SER B C 1
ATOM 2633 O O . SER B 1 83 ? 7.824 0.649 13.727 1 96 83 SER B O 1
ATOM 2635 N N . THR B 1 84 ? 8.969 1.656 12.094 1 94.62 84 THR B N 1
ATOM 2636 C CA . THR B 1 84 ? 8.922 0.521 11.18 1 94.62 84 THR B CA 1
ATOM 2637 C C . THR B 1 84 ? 9.703 -0.66 11.75 1 94.62 84 THR B C 1
ATOM 2639 O O . THR B 1 84 ? 9.211 -1.791 11.758 1 94.62 84 THR B O 1
ATOM 2642 N N . VAL B 1 85 ? 10.883 -0.404 12.258 1 93.12 85 VAL B N 1
ATOM 2643 C CA . VAL B 1 85 ? 11.734 -1.457 12.797 1 93.12 85 VAL B CA 1
ATOM 2644 C C . VAL B 1 85 ? 11.055 -2.104 14 1 93.12 85 VAL B C 1
ATOM 2646 O O . VAL B 1 85 ? 11.016 -3.332 14.109 1 93.12 85 VAL B O 1
ATOM 2649 N N . ILE B 1 86 ? 10.523 -1.304 14.859 1 94.44 86 ILE B N 1
ATOM 2650 C CA . ILE B 1 86 ? 9.859 -1.809 16.047 1 94.44 86 ILE B CA 1
ATOM 2651 C C . ILE B 1 86 ? 8.664 -2.674 15.648 1 94.44 86 ILE B C 1
ATOM 2653 O O . ILE B 1 86 ? 8.461 -3.758 16.203 1 94.44 86 ILE B O 1
ATOM 2657 N N . THR B 1 87 ? 7.93 -2.199 14.695 1 94.25 87 THR B N 1
ATOM 2658 C CA . THR B 1 87 ? 6.734 -2.912 14.25 1 94.25 87 THR B CA 1
ATOM 2659 C C . THR B 1 87 ? 7.109 -4.25 13.617 1 94.25 87 THR B C 1
ATOM 2661 O O . THR B 1 87 ? 6.441 -5.262 13.852 1 94.25 87 THR B O 1
ATOM 2664 N N . ILE B 1 88 ? 8.156 -4.285 12.812 1 91.38 88 ILE B N 1
ATOM 2665 C CA . ILE B 1 88 ? 8.594 -5.508 12.141 1 91.38 88 ILE B CA 1
ATOM 2666 C C . ILE B 1 88 ? 9.047 -6.531 13.18 1 91.38 88 ILE B C 1
ATOM 2668 O O . ILE B 1 88 ? 8.703 -7.711 13.086 1 91.38 88 ILE B O 1
ATOM 2672 N N . VAL B 1 89 ? 9.82 -6.109 14.156 1 90.69 89 VAL B N 1
ATOM 2673 C CA . VAL B 1 89 ? 10.297 -6.996 15.219 1 90.69 89 VAL B CA 1
ATOM 2674 C C . VAL B 1 89 ? 9.109 -7.566 15.984 1 90.69 89 VAL B C 1
ATOM 2676 O O . VAL B 1 89 ? 9.062 -8.766 16.281 1 90.69 89 VAL B O 1
ATOM 2679 N N . LEU B 1 90 ? 8.141 -6.723 16.281 1 91.25 90 LEU B N 1
ATOM 2680 C CA . LEU B 1 90 ? 6.949 -7.168 16.984 1 91.25 90 LEU B CA 1
ATOM 2681 C C . LEU B 1 90 ? 6.152 -8.164 16.141 1 91.25 90 LEU B C 1
ATOM 2683 O O . LEU B 1 90 ? 5.645 -9.156 16.672 1 91.25 90 LEU B O 1
ATOM 2687 N N . LEU B 1 91 ? 6.094 -7.871 14.891 1 89.38 91 LEU B N 1
ATOM 2688 C CA . LEU B 1 91 ? 5.332 -8.734 13.992 1 89.38 91 LEU B CA 1
ATOM 2689 C C . LEU B 1 91 ? 6 -10.094 13.852 1 89.38 91 LEU B C 1
ATOM 2691 O O . LEU B 1 91 ? 5.32 -11.125 13.805 1 89.38 91 LEU B O 1
ATOM 2695 N N . ILE B 1 92 ? 7.32 -10.078 13.703 1 85 92 ILE B N 1
ATOM 2696 C CA . ILE B 1 92 ? 8.055 -11.336 13.602 1 85 92 ILE B CA 1
ATOM 2697 C C . ILE B 1 92 ? 7.84 -12.164 14.867 1 85 92 ILE B C 1
ATOM 2699 O O . ILE B 1 92 ? 7.582 -13.367 14.789 1 85 92 ILE B O 1
ATOM 2703 N N . PHE B 1 93 ? 7.988 -11.508 15.977 1 84.88 93 PHE B N 1
ATOM 2704 C CA . PHE B 1 93 ? 7.773 -12.188 17.25 1 84.88 93 PHE B CA 1
ATOM 2705 C C . PHE B 1 93 ? 6.355 -12.734 17.344 1 84.88 93 PHE B C 1
ATOM 2707 O O . PHE B 1 93 ? 6.145 -13.852 17.828 1 84.88 93 PHE B O 1
ATOM 2714 N N . PHE B 1 94 ? 5.414 -11.984 16.906 1 83.62 94 PHE B N 1
ATOM 2715 C CA . PHE B 1 94 ? 4.016 -12.398 16.938 1 83.62 94 PHE B CA 1
ATOM 2716 C C . PHE B 1 94 ? 3.783 -13.602 16.016 1 83.62 94 PHE B C 1
ATOM 2718 O O . PHE B 1 94 ? 3.107 -14.555 16.406 1 83.62 94 PHE B O 1
ATOM 2725 N N . ILE B 1 95 ? 4.332 -13.594 14.797 1 79.56 95 ILE B N 1
ATOM 2726 C CA . ILE B 1 95 ? 4.141 -14.664 13.82 1 79.56 95 ILE B CA 1
ATOM 2727 C C . ILE B 1 95 ? 4.781 -15.953 14.328 1 79.56 95 ILE B C 1
ATOM 2729 O O . ILE B 1 95 ? 4.168 -17.016 14.266 1 79.56 95 ILE B O 1
ATOM 2733 N N . VAL B 1 96 ? 5.977 -15.859 14.836 1 74.12 96 VAL B N 1
ATOM 2734 C CA . VAL B 1 96 ? 6.688 -17.031 15.336 1 74.12 96 VAL B CA 1
ATOM 2735 C C . VAL B 1 96 ? 5.977 -17.578 16.578 1 74.12 96 VAL B C 1
ATOM 2737 O O . VAL B 1 96 ? 5.855 -18.797 16.734 1 74.12 96 VAL B O 1
ATOM 2740 N N . TYR B 1 97 ? 5.535 -16.656 17.438 1 76.06 97 TYR B N 1
ATOM 2741 C CA . TYR B 1 97 ? 4.84 -17.047 18.656 1 76.06 97 TYR B CA 1
ATOM 2742 C C . TYR B 1 97 ? 3.527 -17.75 18.328 1 76.06 97 TYR B C 1
ATOM 2744 O O . TYR B 1 97 ? 3.178 -18.75 18.969 1 76.06 97 TYR B O 1
ATOM 2752 N N . LEU B 1 98 ? 2.736 -17.25 17.438 1 70.31 98 LEU B N 1
ATOM 2753 C CA . LEU B 1 98 ? 1.449 -17.828 17.062 1 70.31 98 LEU B CA 1
ATOM 2754 C C . LEU B 1 98 ? 1.634 -19.188 16.375 1 70.31 98 LEU B C 1
ATOM 2756 O O . LEU B 1 98 ? 0.8 -20.078 16.531 1 70.31 98 LEU B O 1
ATOM 2760 N N . THR B 1 99 ? 2.639 -19.266 15.586 1 64.62 99 THR B N 1
ATOM 2761 C CA . THR B 1 99 ? 2.893 -20.531 14.891 1 64.62 99 THR B CA 1
ATOM 2762 C C . THR B 1 99 ? 3.361 -21.594 15.875 1 64.62 99 THR B C 1
ATOM 2764 O O . THR B 1 99 ? 3.018 -22.766 15.734 1 64.62 99 THR B O 1
ATOM 2767 N N . ASP B 1 100 ? 4.18 -21.203 16.797 1 61.38 100 ASP B N 1
ATOM 2768 C CA . ASP B 1 100 ? 4.645 -22.172 17.797 1 61.38 100 ASP B CA 1
ATOM 2769 C C . ASP B 1 100 ? 3.492 -22.641 18.688 1 61.38 100 ASP B C 1
ATOM 2771 O O . ASP B 1 100 ? 3.41 -23.812 19.031 1 61.38 100 ASP B O 1
ATOM 2775 N N . ARG B 1 101 ? 2.793 -21.688 19.234 1 55.72 101 ARG B N 1
ATOM 2776 C CA . ARG B 1 101 ? 1.701 -22.047 20.125 1 55.72 101 ARG B CA 1
ATOM 2777 C C . ARG B 1 101 ? 0.535 -22.656 19.344 1 55.72 101 ARG B C 1
ATOM 2779 O O . ARG B 1 101 ? -0.261 -23.422 19.906 1 55.72 101 ARG B O 1
ATOM 2786 N N . SER B 1 102 ? 0.185 -21.891 18.375 1 49.12 102 SER B N 1
ATOM 2787 C CA . SER B 1 102 ? -0.831 -22.531 17.547 1 49.12 102 SER B CA 1
ATOM 2788 C C . SER B 1 102 ? -0.31 -23.828 16.938 1 49.12 102 SER B C 1
ATOM 2790 O O . SER B 1 102 ? 0.799 -23.875 16.406 1 49.12 102 SER B O 1
ATOM 2792 N N . MET B 1 103 ? -0.295 -24.938 17.766 1 38.34 103 MET B N 1
ATOM 2793 C CA . MET B 1 103 ? -0.11 -26.234 17.109 1 38.34 103 MET B CA 1
ATOM 2794 C C . MET B 1 103 ? -0.409 -26.141 15.617 1 38.34 103 MET B C 1
ATOM 2796 O O . MET B 1 103 ? -1.398 -26.703 15.141 1 38.34 103 MET B O 1
ATOM 2800 N N . ILE B 1 104 ? -0.477 -25.234 15.148 1 39.47 104 ILE B N 1
ATOM 2801 C CA . ILE B 1 104 ? -0.691 -25.141 13.703 1 39.47 104 ILE B CA 1
ATOM 2802 C C . ILE B 1 104 ? 0.137 -26.219 12.992 1 39.47 104 ILE B C 1
ATOM 2804 O O . ILE B 1 104 ? 1.29 -25.969 12.625 1 39.47 104 ILE B O 1
ATOM 2808 N N . GLN B 1 105 ? 0.537 -27.219 13.578 1 35.44 105 GLN B N 1
ATOM 2809 C CA . GLN B 1 105 ? 0.528 -28.562 13.016 1 35.44 105 GLN B CA 1
ATOM 2810 C C . GLN B 1 105 ? -0.517 -28.688 11.914 1 35.44 105 GLN B C 1
ATOM 2812 O O . GLN B 1 105 ? -0.472 -29.641 11.117 1 35.44 105 GLN B O 1
ATOM 2817 N N . GLY B 1 106 ? -1.731 -28.141 12.234 1 33.69 106 GLY B N 1
ATOM 2818 C CA . GLY B 1 106 ? -2.854 -28.281 11.32 1 33.69 106 GLY B CA 1
ATOM 2819 C C . GLY B 1 106 ? -2.576 -27.703 9.938 1 33.69 106 GLY B C 1
ATOM 2820 O O . GLY B 1 106 ? -3.488 -27.562 9.125 1 33.69 106 GLY B O 1
ATOM 2821 N N . PHE B 1 107 ? -1.695 -26.688 9.828 1 35.22 107 PHE B N 1
ATOM 2822 C CA . PHE B 1 107 ? -1.246 -26.828 8.453 1 35.22 107 PHE B CA 1
ATOM 2823 C C . PHE B 1 107 ? -1.089 -28.312 8.086 1 35.22 107 PHE B C 1
ATOM 2825 O O . PHE B 1 107 ? -0.2 -28.984 8.602 1 35.22 107 PHE B O 1
ATOM 2832 N N . SER B 1 108 ? -2.193 -29.031 8.18 1 32.31 108 SER B N 1
ATOM 2833 C CA . SER B 1 108 ? -2.305 -30.469 7.973 1 32.31 108 SER B CA 1
ATOM 2834 C C . SER B 1 108 ? -1.103 -31.016 7.207 1 32.31 108 SER B C 1
ATOM 2836 O O . SER B 1 108 ? -0.55 -30.328 6.344 1 32.31 108 SER B O 1
ATOM 2838 N N . GLU B 1 109 ? -0.358 -31.938 7.785 1 34.25 109 GLU B N 1
ATOM 2839 C CA . GLU B 1 109 ? 0.53 -32.875 7.098 1 34.25 109 GLU B CA 1
ATOM 2840 C C . GLU B 1 109 ? 0.179 -32.969 5.617 1 34.25 109 GLU B C 1
ATOM 2842 O O . GLU B 1 109 ? 1.065 -33.125 4.773 1 34.25 109 GLU B O 1
ATOM 2847 N N . GLU B 1 110 ? -1.071 -33.188 5.395 1 34.19 110 GLU B N 1
ATOM 2848 C CA . GLU B 1 110 ? -1.604 -33.344 4.043 1 34.19 110 GLU B CA 1
ATOM 2849 C C . GLU B 1 110 ? -1.446 -32.062 3.244 1 34.19 110 GLU B C 1
ATOM 2851 O O . GLU B 1 110 ? -1.304 -32.094 2.02 1 34.19 110 GLU B O 1
ATOM 2856 N N . GLU B 1 111 ? -1.71 -30.938 3.863 1 34.06 111 GLU B N 1
ATOM 2857 C CA . GLU B 1 111 ? -1.678 -29.625 3.211 1 34.06 111 GLU B CA 1
ATOM 2858 C C . GLU B 1 111 ? -0.249 -29.109 3.096 1 34.06 111 GLU B C 1
ATOM 2860 O O . GLU B 1 111 ? 0.066 -28.344 2.18 1 34.06 111 GLU B O 1
ATOM 2865 N N . MET B 1 112 ? 0.576 -29.281 4.012 1 36.12 112 MET B N 1
ATOM 2866 C CA . MET B 1 112 ? 2.033 -29.188 3.971 1 36.12 112 MET B CA 1
ATOM 2867 C C . MET B 1 112 ? 2.619 -30.312 3.125 1 36.12 112 MET B C 1
ATOM 2869 O O . MET B 1 112 ? 3.834 -30.391 2.936 1 36.12 112 MET B O 1
ATOM 2873 N N . GLY B 1 113 ? 1.954 -31.328 2.938 1 32.81 113 GLY B N 1
ATOM 2874 C CA . GLY B 1 113 ? 2.445 -32.5 2.215 1 32.81 113 GLY B CA 1
ATOM 2875 C C . GLY B 1 113 ? 3.277 -32.125 0.999 1 32.81 113 GLY B C 1
ATOM 2876 O O . GLY B 1 113 ? 4.379 -32.656 0.818 1 32.81 113 GLY B O 1
ATOM 2877 N N . GLU B 1 114 ? 2.52 -31.484 0.046 1 33.59 114 GLU B N 1
ATOM 2878 C CA . GLU B 1 114 ? 3.355 -31.234 -1.123 1 33.59 114 GLU B CA 1
ATOM 2879 C C . GLU B 1 114 ? 4.406 -30.156 -0.833 1 33.59 114 GLU B C 1
ATOM 2881 O O . GLU B 1 114 ? 5.43 -30.078 -1.517 1 33.59 114 GLU B O 1
ATOM 2886 N N . LEU B 1 115 ? 4.117 -29.219 0.049 1 35.56 115 LEU B N 1
ATOM 2887 C CA . LEU B 1 115 ? 5.199 -28.391 0.569 1 35.56 115 LEU B CA 1
ATOM 2888 C C . LEU B 1 115 ? 6.113 -29.188 1.483 1 35.56 115 LEU B C 1
ATOM 2890 O O . LEU B 1 115 ? 7.238 -28.781 1.772 1 35.56 115 LEU B O 1
ATOM 2894 N N . TYR B 1 116 ? 5.711 -30.203 2.127 1 36.03 116 TYR B N 1
ATOM 2895 C CA . TYR B 1 116 ? 6.43 -31.25 2.84 1 36.03 116 TYR B CA 1
ATOM 2896 C C . TYR B 1 116 ? 7.5 -31.875 1.955 1 36.03 116 TYR B C 1
ATOM 2898 O O . TYR B 1 116 ? 8.5 -32.375 2.453 1 36.03 116 TYR B O 1
ATOM 2906 N N . VAL B 1 117 ? 7.059 -32.094 0.714 1 34.66 117 VAL B N 1
ATOM 2907 C CA . VAL B 1 117 ? 8.188 -32.625 -0.05 1 34.66 117 VAL B CA 1
ATOM 2908 C C . VAL B 1 117 ? 9.422 -31.766 0.194 1 34.66 117 VAL B C 1
ATOM 2910 O O . VAL B 1 117 ? 10.555 -32.25 0.126 1 34.66 117 VAL B O 1
ATOM 2913 N N . PHE B 1 118 ? 9.102 -30.484 0.448 1 34.66 118 PHE B N 1
ATOM 2914 C CA . PHE B 1 118 ? 10.227 -29.609 0.734 1 34.66 118 PHE B CA 1
ATOM 2915 C C . PHE B 1 118 ? 10.695 -29.781 2.172 1 34.66 118 PHE B C 1
ATOM 2917 O O . PHE B 1 118 ? 11.75 -29.266 2.553 1 34.66 118 PHE B O 1
ATOM 2924 N N . THR B 1 119 ? 9.844 -30.078 3.115 1 37.41 119 THR B N 1
ATOM 2925 C CA . THR B 1 119 ? 10.289 -30.312 4.484 1 37.41 119 THR B CA 1
ATOM 2926 C C . THR B 1 119 ? 11.367 -31.391 4.531 1 37.41 119 THR B C 1
ATOM 2928 O O . THR B 1 119 ? 12.172 -31.438 5.461 1 37.41 119 THR B O 1
ATOM 2931 N N . MET B 1 120 ? 11.055 -32.469 3.842 1 35.06 120 MET B N 1
ATOM 2932 C CA . MET B 1 120 ? 11.93 -33.594 4.098 1 35.06 120 MET B CA 1
ATOM 2933 C C . MET B 1 120 ? 13.398 -33.188 4.004 1 35.06 120 MET B C 1
ATOM 2935 O O . MET B 1 120 ? 14.234 -33.688 4.762 1 35.06 120 MET B O 1
ATOM 2939 N N . HIS B 1 121 ? 13.867 -32.656 2.814 1 36.31 121 HIS B N 1
ATOM 2940 C CA . HIS B 1 121 ? 15.32 -32.625 2.65 1 36.31 121 HIS B CA 1
ATOM 2941 C C . HIS B 1 121 ? 15.898 -31.281 3.061 1 36.31 121 HIS B C 1
ATOM 2943 O O . HIS B 1 121 ? 17.094 -31.172 3.332 1 36.31 121 HIS B O 1
ATOM 2949 N N . ILE B 1 122 ? 15.281 -30.109 2.803 1 40.38 122 ILE B N 1
ATOM 2950 C CA . ILE B 1 122 ? 16.078 -28.906 2.971 1 40.38 122 ILE B CA 1
ATOM 2951 C C . ILE B 1 122 ? 15.836 -28.297 4.352 1 40.38 122 ILE B C 1
ATOM 2953 O O . ILE B 1 122 ? 14.695 -27.984 4.703 1 40.38 122 ILE B O 1
ATOM 2957 N N . GLY B 1 123 ? 15.836 -28.922 5.562 1 41.22 123 GLY B N 1
ATOM 2958 C CA . GLY B 1 123 ? 15.828 -28.531 6.965 1 41.22 123 GLY B CA 1
ATOM 2959 C C . GLY B 1 123 ? 15.234 -27.156 7.199 1 41.22 123 GLY B C 1
ATOM 2960 O O . GLY B 1 123 ? 15.375 -26.594 8.289 1 41.22 123 GLY B O 1
ATOM 2961 N N . VAL B 1 124 ? 15.023 -26.266 6.254 1 50.53 124 VAL B N 1
ATOM 2962 C CA . VAL B 1 124 ? 14.609 -24.906 6.547 1 50.53 124 VAL B CA 1
ATOM 2963 C C . VAL B 1 124 ? 13.109 -24.875 6.859 1 50.53 124 VAL B C 1
ATOM 2965 O O . VAL B 1 124 ? 12.312 -25.469 6.145 1 50.53 124 VAL B O 1
ATOM 2968 N N . ASP B 1 125 ? 12.734 -24.453 8.203 1 60.25 125 ASP B N 1
ATOM 2969 C CA . ASP B 1 125 ? 11.391 -24.312 8.773 1 60.25 125 ASP B CA 1
ATOM 2970 C C . ASP B 1 125 ? 10.5 -23.469 7.871 1 60.25 125 ASP B C 1
ATOM 2972 O O . ASP B 1 125 ? 10.781 -22.281 7.641 1 60.25 125 ASP B O 1
ATOM 2976 N N . PHE B 1 126 ? 9.695 -23.938 7 1 63.41 126 PHE B N 1
ATOM 2977 C CA . PHE B 1 126 ? 8.75 -23.328 6.078 1 63.41 126 PHE B CA 1
ATOM 2978 C C . PHE B 1 126 ? 8.023 -22.156 6.75 1 63.41 126 PHE B C 1
ATOM 2980 O O . PHE B 1 126 ? 7.711 -21.156 6.098 1 63.41 126 PHE B O 1
ATOM 2987 N N . VAL B 1 127 ? 7.898 -22.375 7.988 1 69.25 127 VAL B N 1
ATOM 2988 C CA . VAL B 1 127 ? 7.199 -21.328 8.719 1 69.25 127 VAL B CA 1
ATOM 2989 C C . VAL B 1 127 ? 8.047 -20.047 8.719 1 69.25 127 VAL B C 1
ATOM 2991 O O . VAL B 1 127 ? 7.516 -18.953 8.539 1 69.25 127 VAL B O 1
ATOM 2994 N N . LYS B 1 128 ? 9.336 -20.281 8.844 1 74.56 128 LYS B N 1
ATOM 2995 C CA . LYS B 1 128 ? 10.234 -19.141 8.883 1 74.56 128 LYS B CA 1
ATOM 2996 C C . LYS B 1 128 ? 10.336 -18.469 7.512 1 74.56 128 LYS B C 1
ATOM 2998 O O . LYS B 1 128 ? 10.406 -17.234 7.418 1 74.56 128 LYS B O 1
ATOM 3003 N N . ILE B 1 129 ? 10.227 -19.281 6.516 1 74.5 129 ILE B N 1
ATOM 3004 C CA . ILE B 1 129 ? 10.281 -18.75 5.16 1 74.5 129 ILE B CA 1
ATOM 3005 C C . ILE B 1 129 ? 8.984 -18.016 4.84 1 74.5 129 ILE B C 1
ATOM 3007 O O . ILE B 1 129 ? 9.008 -16.906 4.281 1 74.5 129 ILE B O 1
ATOM 3011 N N . ALA B 1 130 ? 7.91 -18.656 5.223 1 73.06 130 ALA B N 1
ATOM 3012 C CA . ALA B 1 130 ? 6.613 -18.031 4.996 1 73.06 130 ALA B CA 1
ATOM 3013 C C . ALA B 1 130 ? 6.516 -16.688 5.727 1 73.06 130 ALA B C 1
ATOM 3015 O O . ALA B 1 130 ? 6.012 -15.711 5.176 1 73.06 130 ALA B O 1
ATOM 3016 N N . ALA B 1 131 ? 7.035 -16.672 6.91 1 77.31 131 ALA B N 1
ATOM 3017 C CA . ALA B 1 131 ? 7.047 -15.445 7.691 1 77.31 131 ALA B CA 1
ATOM 3018 C C . ALA B 1 131 ? 7.898 -14.375 7.012 1 77.31 131 ALA B C 1
ATOM 3020 O O . ALA B 1 131 ? 7.52 -13.203 6.973 1 77.31 131 ALA B O 1
ATOM 3021 N N . SER B 1 132 ? 8.977 -14.828 6.52 1 78.94 132 SER B N 1
ATOM 3022 C CA . SER B 1 132 ? 9.867 -13.906 5.832 1 78.94 132 SER B CA 1
ATOM 3023 C C . SER B 1 132 ? 9.211 -13.312 4.59 1 78.94 132 SER B C 1
ATOM 3025 O O . SER B 1 132 ? 9.328 -12.117 4.328 1 78.94 132 SER B O 1
ATOM 3027 N N . VAL B 1 133 ? 8.539 -14.125 3.877 1 76.19 133 VAL B N 1
ATOM 3028 C CA . VAL B 1 133 ? 7.859 -13.68 2.664 1 76.19 133 VAL B CA 1
ATOM 3029 C C . VAL B 1 133 ? 6.766 -12.68 3.023 1 76.19 133 VAL B C 1
ATOM 3031 O O . VAL B 1 133 ? 6.613 -11.648 2.359 1 76.19 133 VAL B O 1
ATOM 3034 N N . ILE B 1 134 ? 6.082 -12.93 4.047 1 79.38 134 ILE B N 1
ATOM 3035 C CA . ILE B 1 134 ? 5.004 -12.055 4.496 1 79.38 134 ILE B CA 1
ATOM 3036 C C . ILE B 1 134 ? 5.574 -10.703 4.91 1 79.38 134 ILE B C 1
ATOM 3038 O O . ILE B 1 134 ? 5.051 -9.656 4.52 1 79.38 134 ILE B O 1
ATOM 3042 N N . ILE B 1 135 ? 6.613 -10.75 5.605 1 84.19 135 ILE B N 1
ATOM 3043 C CA . ILE B 1 135 ? 7.215 -9.516 6.105 1 84.19 135 ILE B CA 1
ATOM 3044 C C . ILE B 1 135 ? 7.766 -8.703 4.938 1 84.19 135 ILE B C 1
ATOM 3046 O O . ILE B 1 135 ? 7.582 -7.48 4.883 1 84.19 135 ILE B O 1
ATOM 3050 N N . MET B 1 136 ? 8.367 -9.398 4.062 1 81.69 136 MET B N 1
ATOM 3051 C CA . MET B 1 136 ? 8.945 -8.719 2.91 1 81.69 136 MET B CA 1
ATOM 3052 C C . MET B 1 136 ? 7.852 -8.102 2.043 1 81.69 136 MET B C 1
ATOM 3054 O O . MET B 1 136 ? 8.055 -7.043 1.443 1 81.69 136 MET B O 1
ATOM 3058 N N . SER B 1 137 ? 6.785 -8.719 2.041 1 80.38 137 SER B N 1
ATOM 3059 C CA . SER B 1 137 ? 5.668 -8.227 1.239 1 80.38 137 SER B CA 1
ATOM 3060 C C . SER B 1 137 ? 4.977 -7.051 1.92 1 80.38 137 SER B C 1
ATOM 3062 O O . SER B 1 137 ? 4.359 -6.215 1.254 1 80.38 137 SER B O 1
ATOM 3064 N N . THR B 1 138 ? 5.148 -6.996 3.227 1 85.81 138 THR B N 1
ATOM 3065 C CA . THR B 1 138 ? 4.367 -6.02 3.979 1 85.81 138 THR B CA 1
ATOM 3066 C C . THR B 1 138 ? 5.234 -4.836 4.387 1 85.81 138 THR B C 1
ATOM 3068 O O . THR B 1 138 ? 4.719 -3.809 4.836 1 85.81 138 THR B O 1
ATOM 3071 N N . ILE B 1 139 ? 6.496 -4.973 4.203 1 88.38 139 ILE B N 1
ATOM 3072 C CA . ILE B 1 139 ? 7.418 -3.934 4.656 1 88.38 139 ILE B CA 1
ATOM 3073 C C . ILE B 1 139 ? 7.07 -2.607 3.984 1 88.38 139 ILE B C 1
ATOM 3075 O O . ILE B 1 139 ? 7.156 -1.547 4.609 1 88.38 139 ILE B O 1
ATOM 3079 N N . GLY B 1 140 ? 6.734 -2.639 2.754 1 88.38 140 GLY B N 1
ATOM 3080 C CA . GLY B 1 140 ? 6.34 -1.428 2.053 1 88.38 140 GLY B CA 1
ATOM 3081 C C . GLY B 1 140 ? 5.129 -0.75 2.664 1 88.38 140 GLY B C 1
ATOM 3082 O O . GLY B 1 140 ? 5.125 0.468 2.855 1 88.38 140 GLY B O 1
ATOM 3083 N N . ALA B 1 141 ? 4.141 -1.52 3.008 1 90.06 141 ALA B N 1
ATOM 3084 C CA . ALA B 1 141 ? 2.912 -0.989 3.596 1 90.06 141 ALA B CA 1
ATOM 3085 C C . ALA B 1 141 ? 3.176 -0.399 4.977 1 90.06 141 ALA B C 1
ATOM 3087 O O . ALA B 1 141 ? 2.631 0.65 5.324 1 90.06 141 ALA B O 1
ATOM 3088 N N . ILE B 1 142 ? 4 -1.067 5.723 1 93.06 142 ILE B N 1
ATOM 3089 C CA . ILE B 1 142 ? 4.309 -0.619 7.078 1 93.06 142 ILE B CA 1
ATOM 3090 C C . ILE B 1 142 ? 5.055 0.712 7.023 1 93.06 142 ILE B C 1
ATOM 3092 O O . ILE B 1 142 ? 4.715 1.651 7.746 1 93.06 142 ILE B O 1
ATOM 3096 N N . THR B 1 143 ? 6.012 0.81 6.18 1 91.94 143 THR B N 1
ATOM 3097 C CA . THR B 1 143 ? 6.789 2.035 6.039 1 91.94 143 THR B CA 1
ATOM 3098 C C . THR B 1 143 ? 5.926 3.17 5.5 1 91.94 143 THR B C 1
ATOM 3100 O O . THR B 1 143 ? 6.078 4.324 5.906 1 91.94 143 THR B O 1
ATOM 3103 N N . ASP B 1 144 ? 5.078 2.791 4.652 1 91.56 144 ASP B N 1
ATOM 3104 C CA . ASP B 1 144 ? 4.176 3.773 4.066 1 91.56 144 ASP B CA 1
ATOM 3105 C C . ASP B 1 144 ? 3.256 4.379 5.125 1 91.56 144 ASP B C 1
ATOM 3107 O O . ASP B 1 144 ? 3.051 5.594 5.156 1 91.56 144 ASP B O 1
ATOM 3111 N N . VAL B 1 145 ? 2.66 3.518 5.906 1 93.31 145 VAL B N 1
ATOM 3112 C CA . VAL B 1 145 ? 1.782 4.012 6.961 1 93.31 145 VAL B CA 1
ATOM 3113 C C . VAL B 1 145 ? 2.578 4.887 7.926 1 93.31 145 VAL B C 1
ATOM 3115 O O . VAL B 1 145 ? 2.096 5.934 8.367 1 93.31 145 VAL B O 1
ATOM 3118 N N . ALA B 1 146 ? 3.777 4.523 8.211 1 94.94 146 ALA B N 1
ATOM 3119 C CA . ALA B 1 146 ? 4.617 5.27 9.148 1 94.94 146 ALA B CA 1
ATOM 3120 C C . ALA B 1 146 ? 4.875 6.688 8.641 1 94.94 146 ALA B C 1
ATOM 3122 O O . ALA B 1 146 ? 4.664 7.66 9.367 1 94.94 146 ALA B O 1
ATOM 3123 N N . ILE B 1 147 ? 5.215 6.777 7.406 1 91.94 147 ILE B N 1
ATOM 3124 C CA . ILE B 1 147 ? 5.547 8.094 6.871 1 91.94 147 ILE B CA 1
ATOM 3125 C C . ILE B 1 147 ? 4.266 8.891 6.629 1 91.94 147 ILE B C 1
ATOM 3127 O O . ILE B 1 147 ? 4.262 10.117 6.742 1 91.94 147 ILE B O 1
ATOM 3131 N N . SER B 1 148 ? 3.176 8.258 6.289 1 90.81 148 SER B N 1
ATOM 3132 C CA . SER B 1 148 ? 1.893 8.906 6.055 1 90.81 148 SER B CA 1
ATOM 3133 C C . SER B 1 148 ? 1.333 9.508 7.34 1 90.81 148 SER B C 1
ATOM 3135 O O . SER B 1 148 ? 0.422 10.336 7.301 1 90.81 148 SER B O 1
ATOM 3137 N N . ILE B 1 149 ? 1.86 9.07 8.391 1 94.19 149 ILE B N 1
ATOM 3138 C CA . ILE B 1 149 ? 1.446 9.633 9.672 1 94.19 149 ILE B CA 1
ATOM 3139 C C . ILE B 1 149 ? 2.463 10.68 10.125 1 94.19 149 ILE B C 1
ATOM 3141 O O . ILE B 1 149 ? 2.09 11.797 10.484 1 94.19 149 ILE B O 1
ATOM 3145 N N . SER B 1 150 ? 3.711 10.398 10 1 94.19 150 SER B N 1
ATOM 3146 C CA . SER B 1 150 ? 4.762 11.266 10.516 1 94.19 150 SER B CA 1
ATOM 3147 C C . SER B 1 150 ? 4.863 12.555 9.703 1 94.19 150 SER B C 1
ATOM 3149 O O . SER B 1 150 ? 5.09 13.633 10.266 1 94.19 150 SER B O 1
ATOM 3151 N N . SER B 1 151 ? 4.66 12.414 8.383 1 90.75 151 SER B N 1
ATOM 3152 C CA . SER B 1 151 ? 4.801 13.57 7.508 1 90.75 151 SER B CA 1
ATOM 3153 C C . SER B 1 151 ? 3.727 14.617 7.797 1 90.75 151 SER B C 1
ATOM 3155 O O . SER B 1 151 ? 4.039 15.781 8.039 1 90.75 151 SER B O 1
ATOM 3157 N N . PRO B 1 152 ? 2.439 14.273 7.793 1 90.56 152 PRO B N 1
ATOM 3158 C CA . PRO B 1 152 ? 1.428 15.281 8.133 1 90.56 152 PRO B CA 1
ATOM 3159 C C . PRO B 1 152 ? 1.571 15.805 9.555 1 90.56 152 PRO B C 1
ATOM 3161 O O . PRO B 1 152 ? 1.256 16.969 9.82 1 90.56 152 PRO B O 1
ATOM 3164 N N . MET B 1 153 ? 2.018 14.984 10.477 1 91.75 153 MET B N 1
ATOM 3165 C CA . MET B 1 153 ? 2.227 15.445 11.844 1 91.75 153 MET B CA 1
ATOM 3166 C C . MET B 1 153 ? 3.26 16.562 11.891 1 91.75 153 MET B C 1
ATOM 3168 O O . MET B 1 153 ? 3.111 17.516 12.656 1 91.75 153 MET B O 1
ATOM 3172 N N . ARG B 1 154 ? 4.242 16.406 11.109 1 90.19 154 ARG B N 1
ATOM 3173 C CA . ARG B 1 154 ? 5.254 17.453 11.008 1 90.19 154 ARG B CA 1
ATOM 3174 C C . ARG B 1 154 ? 4.66 18.734 10.438 1 90.19 154 ARG B C 1
ATOM 3176 O O . ARG B 1 154 ? 4.957 19.844 10.914 1 90.19 154 ARG B O 1
ATOM 3183 N N . GLU B 1 155 ? 3.871 18.594 9.406 1 85.12 155 GLU B N 1
ATOM 3184 C CA . GLU B 1 155 ? 3.232 19.734 8.781 1 85.12 155 GLU B CA 1
ATOM 3185 C C . GLU B 1 155 ? 2.271 20.422 9.742 1 85.12 155 GLU B C 1
ATOM 3187 O O . GLU B 1 155 ? 2.188 21.656 9.773 1 85.12 155 GLU B O 1
ATOM 3192 N N . ILE B 1 156 ? 1.576 19.641 10.508 1 86.06 156 ILE B N 1
ATOM 3193 C CA . ILE B 1 156 ? 0.65 20.172 11.5 1 86.06 156 ILE B CA 1
ATOM 3194 C C . ILE B 1 156 ? 1.426 20.938 12.57 1 86.06 156 ILE B C 1
ATOM 3196 O O . ILE B 1 156 ? 1.047 22.047 12.953 1 86.06 156 ILE B O 1
ATOM 3200 N N . PHE B 1 157 ? 2.473 20.328 13 1 87.88 157 PHE B N 1
ATOM 3201 C CA . PHE B 1 157 ? 3.301 20.938 14.039 1 87.88 157 PHE B CA 1
ATOM 3202 C C . PHE B 1 157 ? 3.984 22.203 13.523 1 87.88 157 PHE B C 1
ATOM 3204 O O . PHE B 1 157 ? 4.172 23.156 14.273 1 87.88 157 PHE B O 1
ATOM 3211 N N . TYR B 1 158 ? 4.34 22.188 12.289 1 83 158 TYR B N 1
ATOM 3212 C CA . TYR B 1 158 ? 4.98 23.328 11.656 1 83 158 TYR B CA 1
ATOM 3213 C C . TYR B 1 158 ? 4.035 24.531 11.617 1 83 158 TYR B C 1
ATOM 3215 O O . TYR B 1 158 ? 4.449 25.656 11.859 1 83 158 TYR B O 1
ATOM 3223 N N . HIS B 1 159 ? 2.789 24.266 11.297 1 81.88 159 HIS B N 1
ATOM 3224 C CA . HIS B 1 159 ? 1.812 25.344 11.203 1 81.88 159 HIS B CA 1
ATOM 3225 C C . HIS B 1 159 ? 1.27 25.734 12.57 1 81.88 159 HIS B C 1
ATOM 3227 O O . HIS B 1 159 ? 0.769 26.844 12.766 1 81.88 159 HIS B O 1
ATOM 3233 N N . ASN B 1 160 ? 1.337 24.797 13.594 1 84.56 160 ASN B N 1
ATOM 3234 C CA . ASN B 1 160 ? 0.918 25.047 14.969 1 84.56 160 ASN B CA 1
ATOM 3235 C C . ASN B 1 160 ? 1.964 24.562 15.969 1 84.56 160 ASN B C 1
ATOM 3237 O O . ASN B 1 160 ? 1.734 23.594 16.688 1 84.56 160 ASN B O 1
ATOM 3241 N N . PRO B 1 161 ? 2.965 25.359 16.188 1 84.69 161 PRO B N 1
ATOM 3242 C CA . PRO B 1 161 ? 4.086 24.922 17.016 1 84.69 161 PRO B CA 1
ATOM 3243 C C . PRO B 1 161 ? 3.732 24.906 18.5 1 84.69 161 PRO B C 1
ATOM 3245 O O . PRO B 1 161 ? 4.473 24.328 19.312 1 84.69 161 PRO B O 1
ATOM 3248 N N . SER B 1 162 ? 2.619 25.406 18.859 1 85.69 162 SER B N 1
ATOM 3249 C CA . SER B 1 162 ? 2.225 25.484 20.266 1 85.69 162 SER B CA 1
ATOM 3250 C C . SER B 1 162 ? 1.475 24.219 20.688 1 85.69 162 SER B C 1
ATOM 3252 O O . SER B 1 162 ? 1.148 24.047 21.875 1 85.69 162 SER B O 1
ATOM 3254 N N . MET B 1 163 ? 1.343 23.344 19.828 1 86.69 163 MET B N 1
ATOM 3255 C CA . MET B 1 163 ? 0.601 22.109 20.125 1 86.69 163 MET B CA 1
ATOM 3256 C C . MET B 1 163 ? 1.37 21.234 21.109 1 86.69 163 MET B C 1
ATOM 3258 O O . MET B 1 163 ? 2.592 21.109 21.016 1 86.69 163 MET B O 1
ATOM 3262 N N . ASN B 1 164 ? 0.663 20.656 22.047 1 90.31 164 ASN B N 1
ATOM 3263 C CA . ASN B 1 164 ? 1.273 19.766 23.016 1 90.31 164 ASN B CA 1
ATOM 3264 C C . ASN B 1 164 ? 1.427 18.344 22.469 1 90.31 164 ASN B C 1
ATOM 3266 O O . ASN B 1 164 ? 0.866 18.016 21.438 1 90.31 164 ASN B O 1
ATOM 3270 N N . ARG B 1 165 ? 2.158 17.594 23.219 1 92.25 165 ARG B N 1
ATOM 3271 C CA . ARG B 1 165 ? 2.463 16.234 22.797 1 92.25 165 ARG B CA 1
ATOM 3272 C C . ARG B 1 165 ? 1.19 15.398 22.688 1 92.25 165 ARG B C 1
ATOM 3274 O O . ARG B 1 165 ? 1.046 14.602 21.75 1 92.25 165 ARG B O 1
ATOM 3281 N N . LYS B 1 166 ? 0.335 15.586 23.531 1 93.88 166 LYS B N 1
ATOM 3282 C CA . LYS B 1 166 ? -0.91 14.82 23.562 1 93.88 166 LYS B CA 1
ATOM 3283 C C . LYS B 1 166 ? -1.795 15.172 22.359 1 93.88 166 LYS B C 1
ATOM 3285 O O . LYS B 1 166 ? -2.381 14.289 21.734 1 93.88 166 LYS B O 1
ATOM 3290 N N . GLU B 1 167 ? -1.847 16.438 22.078 1 91.56 167 GLU B N 1
ATOM 3291 C CA . GLU B 1 167 ? -2.65 16.891 20.938 1 91.56 167 GLU B CA 1
ATOM 3292 C C . GLU B 1 167 ? -2.09 16.391 19.625 1 91.56 167 GLU B C 1
ATOM 3294 O O . GLU B 1 167 ? -2.844 15.977 18.734 1 91.56 167 GLU B O 1
ATOM 3299 N N . LEU B 1 168 ? -0.807 16.438 19.641 1 91.25 168 LEU B N 1
ATOM 3300 C CA . LEU B 1 168 ? -0.146 15.961 18.422 1 91.25 168 LEU B CA 1
ATOM 3301 C C . LEU B 1 168 ? -0.336 14.453 18.25 1 91.25 168 LEU B C 1
ATOM 3303 O O . LEU B 1 168 ? -0.554 13.977 17.141 1 91.25 168 LEU B O 1
ATOM 3307 N N . PHE B 1 169 ? -0.25 13.734 19.359 1 94.25 169 PHE B N 1
ATOM 3308 C CA . PHE B 1 169 ? -0.461 12.297 19.328 1 94.25 169 PHE B CA 1
ATOM 3309 C C . PHE B 1 169 ? -1.869 11.961 18.859 1 94.25 169 PHE B C 1
ATOM 3311 O O . PHE B 1 169 ? -2.053 11.07 18.016 1 94.25 169 PHE B O 1
ATOM 3318 N N . PHE B 1 170 ? -2.811 12.703 19.266 1 91.62 170 PHE B N 1
ATOM 3319 C CA . PHE B 1 170 ? -4.199 12.445 18.906 1 91.62 170 PHE B CA 1
ATOM 3320 C C . PHE B 1 170 ? -4.449 12.812 17.453 1 91.62 170 PHE B C 1
ATOM 3322 O O . PHE B 1 170 ? -5.25 12.172 16.766 1 91.62 170 PHE B O 1
ATOM 3329 N N . SER B 1 171 ? -3.764 13.867 17.031 1 89.94 171 SER B N 1
ATOM 3330 C CA . SER B 1 171 ? -3.863 14.211 15.617 1 89.94 171 SER B CA 1
ATOM 3331 C C . SER B 1 171 ? -3.295 13.102 14.734 1 89.94 171 SER B C 1
ATOM 3333 O O . SER B 1 171 ? -3.873 12.766 13.703 1 89.94 171 SER B O 1
ATOM 3335 N N . GLY B 1 172 ? -2.148 12.555 15.195 1 92.44 172 GLY B N 1
ATOM 3336 C CA . GLY B 1 172 ? -1.559 11.438 14.477 1 92.44 172 GLY B CA 1
ATOM 3337 C C . GLY B 1 172 ? -2.436 10.195 14.477 1 92.44 172 GLY B C 1
ATOM 3338 O O . GLY B 1 172 ? -2.562 9.523 13.453 1 92.44 172 GLY B O 1
ATOM 3339 N N . LEU B 1 173 ? -3.049 9.961 15.609 1 91.75 173 LEU B N 1
ATOM 3340 C CA . LEU B 1 173 ? -3.947 8.812 15.727 1 91.75 173 LEU B CA 1
ATOM 3341 C C . LEU B 1 173 ? -5.18 8.992 14.844 1 91.75 173 LEU B C 1
ATOM 3343 O O . LEU B 1 173 ? -5.68 8.031 14.266 1 91.75 173 LEU B O 1
ATOM 3347 N N . SER B 1 174 ? -5.641 10.227 14.781 1 89.81 174 SER B N 1
ATOM 3348 C CA . SER B 1 174 ? -6.793 10.531 13.938 1 89.81 174 SER B CA 1
ATOM 3349 C C . SER B 1 174 ? -6.48 10.281 12.469 1 89.81 174 SER B C 1
ATOM 3351 O O . SER B 1 174 ? -7.285 9.688 11.75 1 89.81 174 SER B O 1
ATOM 3353 N N . ILE B 1 175 ? -5.332 10.672 12.086 1 89.44 175 ILE B N 1
ATOM 3354 C CA . ILE B 1 175 ? -4.883 10.438 10.719 1 89.44 175 ILE B CA 1
ATOM 3355 C C . ILE B 1 175 ? -4.746 8.938 10.469 1 89.44 175 ILE B C 1
ATOM 3357 O O . ILE B 1 175 ? -5.18 8.438 9.43 1 89.44 175 ILE B O 1
ATOM 3361 N N . GLY B 1 176 ? -4.137 8.234 11.453 1 92.31 176 GLY B N 1
ATOM 3362 C CA . GLY B 1 176 ? -3.959 6.797 11.352 1 92.31 176 GLY B CA 1
ATOM 3363 C C . GLY B 1 176 ? -5.27 6.039 11.242 1 92.31 176 GLY B C 1
ATOM 3364 O O . GLY B 1 176 ? -5.367 5.066 10.5 1 92.31 176 GLY B O 1
ATOM 3365 N N . ARG B 1 177 ? -6.227 6.504 11.922 1 90.12 177 ARG B N 1
ATOM 3366 C CA . ARG B 1 177 ? -7.539 5.863 11.883 1 90.12 177 ARG B CA 1
ATOM 3367 C C . ARG B 1 177 ? -8.18 6.031 10.508 1 90.12 177 ARG B C 1
ATOM 3369 O O . ARG B 1 177 ? -8.867 5.125 10.031 1 90.12 177 ARG B O 1
ATOM 3376 N N . ASP B 1 178 ? -7.934 7.125 9.922 1 86.88 178 ASP B N 1
ATOM 3377 C CA . ASP B 1 178 ? -8.516 7.41 8.609 1 86.88 178 ASP B CA 1
ATOM 3378 C C . ASP B 1 178 ? -7.867 6.547 7.527 1 86.88 178 ASP B C 1
ATOM 3380 O O . ASP B 1 178 ? -8.516 6.199 6.535 1 86.88 178 ASP B O 1
ATOM 3384 N N . ILE B 1 179 ? -6.602 6.176 7.773 1 89 179 ILE B N 1
ATOM 3385 C CA . ILE B 1 179 ? -5.902 5.504 6.688 1 89 179 ILE B CA 1
ATOM 3386 C C . ILE B 1 179 ? -5.809 4.008 6.98 1 89 179 ILE B C 1
ATOM 3388 O O . ILE B 1 179 ? -5.387 3.225 6.125 1 89 179 ILE B O 1
ATOM 3392 N N . LEU B 1 180 ? -6.223 3.574 8.18 1 90.69 180 LEU B N 1
ATOM 3393 C CA . LEU B 1 180 ? -6.152 2.174 8.586 1 90.69 180 LEU B CA 1
ATOM 3394 C C . LEU B 1 180 ? -6.914 1.285 7.609 1 90.69 180 LEU B C 1
ATOM 3396 O O . LEU B 1 180 ? -6.363 0.307 7.098 1 90.69 180 LEU B O 1
ATOM 3400 N N . GLY B 1 181 ? -8.141 1.654 7.344 1 88.06 181 GLY B N 1
ATOM 3401 C CA . GLY B 1 181 ? -8.984 0.867 6.461 1 88.06 181 GLY B CA 1
ATOM 3402 C C . GLY B 1 181 ? -8.445 0.782 5.043 1 88.06 181 GLY B C 1
ATOM 3403 O O . GLY B 1 181 ? -8.359 -0.307 4.473 1 88.06 181 GLY B O 1
ATOM 3404 N N . THR B 1 182 ? -8.016 1.865 4.504 1 87 182 THR B N 1
ATOM 3405 C CA . THR B 1 182 ? -7.543 1.91 3.125 1 87 182 THR B CA 1
ATOM 3406 C C . THR B 1 182 ? -6.207 1.184 2.984 1 87 182 THR B C 1
ATOM 3408 O O . THR B 1 182 ? -5.965 0.509 1.981 1 87 182 THR B O 1
ATOM 3411 N N . ASN B 1 183 ? -5.348 1.301 3.979 1 90.5 183 ASN B N 1
ATOM 3412 C CA . ASN B 1 183 ? -4.059 0.619 3.924 1 90.5 183 ASN B CA 1
ATOM 3413 C C . ASN B 1 183 ? -4.223 -0.896 4.016 1 90.5 183 ASN B C 1
ATOM 3415 O O . ASN B 1 183 ? -3.531 -1.643 3.322 1 90.5 183 ASN B O 1
ATOM 3419 N N . THR B 1 184 ? -5.094 -1.312 4.883 1 89.38 184 THR B N 1
ATOM 3420 C CA . THR B 1 184 ? -5.34 -2.748 4.984 1 89.38 184 THR B CA 1
ATOM 3421 C C . THR B 1 184 ? -5.953 -3.283 3.695 1 89.38 184 THR B C 1
ATOM 3423 O O . THR B 1 184 ? -5.641 -4.395 3.268 1 89.38 184 THR B O 1
ATOM 3426 N N . ASN B 1 185 ? -6.781 -2.488 3.125 1 87.94 185 ASN B N 1
ATOM 3427 C CA . ASN B 1 185 ? -7.359 -2.883 1.846 1 87.94 185 ASN B CA 1
ATOM 3428 C C . ASN B 1 185 ? -6.305 -2.936 0.746 1 87.94 185 ASN B C 1
ATOM 3430 O O . ASN B 1 185 ? -6.383 -3.771 -0.157 1 87.94 185 ASN B O 1
ATOM 3434 N N . THR B 1 186 ? -5.414 -2.012 0.795 1 86.88 186 THR B N 1
ATOM 3435 C CA . THR B 1 186 ? -4.312 -2.01 -0.161 1 86.88 186 THR B CA 1
ATOM 3436 C C . THR B 1 186 ? -3.539 -3.324 -0.095 1 86.88 186 THR B C 1
ATOM 3438 O O . THR B 1 186 ? -3.25 -3.932 -1.127 1 86.88 186 THR B O 1
ATOM 3441 N N . VAL B 1 187 ? -3.188 -3.723 1.083 1 84.75 187 VAL B N 1
ATOM 3442 C CA . VAL B 1 187 ? -2.463 -4.973 1.281 1 84.75 187 VAL B CA 1
ATOM 3443 C C . VAL B 1 187 ? -3.311 -6.145 0.789 1 84.75 187 VAL B C 1
ATOM 3445 O O . VAL B 1 187 ? -2.795 -7.066 0.152 1 84.75 187 VAL B O 1
ATOM 3448 N N . PHE B 1 188 ? -4.551 -6.039 1.058 1 87.69 188 PHE B N 1
ATOM 3449 C CA . PHE B 1 188 ? -5.48 -7.082 0.636 1 87.69 188 PHE B CA 1
ATOM 3450 C C . PHE B 1 188 ? -5.484 -7.223 -0.881 1 87.69 188 PHE B C 1
ATOM 3452 O O . PHE B 1 188 ? -5.316 -8.328 -1.407 1 87.69 188 PHE B O 1
ATOM 3459 N N . PHE B 1 189 ? -5.633 -6.195 -1.594 1 83.56 189 PHE B N 1
ATOM 3460 C CA . PHE B 1 189 ? -5.742 -6.234 -3.047 1 83.56 189 PHE B CA 1
ATOM 3461 C C . PHE B 1 189 ? -4.398 -6.559 -3.684 1 83.56 189 PHE B C 1
ATOM 3463 O O . PHE B 1 189 ? -4.34 -7.195 -4.738 1 83.56 189 PHE B O 1
ATOM 3470 N N . ALA B 1 190 ? -3.398 -6.121 -3.035 1 78.31 190 ALA B N 1
ATOM 3471 C CA . ALA B 1 190 ? -2.068 -6.441 -3.549 1 78.31 190 ALA B CA 1
ATOM 3472 C C . ALA B 1 190 ? -1.812 -7.945 -3.512 1 78.31 190 ALA B C 1
ATOM 3474 O O . ALA B 1 190 ? -1.279 -8.516 -4.465 1 78.31 190 ALA B O 1
ATOM 3475 N N . PHE B 1 191 ? -2.236 -8.562 -2.48 1 75 191 PHE B N 1
ATOM 3476 C CA . PHE B 1 191 ? -2.055 -10 -2.336 1 75 191 PHE B CA 1
ATOM 3477 C C . PHE B 1 191 ? -3.035 -10.758 -3.221 1 75 191 PHE B C 1
ATOM 3479 O O . PHE B 1 191 ? -2.678 -11.781 -3.816 1 75 191 PHE B O 1
ATOM 3486 N N . MET B 1 192 ? -4.188 -10.234 -3.354 1 76.88 192 MET B N 1
ATOM 3487 C CA . MET B 1 192 ? -5.215 -10.914 -4.129 1 76.88 192 MET B CA 1
ATOM 3488 C C . MET B 1 192 ? -4.941 -10.789 -5.625 1 76.88 192 MET B C 1
ATOM 3490 O O . MET B 1 192 ? -5.309 -11.672 -6.402 1 76.88 192 MET B O 1
ATOM 3494 N N . GLY B 1 193 ? -4.387 -9.648 -5.977 1 67.19 193 GLY B N 1
ATOM 3495 C CA . GLY B 1 193 ? -4.055 -9.492 -7.383 1 67.19 193 GLY B CA 1
ATOM 3496 C C . GLY B 1 193 ? -3.176 -10.609 -7.918 1 67.19 193 GLY B C 1
ATOM 3497 O O . GLY B 1 193 ? -3.42 -11.125 -9.008 1 67.19 193 GLY B O 1
ATOM 3498 N N . GLY B 1 194 ? -2.111 -11.008 -7.188 1 61.53 194 GLY B N 1
ATOM 3499 C CA . GLY B 1 194 ? -1.272 -12.133 -7.574 1 61.53 194 GLY B CA 1
ATOM 3500 C C . GLY B 1 194 ? -2.031 -13.445 -7.645 1 61.53 194 GLY B C 1
ATOM 3501 O O . GLY B 1 194 ? -1.775 -14.266 -8.531 1 61.53 194 GLY B O 1
ATOM 3502 N N . TYR B 1 195 ? -2.988 -13.477 -6.82 1 63.41 195 TYR B N 1
ATOM 3503 C CA . TYR B 1 195 ? -3.775 -14.703 -6.781 1 63.41 195 TYR B CA 1
ATOM 3504 C C . TYR B 1 195 ? -4.773 -14.75 -7.93 1 63.41 195 TYR B C 1
ATOM 3506 O O . TYR B 1 195 ? -5.082 -15.828 -8.453 1 63.41 195 TYR B O 1
ATOM 3514 N N . LEU B 1 196 ? -5.289 -13.625 -8.258 1 65.69 196 LEU B N 1
ATOM 3515 C CA . LEU B 1 196 ? -6.246 -13.57 -9.359 1 65.69 196 LEU B CA 1
ATOM 3516 C C . LEU B 1 196 ? -5.633 -14.125 -10.641 1 65.69 196 LEU B C 1
ATOM 3518 O O . LEU B 1 196 ? -6.297 -14.844 -11.391 1 65.69 196 LEU B O 1
ATOM 3522 N N . ALA B 1 197 ? -4.414 -13.75 -10.82 1 59.19 197 ALA B N 1
ATOM 3523 C CA . ALA B 1 197 ? -3.715 -14.266 -11.992 1 59.19 197 ALA B CA 1
ATOM 3524 C C . ALA B 1 197 ? -3.645 -15.789 -11.969 1 59.19 197 ALA B C 1
ATOM 3526 O O . ALA B 1 197 ? -3.811 -16.453 -13 1 59.19 197 ALA B O 1
ATOM 3527 N N . LEU B 1 198 ? -3.463 -16.297 -10.805 1 59.47 198 LEU B N 1
ATOM 3528 C CA . LEU B 1 198 ? -3.383 -17.734 -10.625 1 59.47 198 LEU B CA 1
ATOM 3529 C C . LEU B 1 198 ? -4.746 -18.391 -10.828 1 59.47 198 LEU B C 1
ATOM 3531 O O . LEU B 1 198 ? -4.844 -19.469 -11.406 1 59.47 198 LEU B O 1
ATOM 3535 N N . LEU B 1 199 ? -5.746 -17.703 -10.406 1 63.31 199 LEU B N 1
ATOM 3536 C CA . LEU B 1 199 ? -7.102 -18.234 -10.5 1 63.31 199 LEU B CA 1
ATOM 3537 C C . LEU B 1 199 ? -7.562 -18.281 -11.953 1 63.31 199 LEU B C 1
ATOM 3539 O O . LEU B 1 199 ? -8.258 -19.219 -12.352 1 63.31 199 LEU B O 1
ATOM 3543 N N . ILE B 1 200 ? -7.195 -17.344 -12.664 1 61.44 200 ILE B N 1
ATOM 3544 C CA . ILE B 1 200 ? -7.543 -17.312 -14.078 1 61.44 200 ILE B CA 1
ATOM 3545 C C . ILE B 1 200 ? -6.891 -18.484 -14.797 1 61.44 200 ILE B C 1
ATOM 3547 O O . ILE B 1 200 ? -7.5 -19.109 -15.672 1 61.44 200 ILE B O 1
ATOM 3551 N N . TRP B 1 201 ? -5.766 -18.828 -14.227 1 55.62 201 TRP B N 1
ATOM 3552 C CA . TRP B 1 201 ? -5.055 -19.969 -14.789 1 55.62 201 TRP B CA 1
ATOM 3553 C C . TRP B 1 201 ? -5.75 -21.266 -14.422 1 55.62 201 TRP B C 1
ATOM 3555 O O . TRP B 1 201 ? -5.82 -22.188 -15.242 1 55.62 201 TRP B O 1
ATOM 3565 N N . TYR B 1 202 ? -6.309 -21.328 -13.242 1 56.47 202 TYR B N 1
ATOM 3566 C CA . TYR B 1 202 ? -6.953 -22.531 -12.734 1 56.47 202 TYR B CA 1
ATOM 3567 C C . TYR B 1 202 ? -8.297 -22.766 -13.414 1 56.47 202 TYR B C 1
ATOM 3569 O O . TYR B 1 202 ? -8.75 -23.906 -13.523 1 56.47 202 TYR B O 1
ATOM 3577 N N . LYS B 1 203 ? -8.969 -21.75 -13.688 1 58.19 203 LYS B N 1
ATOM 3578 C CA . LYS B 1 203 ? -10.266 -21.922 -14.336 1 58.19 203 LYS B CA 1
ATOM 3579 C C . LYS B 1 203 ? -10.148 -22.797 -15.586 1 58.19 203 LYS B C 1
ATOM 3581 O O . LYS B 1 203 ? -11.047 -23.578 -15.891 1 58.19 203 LYS B O 1
ATOM 3586 N N . ASP B 1 204 ? -9.117 -22.594 -16.172 1 54.56 204 ASP B N 1
ATOM 3587 C CA . ASP B 1 204 ? -8.953 -23.438 -17.359 1 54.56 204 ASP B CA 1
ATOM 3588 C C . ASP B 1 204 ? -8.867 -24.906 -16.969 1 54.56 204 ASP B C 1
ATOM 3590 O O . ASP B 1 204 ? -9.18 -25.781 -17.766 1 54.56 204 ASP B O 1
ATOM 3594 N N . LEU B 1 205 ? -8.617 -25.016 -15.703 1 51.84 205 LEU B N 1
ATOM 3595 C CA . LEU B 1 205 ? -8.461 -26.406 -15.273 1 51.84 205 LEU B CA 1
ATOM 3596 C C . LEU B 1 205 ? -9.75 -26.938 -14.664 1 51.84 205 LEU B C 1
ATOM 3598 O O . LEU B 1 205 ? -9.781 -28.047 -14.133 1 51.84 205 LEU B O 1
ATOM 3602 N N . ALA B 1 206 ? -10.82 -26.266 -14.797 1 58 206 ALA B N 1
ATOM 3603 C CA . ALA B 1 206 ? -12.148 -26.703 -14.391 1 58 206 ALA B CA 1
ATOM 3604 C C . ALA B 1 206 ? -12.273 -26.781 -12.867 1 58 206 ALA B C 1
ATOM 3606 O O . ALA B 1 206 ? -12.945 -27.656 -12.328 1 58 206 ALA B O 1
ATOM 3607 N N . TYR B 1 207 ? -11.461 -26.094 -12.188 1 60.03 207 TYR B N 1
ATOM 3608 C CA . TYR B 1 207 ? -11.578 -26.125 -10.734 1 60.03 207 TYR B CA 1
ATOM 3609 C C . TYR B 1 207 ? -12.781 -25.312 -10.258 1 60.03 207 TYR B C 1
ATOM 3611 O O . TYR B 1 207 ? -13.125 -24.297 -10.867 1 60.03 207 TYR B O 1
ATOM 3619 N N . SER B 1 208 ? -13.539 -25.969 -9.344 1 62.31 208 SER B N 1
ATOM 3620 C CA . SER B 1 208 ? -14.672 -25.281 -8.727 1 62.31 208 SER B CA 1
ATOM 3621 C C . SER B 1 208 ? -14.211 -24.203 -7.754 1 62.31 208 SER B C 1
ATOM 3623 O O . SER B 1 208 ? -13.078 -24.234 -7.277 1 62.31 208 SER B O 1
ATOM 3625 N N . LEU B 1 209 ? -14.93 -23.156 -7.539 1 65.25 209 LEU B N 1
ATOM 3626 C CA . LEU B 1 209 ? -14.672 -22.094 -6.582 1 65.25 209 LEU B CA 1
ATOM 3627 C C . LEU B 1 209 ? -14.359 -22.656 -5.203 1 65.25 209 LEU B C 1
ATOM 3629 O O . LEU B 1 209 ? -13.492 -22.125 -4.496 1 65.25 209 LEU B O 1
ATOM 3633 N N . GLY B 1 210 ? -15.172 -23.609 -4.938 1 63.84 210 GLY B N 1
ATOM 3634 C CA . GLY B 1 210 ? -14.93 -24.25 -3.652 1 63.84 210 GLY B CA 1
ATOM 3635 C C . GLY B 1 210 ? -13.539 -24.828 -3.525 1 63.84 210 GLY B C 1
ATOM 3636 O O . GLY B 1 210 ? -12.898 -24.703 -2.479 1 63.84 210 GLY B O 1
ATOM 3637 N N . GLU B 1 211 ? -13.031 -25.328 -4.578 1 68.88 211 GLU B N 1
ATOM 3638 C CA . GLU B 1 211 ? -11.688 -25.906 -4.578 1 68.88 211 GLU B CA 1
ATOM 3639 C C . GLU B 1 211 ? -10.617 -24.828 -4.477 1 68.88 211 GLU B C 1
ATOM 3641 O O . GLU B 1 211 ? -9.578 -25.031 -3.844 1 68.88 211 GLU B O 1
ATOM 3646 N N . ILE B 1 212 ? -10.984 -23.781 -5.004 1 65.56 212 ILE B N 1
ATOM 3647 C CA . ILE B 1 212 ? -10.039 -22.656 -4.996 1 65.56 212 ILE B CA 1
ATOM 3648 C C . ILE B 1 212 ? -9.922 -22.094 -3.584 1 65.56 212 ILE B C 1
ATOM 3650 O O . ILE B 1 212 ? -8.82 -21.891 -3.074 1 65.56 212 ILE B O 1
ATOM 3654 N N . ILE B 1 213 ? -11.086 -21.938 -3 1 66.19 213 ILE B N 1
ATOM 3655 C CA . ILE B 1 213 ? -11.133 -21.344 -1.666 1 66.19 213 ILE B CA 1
ATOM 3656 C C . ILE B 1 213 ? -10.531 -22.312 -0.653 1 66.19 213 ILE B C 1
ATOM 3658 O O . ILE B 1 213 ? -9.93 -21.891 0.337 1 66.19 213 ILE B O 1
ATOM 3662 N N . ASN B 1 214 ? -10.586 -23.516 -1.119 1 63.12 214 ASN B N 1
ATOM 3663 C CA . ASN B 1 214 ? -10.094 -24.531 -0.195 1 63.12 214 ASN B CA 1
ATOM 3664 C C . ASN B 1 214 ? -8.672 -24.953 -0.535 1 63.12 214 ASN B C 1
ATOM 3666 O O . ASN B 1 214 ? -8.125 -25.875 0.085 1 63.12 214 ASN B O 1
ATOM 3670 N N . SER B 1 215 ? -8.258 -24.203 -1.409 1 67.19 215 SER B N 1
ATOM 3671 C CA . SER B 1 215 ? -6.898 -24.547 -1.8 1 67.19 215 SER B CA 1
ATOM 3672 C C . SER B 1 215 ? -5.887 -24.047 -0.77 1 67.19 215 SER B C 1
ATOM 3674 O O . SER B 1 215 ? -6.148 -23.078 -0.057 1 67.19 215 SER B O 1
ATOM 3676 N N . LYS B 1 216 ? -4.855 -24.766 -0.623 1 65.56 216 LYS B N 1
ATOM 3677 C CA . LYS B 1 216 ? -3.762 -24.422 0.284 1 65.56 216 LYS B CA 1
ATOM 3678 C C . LYS B 1 216 ? -3.16 -23.062 -0.067 1 65.56 216 LYS B C 1
ATOM 3680 O O . LYS B 1 216 ? -2.807 -22.281 0.822 1 65.56 216 LYS B O 1
ATOM 3685 N N . VAL B 1 217 ? -3.111 -22.828 -1.28 1 65.88 217 VAL B N 1
ATOM 3686 C CA . VAL B 1 217 ? -2.531 -21.578 -1.762 1 65.88 217 VAL B CA 1
ATOM 3687 C C . VAL B 1 217 ? -3.377 -20.391 -1.29 1 65.88 217 VAL B C 1
ATOM 3689 O O . VAL B 1 217 ? -2.842 -19.359 -0.893 1 65.88 217 VAL B O 1
ATOM 3692 N N . PHE B 1 218 ? -4.66 -20.688 -1.237 1 71.94 218 PHE B N 1
ATOM 3693 C CA . PHE B 1 218 ? -5.566 -19.641 -0.795 1 71.94 218 PHE B CA 1
ATOM 3694 C C . PHE B 1 218 ? -5.418 -19.391 0.701 1 71.94 218 PHE B C 1
ATOM 3696 O O . PHE B 1 218 ? -5.406 -18.234 1.145 1 71.94 218 PHE B O 1
ATOM 3703 N N . ALA B 1 219 ? -5.305 -20.359 1.411 1 73.94 219 ALA B N 1
ATOM 3704 C CA . ALA B 1 219 ? -5.148 -20.234 2.859 1 73.94 219 ALA B CA 1
ATOM 3705 C C . ALA B 1 219 ? -3.859 -19.5 3.209 1 73.94 219 ALA B C 1
ATOM 3707 O O . ALA B 1 219 ? -3.842 -18.656 4.113 1 73.94 219 ALA B O 1
ATOM 3708 N N . GLU B 1 220 ? -2.832 -19.766 2.488 1 71.19 220 GLU B N 1
ATOM 3709 C CA . GLU B 1 220 ? -1.542 -19.125 2.727 1 71.19 220 GLU B CA 1
ATOM 3710 C C . GLU B 1 220 ? -1.598 -17.641 2.406 1 71.19 220 GLU B C 1
ATOM 3712 O O . GLU B 1 220 ? -1.025 -16.812 3.131 1 71.19 220 GLU B O 1
ATOM 3717 N N . GLU B 1 221 ? -2.311 -17.375 1.37 1 74.38 221 GLU B N 1
ATOM 3718 C CA . GLU B 1 221 ? -2.459 -15.977 0.984 1 74.38 221 GLU B CA 1
ATOM 3719 C C . GLU B 1 221 ? -3.273 -15.203 2.018 1 74.38 221 GLU B C 1
ATOM 3721 O O . GLU B 1 221 ? -2.963 -14.055 2.326 1 74.38 221 GLU B O 1
ATOM 3726 N N . MET B 1 222 ? -4.234 -15.914 2.551 1 80.5 222 MET B N 1
ATOM 3727 C CA . MET B 1 222 ? -5.086 -15.273 3.551 1 80.5 222 MET B CA 1
ATOM 3728 C C . MET B 1 222 ? -4.309 -15.016 4.836 1 80.5 222 MET B C 1
ATOM 3730 O O . MET B 1 222 ? -4.488 -13.977 5.477 1 80.5 222 MET B O 1
ATOM 3734 N N . ILE B 1 223 ? -3.471 -15.922 5.164 1 79.88 223 ILE B N 1
ATOM 3735 C CA . ILE B 1 223 ? -2.631 -15.75 6.344 1 79.88 223 ILE B CA 1
ATOM 3736 C C . ILE B 1 223 ? -1.717 -14.539 6.148 1 79.88 223 ILE B C 1
ATOM 3738 O O . ILE B 1 223 ? -1.549 -13.727 7.062 1 79.88 223 ILE B O 1
ATOM 3742 N N . GLY B 1 224 ? -1.163 -14.453 4.957 1 81.06 224 GLY B N 1
ATOM 3743 C CA . GLY B 1 224 ? -0.323 -13.312 4.633 1 81.06 224 GLY B CA 1
ATOM 3744 C C . GLY B 1 224 ? -1.047 -11.984 4.754 1 81.06 224 GLY B C 1
ATOM 3745 O O . GLY B 1 224 ? -0.499 -11.023 5.293 1 81.06 224 GLY B O 1
ATOM 3746 N N . ILE B 1 225 ? -2.256 -11.977 4.324 1 84.25 225 ILE B N 1
ATOM 3747 C CA . ILE B 1 225 ? -3.072 -10.766 4.344 1 84.25 225 ILE B CA 1
ATOM 3748 C C . ILE B 1 225 ? -3.375 -10.367 5.789 1 84.25 225 ILE B C 1
ATOM 3750 O O . ILE B 1 225 ? -3.244 -9.203 6.16 1 84.25 225 ILE B O 1
ATOM 3754 N N . LEU B 1 226 ? -3.727 -11.336 6.582 1 87.69 226 LEU B N 1
ATOM 3755 C CA . LEU B 1 226 ? -4.102 -11.07 7.969 1 87.69 226 LEU B CA 1
ATOM 3756 C C . LEU B 1 226 ? -2.898 -10.594 8.773 1 87.69 226 LEU B C 1
ATOM 3758 O O . LEU B 1 226 ? -3.002 -9.641 9.547 1 87.69 226 LEU B O 1
ATOM 3762 N N . CYS B 1 227 ? -1.799 -11.188 8.531 1 86 227 CYS B N 1
ATOM 3763 C CA . CYS B 1 227 ? -0.583 -10.781 9.227 1 86 227 CYS B CA 1
ATOM 3764 C C . CYS B 1 227 ? -0.131 -9.398 8.781 1 86 227 CYS B C 1
ATOM 3766 O O . CYS B 1 227 ? 0.289 -8.586 9.609 1 86 227 CYS B O 1
ATOM 3768 N N . ALA B 1 228 ? -0.176 -9.211 7.516 1 86.62 228 ALA B N 1
ATOM 3769 C CA . ALA B 1 228 ? 0.185 -7.898 6.98 1 86.62 228 ALA B CA 1
ATOM 3770 C C . ALA B 1 228 ? -0.723 -6.809 7.543 1 86.62 228 ALA B C 1
ATOM 3772 O O . ALA B 1 228 ? -0.258 -5.715 7.871 1 86.62 228 ALA B O 1
ATOM 3773 N N . GLY B 1 229 ? -2.018 -7.164 7.609 1 90 229 GLY B N 1
ATOM 3774 C CA . GLY B 1 229 ? -2.963 -6.234 8.203 1 90 229 GLY B CA 1
ATOM 3775 C C . GLY B 1 229 ? -2.656 -5.91 9.648 1 90 229 GLY B C 1
ATOM 3776 O O . GLY B 1 229 ? -2.828 -4.77 10.086 1 90 229 GLY B O 1
ATOM 3777 N N . MET B 1 230 ? -2.189 -6.828 10.352 1 91.44 230 MET B N 1
ATOM 3778 C CA . MET B 1 230 ? -1.809 -6.609 11.742 1 91.44 230 MET B CA 1
ATOM 3779 C C . MET B 1 230 ? -0.629 -5.648 11.844 1 91.44 230 MET B C 1
ATOM 3781 O O . MET B 1 230 ? -0.603 -4.777 12.719 1 91.44 230 MET B O 1
ATOM 3785 N N . GLY B 1 231 ? 0.303 -5.887 10.969 1 91.88 231 GLY B N 1
ATOM 3786 C CA . GLY B 1 231 ? 1.431 -4.969 10.938 1 91.88 231 GLY B CA 1
ATOM 3787 C C . GLY B 1 231 ? 1.021 -3.527 10.695 1 91.88 231 GLY B C 1
ATOM 3788 O O . GLY B 1 231 ? 1.515 -2.615 11.359 1 91.88 231 GLY B O 1
ATOM 3789 N N . VAL B 1 232 ? 0.082 -3.357 9.797 1 91.69 232 VAL B N 1
ATOM 3790 C CA . VAL B 1 232 ? -0.422 -2.033 9.445 1 91.69 232 VAL B CA 1
ATOM 3791 C C . VAL B 1 232 ? -1.14 -1.418 10.648 1 91.69 232 VAL B C 1
ATOM 3793 O O . VAL B 1 232 ? -1.006 -0.22 10.914 1 91.69 232 VAL B O 1
ATOM 3796 N N . ALA B 1 233 ? -1.858 -2.215 11.352 1 93.38 233 ALA B N 1
ATOM 3797 C CA . ALA B 1 233 ? -2.6 -1.722 12.508 1 93.38 233 ALA B CA 1
ATOM 3798 C C . ALA B 1 233 ? -1.651 -1.322 13.633 1 93.38 233 ALA B C 1
ATOM 3800 O O . ALA B 1 233 ? -1.819 -0.267 14.25 1 93.38 233 ALA B O 1
ATOM 3801 N N . ILE B 1 234 ? -0.631 -2.031 13.859 1 94.56 234 ILE B N 1
ATOM 3802 C CA . ILE B 1 234 ? 0.273 -1.856 14.984 1 94.56 234 ILE B CA 1
ATOM 3803 C C . ILE B 1 234 ? 1.157 -0.633 14.758 1 94.56 234 ILE B C 1
ATOM 3805 O O . ILE B 1 234 ? 1.474 0.098 15.695 1 94.56 234 ILE B O 1
ATOM 3809 N N . VAL B 1 235 ? 1.507 -0.348 13.539 1 96.12 235 VAL B N 1
ATOM 3810 C CA . VAL B 1 235 ? 2.469 0.709 13.25 1 96.12 235 VAL B CA 1
ATOM 3811 C C . VAL B 1 235 ? 1.826 2.074 13.492 1 96.12 235 VAL B C 1
ATOM 3813 O O . VAL B 1 235 ? 2.521 3.057 13.75 1 96.12 235 VAL B O 1
ATOM 3816 N N . ILE B 1 236 ? 0.508 2.164 13.516 1 95.62 236 ILE B N 1
ATOM 3817 C CA . ILE B 1 236 ? -0.215 3.43 13.602 1 95.62 236 ILE B CA 1
ATOM 3818 C C . ILE B 1 236 ? 0.016 4.059 14.977 1 95.62 236 ILE B C 1
ATOM 3820 O O . ILE B 1 236 ? 0.57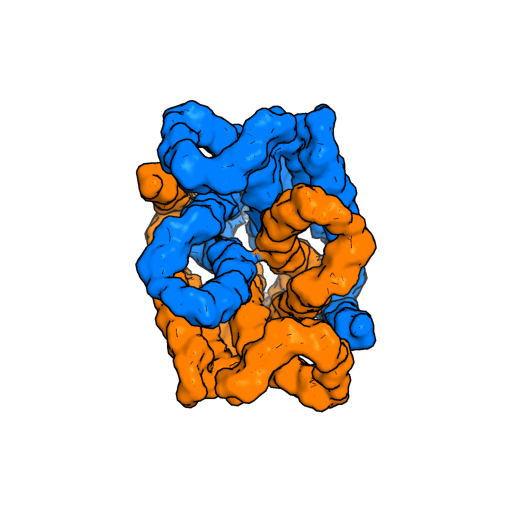4 5.156 15.07 1 95.62 236 ILE B O 1
ATOM 3824 N N . PRO B 1 237 ? -0.304 3.35 16.062 1 95.75 237 PRO B N 1
ATOM 3825 C CA . PRO B 1 237 ? -0.07 3.973 17.359 1 95.75 237 PRO B CA 1
ATOM 3826 C C . PRO B 1 237 ? 1.414 4.152 17.672 1 95.75 237 PRO B C 1
ATOM 3828 O O . PRO B 1 237 ? 1.798 5.117 18.344 1 95.75 237 PRO B O 1
ATOM 3831 N N . ILE B 1 238 ? 2.258 3.318 17.203 1 96.69 238 ILE B N 1
ATOM 3832 C CA . ILE B 1 238 ? 3.695 3.389 17.453 1 96.69 238 ILE B CA 1
ATOM 3833 C C . ILE B 1 238 ? 4.273 4.637 16.797 1 96.69 238 ILE B C 1
ATOM 3835 O O . ILE B 1 238 ? 5.012 5.398 17.422 1 96.69 238 ILE B O 1
ATOM 3839 N N . THR B 1 239 ? 3.881 4.871 15.539 1 96.81 239 THR B N 1
ATOM 3840 C CA . THR B 1 239 ? 4.395 6.02 14.797 1 96.81 239 THR B CA 1
ATOM 3841 C C . THR B 1 239 ? 3.867 7.324 15.383 1 96.81 239 THR B C 1
ATOM 3843 O O . THR B 1 239 ? 4.609 8.297 15.516 1 96.81 239 THR B O 1
ATOM 3846 N N . ALA B 1 240 ? 2.549 7.34 15.711 1 96.06 240 ALA B N 1
ATOM 3847 C CA . ALA B 1 240 ? 1.964 8.539 16.297 1 96.06 240 ALA B CA 1
ATOM 3848 C C . ALA B 1 240 ? 2.67 8.922 17.594 1 96.06 240 ALA B C 1
ATOM 3850 O O . ALA B 1 240 ? 2.98 10.094 17.812 1 96.06 240 ALA B O 1
ATOM 3851 N N . TRP B 1 241 ? 2.975 7.883 18.375 1 96.44 241 TRP B N 1
ATOM 3852 C CA . TRP B 1 241 ? 3.605 8.109 19.672 1 96.44 241 TRP B CA 1
ATOM 3853 C C . TRP B 1 241 ? 5.051 8.562 19.5 1 96.44 241 TRP B C 1
ATOM 3855 O O . TRP B 1 241 ? 5.465 9.562 20.094 1 96.44 241 TRP B O 1
ATOM 3865 N N . ILE B 1 242 ? 5.793 7.953 18.703 1 96.75 242 ILE B N 1
ATOM 3866 C CA . ILE B 1 242 ? 7.211 8.234 18.531 1 96.75 242 ILE B CA 1
ATOM 3867 C C . ILE B 1 242 ? 7.383 9.594 17.859 1 96.75 242 ILE B C 1
ATOM 3869 O O . ILE B 1 242 ? 8.266 10.375 18.234 1 96.75 242 ILE B O 1
ATOM 3873 N N . THR B 1 243 ? 6.539 9.883 16.891 1 95.44 243 THR B N 1
ATOM 3874 C CA . THR B 1 243 ? 6.641 11.148 16.172 1 95.44 243 THR B CA 1
ATOM 3875 C C . THR B 1 243 ? 6.266 12.312 17.078 1 95.44 243 THR B C 1
ATOM 3877 O O . THR B 1 243 ? 6.91 13.367 17.047 1 95.44 243 THR B O 1
ATOM 3880 N N . ALA B 1 244 ? 5.211 12.148 17.859 1 95.06 244 ALA B N 1
ATOM 3881 C CA . ALA B 1 244 ? 4.816 13.203 18.781 1 95.06 244 ALA B CA 1
ATOM 3882 C C . ALA B 1 244 ? 5.938 13.508 19.781 1 95.06 244 ALA B C 1
ATOM 3884 O O . ALA B 1 244 ? 6.227 14.68 20.047 1 95.06 244 ALA B O 1
ATOM 3885 N N . LEU B 1 245 ? 6.555 12.438 20.281 1 94.5 245 LEU B N 1
ATOM 3886 C CA . LEU B 1 245 ? 7.648 12.609 21.234 1 94.5 245 LEU B CA 1
ATOM 3887 C C . LEU B 1 245 ? 8.836 13.305 20.578 1 94.5 245 LEU B C 1
ATOM 3889 O O . LEU B 1 245 ? 9.438 14.203 21.156 1 94.5 245 LEU B O 1
ATOM 3893 N N . ALA B 1 246 ? 9.18 12.992 19.406 1 94 246 ALA B N 1
ATOM 3894 C CA . ALA B 1 246 ? 10.352 13.516 18.719 1 94 246 ALA B CA 1
ATOM 3895 C C . ALA B 1 246 ? 10.156 14.977 18.328 1 94 246 ALA B C 1
ATOM 3897 O O . ALA B 1 246 ? 11.07 15.789 18.453 1 94 246 ALA B O 1
ATOM 3898 N N . LEU B 1 247 ? 9.008 15.352 17.859 1 91.56 247 LEU B N 1
ATOM 3899 C CA . LEU B 1 247 ? 8.742 16.703 17.391 1 91.56 247 LEU B CA 1
ATOM 3900 C C . LEU B 1 247 ? 8.719 17.688 18.547 1 91.56 247 LEU B C 1
ATOM 3902 O O . LEU B 1 247 ? 9.297 18.781 18.469 1 91.56 247 LEU B O 1
ATOM 3906 N N . VAL B 1 248 ? 8.047 17.312 19.594 1 90.38 248 VAL B N 1
ATOM 3907 C CA . VAL B 1 248 ? 7.945 18.203 20.75 1 90.38 248 VAL B CA 1
ATOM 3908 C C . VAL B 1 248 ? 9.312 18.344 21.422 1 90.38 248 VAL B C 1
ATOM 3910 O O . VAL B 1 248 ? 9.672 19.422 21.875 1 90.38 248 VAL B O 1
ATOM 3913 N N . ARG B 1 249 ? 10.031 17.266 21.422 1 88.88 249 ARG B N 1
ATOM 3914 C CA . ARG B 1 249 ? 11.352 17.297 22.031 1 88.88 249 ARG B CA 1
ATOM 3915 C C . ARG B 1 249 ? 12.305 18.188 21.234 1 88.88 249 ARG B C 1
ATOM 3917 O O . ARG B 1 249 ? 13.148 18.891 21.812 1 88.88 249 ARG B O 1
ATOM 3924 N N . THR B 1 250 ? 12.273 18.156 19.953 1 82.62 250 THR B N 1
ATOM 3925 C CA . THR B 1 250 ? 13.141 18.953 19.094 1 82.62 250 THR B CA 1
ATOM 3926 C C . THR B 1 250 ? 12.844 20.438 19.266 1 82.62 250 THR B C 1
ATOM 3928 O O . THR B 1 250 ? 13.758 21.266 19.219 1 82.62 250 THR B O 1
ATOM 3931 N N . LYS B 1 251 ? 11.617 20.812 19.438 1 79.5 251 LYS B N 1
ATOM 3932 C CA . LYS B 1 251 ? 11.258 22.219 19.672 1 79.5 251 LYS B CA 1
ATOM 3933 C C . LYS B 1 251 ? 11.789 22.703 21.031 1 79.5 251 LYS B C 1
ATOM 3935 O O . LYS B 1 251 ? 12.297 23.812 21.141 1 79.5 251 LYS B O 1
ATOM 3940 N N . LYS B 1 252 ? 11.625 21.906 22.016 1 71.62 252 LYS B N 1
ATOM 3941 C CA . LYS B 1 252 ? 12.117 22.281 23.328 1 71.62 252 LYS B CA 1
ATOM 3942 C C . LYS B 1 252 ? 13.625 22.5 23.312 1 71.62 252 LYS B C 1
ATOM 3944 O O . LYS B 1 252 ? 14.141 23.391 23.984 1 71.62 252 LYS B O 1
ATOM 3949 N N . LYS B 1 253 ? 14.188 21.828 22.516 1 70.38 253 LYS B N 1
ATOM 3950 C CA . LYS B 1 253 ? 15.633 21.969 22.438 1 70.38 253 LYS B CA 1
ATOM 3951 C C . LYS B 1 253 ? 16.031 23.219 21.641 1 70.38 253 LYS B C 1
ATOM 3953 O O . LYS B 1 253 ? 17.031 23.859 21.969 1 70.38 253 LYS B O 1
ATOM 3958 N N . SER B 1 254 ? 15.281 23.281 20.516 1 64.81 254 SER B N 1
ATOM 3959 C CA . SER B 1 254 ? 15.57 24.484 19.734 1 64.81 254 SER B CA 1
ATOM 3960 C C . SER B 1 254 ? 15.195 25.75 20.484 1 64.81 254 SER B C 1
ATOM 3962 O O . SER B 1 254 ? 15.82 26.797 20.312 1 64.81 254 SER B O 1
ATOM 3964 N N . GLY B 1 255 ? 14.094 25.672 21.141 1 51.97 255 GLY B N 1
ATOM 3965 C CA . GLY B 1 255 ? 13.75 26.812 21.969 1 51.97 255 GLY B CA 1
ATOM 3966 C C . GLY B 1 255 ? 14.688 26.984 23.156 1 51.97 255 GLY B C 1
ATOM 3967 O O . GLY B 1 255 ? 14.898 28.109 23.625 1 51.97 255 GLY B O 1
ATOM 3968 N N . ALA B 1 256 ? 15.133 25.938 23.719 1 51.59 256 ALA B N 1
ATOM 3969 C CA . ALA B 1 256 ? 16.078 26.094 24.812 1 51.59 256 ALA B CA 1
ATOM 3970 C C . ALA B 1 256 ? 17.391 26.703 24.344 1 51.59 256 ALA B C 1
ATOM 3972 O O . ALA B 1 256 ? 18.188 27.203 25.141 1 51.59 256 ALA B O 1
ATOM 3973 N N . THR B 1 257 ? 17.781 26.422 23.109 1 41.03 257 THR B N 1
ATOM 3974 C CA . THR B 1 257 ? 19.031 27.047 22.688 1 41.03 257 THR B CA 1
ATOM 3975 C C . THR B 1 257 ? 18.828 28.531 22.422 1 41.03 257 THR B C 1
ATOM 3977 O O . THR B 1 257 ? 19.797 29.266 22.156 1 41.03 257 THR B O 1
ATOM 3980 N N . GLN B 1 258 ? 17.641 29.016 22.156 1 34.84 258 GLN B N 1
ATOM 3981 C CA . GLN B 1 258 ? 17.656 30.469 22.203 1 34.84 258 GLN B CA 1
ATOM 3982 C C . GLN B 1 258 ? 17.578 30.984 23.641 1 34.84 258 GLN B C 1
ATOM 3984 O O . GLN B 1 258 ? 16.828 30.453 24.453 1 34.84 258 GLN B O 1
#